Protein AF-A0A1M7BLH8-F1 (afdb_monomer_lite)

Foldseek 3Di:
DDWDKDWDFACPPPVVDTDTDIDTAKDWDDDPPDTWIWGQQDDVVPNDTDTDTPDPPDFCLFDQDDLPCCCVVCPPHPCNQLCVSLLNVVDPRGGHSVVLSVVLCVQQVCNSVCSVLLLNQQNSQSSDPPHDQPQFDRPAPHPCNRNVHDPVLSVVCSVVSDHPLLSVLSVLQVVQPQRDQDPPSVVVCVVCVPPSVLLSLLSSLHNSVVLVVLLVLPDDPVQHSNNSSVLLSQLVVLCVVVVHDSNPCCSVRPPNSVVSSVVSVVVVVVVVVVVVVVVQVLLFVLLQVVLVVCQVQQWDDDDFKIKDFANTVVSQCVLCVVLVHDPPVCSNCSSVVQKGKIFMDGNVCRPDGAKIWIDGLLHTPDIAGRPRDDDDPVVVVVVVCSSVPRSVVVNVVVVVVD

pLDDT: mean 90.25, std 7.07, range [52.41, 98.19]

Radius of gyration: 33.71 Å; chains: 1; bounding box: 88×61×74 Å

Secondary structure (DSSP, 8-state):
-EEEEEEEEE-SS-TTSPEEEEEEEEEEEEETTEEEEEEEEEGGGSS-EEEEES------SS-B---TTHHHHHTTSTTTTS-HHHHHTSSTT-B--HHHHHHHHHH-THHHHHHHTT-HHHHHHHTSTT---TTS-TT-SSHHHHHT--HHHHHHHHHTT--HHHHHHHHHHHTSTTPPPPSSHHHHHHHTTTTHHHHHHHTTTS-HHHHHHHHHHH-BTTB-HHHHHHHHHHHHHHHHHTT--TTSHHHHS-SSHHHHHHHHHHHHHHHHHHHHHHHHHHHHHHHHHHHHHHHHHH-EEETTEEEE--SSHHHHHHHHHHTTS--TTSHHHHHTTS-EEEEEEETTBTTS--EEEEEETTEEEEEEEGGGPPPPHHHHHHHHHHIIIIIHHHHHHHHHH-

Sequence (402 aa):
MVRFFSIYKYYGKHYKTPEIRTLELKRIFYEDTKCLKYEWRNFKQTGEIRWCDGWDGYTFYDAACYTANLEKALTGTPYQYCAIKQFADRYEGASVNVPYYLKRYSSKPFIEYMVKAGLYHMVEELTQPWYFFGEYNQDGKNLLEVLGVTREQFRFIQQNDMYSFEFRTYKKMLSQKKCKIPEDFRSFCQQYERDISLILELMQYTTLHKVERYCSQQTTEKQPYFAVMRLWRDYLRFAVRLGYNTKNSFVLFPKRLIQAHDHVADVVQKIEEKELREKMKLENERAKSLLEKYRKIYSWTDGGLSVVVPEDLFSIREEGHTLHHCVANYTQDVADGKTIILFIRRNSELTKPFYTMEVTDESIRQCQGFGYCGSTEEVKNFVDAYEQKVLKPLKLLAQAVS

Structure (mmCIF, N/CA/C/O backbone):
data_AF-A0A1M7BLH8-F1
#
_entry.id   AF-A0A1M7BLH8-F1
#
loop_
_atom_site.group_PDB
_atom_site.id
_atom_site.type_symbol
_atom_site.label_atom_id
_atom_site.label_alt_id
_atom_site.label_comp_id
_atom_site.label_asym_id
_atom_site.label_entity_id
_atom_site.label_seq_id
_atom_site.pdbx_PDB_ins_code
_atom_site.Cartn_x
_atom_site.Cartn_y
_atom_site.Cartn_z
_atom_site.occupancy
_atom_site.B_iso_or_equiv
_atom_site.auth_seq_id
_atom_site.auth_comp_id
_atom_site.auth_asym_id
_atom_site.auth_atom_id
_atom_site.pdbx_PDB_model_num
ATOM 1 N N . MET A 1 1 ? -3.678 -12.049 34.738 1.00 89.94 1 MET A N 1
ATOM 2 C CA . MET A 1 1 ? -4.585 -13.049 34.122 1.00 89.94 1 MET A CA 1
ATOM 3 C C . MET A 1 1 ? -5.763 -12.322 33.489 1.00 89.94 1 MET A C 1
ATOM 5 O O . MET A 1 1 ? -6.350 -11.476 34.149 1.00 89.94 1 MET A O 1
ATOM 9 N N . VAL A 1 2 ? -6.116 -12.664 32.251 1.00 92.12 2 VAL A N 1
ATOM 10 C CA . VAL A 1 2 ? -7.316 -12.193 31.537 1.00 92.12 2 VAL A CA 1
ATOM 11 C C . VAL A 1 2 ? -8.278 -13.372 31.375 1.00 92.12 2 VAL A C 1
ATOM 13 O O . VAL A 1 2 ? -7.841 -14.479 31.062 1.00 92.12 2 VAL A O 1
ATOM 16 N N . ARG A 1 3 ? -9.574 -13.152 31.615 1.00 94.00 3 ARG A N 1
ATOM 17 C CA . ARG A 1 3 ? -10.626 -14.182 31.581 1.00 94.00 3 ARG A CA 1
ATOM 18 C C . ARG A 1 3 ? -11.712 -13.761 30.595 1.00 94.00 3 ARG A C 1
ATOM 20 O O . ARG A 1 3 ? -12.112 -12.601 30.603 1.00 94.00 3 ARG A O 1
ATOM 27 N N . PHE A 1 4 ? -12.183 -14.695 29.777 1.00 94.62 4 PHE A N 1
ATOM 28 C CA . PHE A 1 4 ? -13.233 -14.470 28.784 1.00 94.62 4 PHE A CA 1
ATOM 29 C C . PHE A 1 4 ? -14.482 -15.235 29.175 1.00 94.62 4 PHE A C 1
ATOM 31 O O . PHE A 1 4 ? -14.421 -16.437 29.447 1.00 94.62 4 PHE A O 1
ATOM 38 N N . PHE A 1 5 ? -15.613 -14.540 29.156 1.00 94.12 5 PHE A N 1
ATOM 39 C CA . PHE A 1 5 ? -16.905 -15.090 29.524 1.00 94.12 5 PHE A CA 1
ATOM 40 C C . PHE A 1 5 ? -17.883 -14.940 28.363 1.00 94.12 5 PHE A C 1
ATOM 42 O O . PHE A 1 5 ? -17.940 -13.892 27.727 1.00 94.12 5 PHE A O 1
ATOM 49 N N . SER A 1 6 ? -18.673 -15.980 28.116 1.00 92.75 6 SER A N 1
ATOM 50 C CA . SER A 1 6 ? -19.897 -15.882 27.331 1.00 92.75 6 SER A CA 1
ATOM 51 C C . SER A 1 6 ? -21.060 -15.673 28.288 1.00 92.75 6 SER A C 1
ATOM 53 O O . SER A 1 6 ? -21.242 -16.452 29.227 1.00 92.75 6 SER A O 1
ATOM 55 N N . ILE A 1 7 ? -21.821 -14.609 28.050 1.00 92.69 7 ILE A N 1
ATOM 56 C CA . ILE A 1 7 ? -23.037 -14.286 28.790 1.00 92.69 7 ILE A CA 1
ATOM 57 C C . ILE A 1 7 ? -24.193 -14.441 27.811 1.00 92.69 7 ILE A C 1
ATOM 59 O O . ILE A 1 7 ? -24.210 -13.798 26.763 1.00 92.69 7 ILE A O 1
ATOM 63 N N . TYR A 1 8 ? -25.144 -15.313 28.124 1.00 91.50 8 TYR A N 1
ATOM 64 C CA . TYR A 1 8 ? -26.263 -15.602 27.233 1.00 91.50 8 TYR A CA 1
ATOM 65 C C . TYR A 1 8 ? -27.544 -15.875 28.014 1.00 91.50 8 TYR A C 1
ATOM 67 O O . TYR A 1 8 ? -27.531 -16.345 29.152 1.00 91.50 8 TYR A O 1
ATOM 75 N N . LYS A 1 9 ? -28.676 -15.579 27.375 1.00 93.19 9 LYS A N 1
ATOM 76 C CA . LYS A 1 9 ? -30.003 -15.926 27.884 1.00 93.19 9 LYS A CA 1
ATOM 77 C C . LYS A 1 9 ? -30.318 -17.370 27.510 1.00 93.19 9 LYS A C 1
ATOM 79 O O . LYS A 1 9 ? -30.340 -17.718 26.331 1.00 93.19 9 LYS A O 1
ATOM 84 N N . TYR A 1 10 ? -30.574 -18.206 28.505 1.00 91.19 10 TYR A N 1
ATOM 85 C CA . TYR A 1 10 ? -31.006 -19.583 28.332 1.00 91.19 10 TYR A CA 1
ATOM 86 C C . TYR A 1 10 ? -32.526 -19.673 28.482 1.00 91.19 10 TYR A C 1
ATOM 88 O O . TYR A 1 10 ? -33.080 -19.424 29.552 1.00 91.19 10 TYR A O 1
ATOM 96 N N . TYR A 1 11 ? -33.201 -20.035 27.392 1.00 90.56 11 TYR A N 1
ATOM 97 C CA . TYR A 1 11 ? -34.664 -20.033 27.324 1.00 90.56 11 TYR A CA 1
ATOM 98 C C . TYR A 1 11 ? -35.315 -21.347 27.788 1.00 90.56 11 TYR A C 1
ATOM 100 O O . TYR A 1 11 ? -36.500 -21.333 28.093 1.00 90.56 11 TYR A O 1
ATOM 108 N N . GLY A 1 12 ? -34.547 -22.438 27.928 1.00 82.69 12 GLY A N 1
ATOM 109 C CA . GLY A 1 12 ? -34.912 -23.690 28.615 1.00 82.69 12 GLY A CA 1
ATOM 110 C C . GLY A 1 12 ? -36.400 -24.082 28.640 1.00 82.69 12 GLY A C 1
ATOM 111 O O . GLY A 1 12 ? -37.101 -24.025 27.635 1.00 82.69 12 GLY A O 1
ATOM 112 N N . LYS A 1 13 ? -36.881 -24.506 29.819 1.00 76.50 13 LYS A N 1
ATOM 113 C CA . LYS A 1 13 ? -38.303 -24.816 30.074 1.00 76.50 13 LYS A CA 1
ATOM 114 C C . LYS A 1 13 ? -39.164 -23.568 30.340 1.00 76.50 13 LYS A C 1
ATOM 116 O O . LYS A 1 13 ? -40.382 -23.638 30.226 1.00 76.50 13 LYS A O 1
ATOM 121 N N . HIS A 1 14 ? -38.551 -22.434 30.685 1.00 80.69 14 HIS A N 1
ATOM 122 C CA . HIS A 1 14 ? -39.232 -21.199 31.094 1.00 80.69 14 HIS A CA 1
ATOM 123 C C . HIS A 1 14 ? -38.962 -20.058 30.102 1.00 80.69 14 HIS A C 1
ATOM 125 O O . HIS A 1 14 ? -38.450 -19.006 30.468 1.00 80.69 14 HIS A O 1
ATOM 131 N N . TYR A 1 15 ? -39.322 -20.255 28.831 1.00 84.38 15 TYR A N 1
ATOM 132 C CA . TYR A 1 15 ? -38.977 -19.338 27.732 1.00 84.38 15 TYR A CA 1
ATOM 133 C C . TYR A 1 15 ? -39.493 -17.894 27.898 1.00 84.38 15 TYR A C 1
ATOM 135 O O . TYR A 1 15 ? -38.966 -16.980 27.269 1.00 84.38 15 TYR A O 1
ATOM 143 N N . LYS A 1 16 ? -40.501 -17.665 28.752 1.00 88.81 16 LYS A N 1
ATOM 144 C CA . LYS A 1 16 ? -41.013 -16.321 29.081 1.00 88.81 16 LYS A CA 1
ATOM 145 C C . LYS A 1 16 ? -40.167 -15.579 30.124 1.00 88.81 16 LYS A C 1
ATOM 147 O O . LYS A 1 16 ? -40.280 -14.365 30.239 1.00 88.81 16 LYS A O 1
ATOM 152 N N . THR A 1 17 ? -39.324 -16.291 30.866 1.00 88.94 17 THR A N 1
ATOM 153 C CA . THR A 1 17 ? -38.438 -15.758 31.911 1.00 88.94 17 THR A CA 1
ATOM 154 C C . THR A 1 17 ? -37.069 -16.434 31.782 1.00 88.94 17 THR A C 1
ATOM 156 O O . THR A 1 17 ? -36.752 -17.336 32.562 1.00 88.94 17 THR A O 1
ATOM 159 N N . PRO A 1 18 ? -36.281 -16.078 30.751 1.00 88.56 18 PRO A N 1
ATOM 160 C CA . PRO A 1 18 ? -35.009 -16.736 30.490 1.00 88.56 18 PRO A CA 1
ATOM 161 C C . PRO A 1 18 ? -34.006 -16.496 31.620 1.00 88.56 18 PRO A C 1
ATOM 163 O O . PRO A 1 18 ? -33.904 -15.395 32.161 1.00 88.56 18 PRO A O 1
ATOM 166 N N . GLU A 1 19 ? -33.218 -17.522 31.921 1.00 91.56 19 GLU A N 1
ATOM 167 C CA . GLU A 1 19 ? -32.109 -17.444 32.869 1.00 91.56 19 GLU A CA 1
ATOM 168 C C . GLU A 1 19 ? -30.902 -16.780 32.190 1.00 91.56 19 GLU A C 1
ATOM 170 O O . GLU A 1 19 ? -30.560 -17.130 31.060 1.00 91.56 19 GLU A O 1
ATOM 175 N N . ILE A 1 20 ? -30.227 -15.843 32.858 1.00 92.75 20 ILE A N 1
ATOM 176 C CA . ILE A 1 20 ? -28.933 -15.336 32.381 1.00 92.75 20 ILE A CA 1
ATOM 177 C C . ILE A 1 20 ? -27.852 -16.291 32.877 1.00 92.75 20 ILE A C 1
ATOM 179 O O . ILE A 1 20 ? -27.652 -16.433 34.081 1.00 92.75 20 ILE A O 1
ATOM 183 N N . ARG A 1 21 ? -27.146 -16.934 31.946 1.00 93.12 21 ARG A N 1
ATOM 184 C CA . ARG A 1 21 ? -26.027 -17.825 32.249 1.00 93.12 21 ARG A CA 1
ATOM 185 C C . ARG A 1 21 ? -24.712 -17.187 31.848 1.00 93.12 21 ARG A C 1
ATOM 187 O O . ARG A 1 21 ? -24.621 -16.516 30.820 1.00 93.12 21 ARG A O 1
ATOM 194 N N . THR A 1 22 ? -23.692 -17.476 32.645 1.00 94.44 22 THR A N 1
ATOM 195 C CA . THR A 1 22 ? -22.319 -17.036 32.416 1.00 94.44 22 THR A CA 1
ATOM 196 C C . THR A 1 22 ? -21.416 -18.256 32.375 1.00 94.44 22 THR A C 1
ATOM 198 O O . THR A 1 22 ? -21.402 -19.055 33.309 1.00 94.44 22 THR A O 1
ATOM 201 N N . LEU A 1 23 ? -20.651 -18.397 31.297 1.00 93.25 23 LEU A N 1
ATOM 202 C CA . LEU A 1 23 ? -19.683 -19.473 31.120 1.00 93.25 23 LEU A CA 1
ATOM 203 C C . LEU A 1 23 ? -18.311 -18.880 30.830 1.00 93.25 23 LEU A C 1
ATOM 205 O O . LEU A 1 23 ? -18.156 -18.099 29.895 1.00 93.25 23 LEU A O 1
ATOM 209 N N . GLU A 1 24 ? -17.307 -19.269 31.606 1.00 94.62 24 GLU A N 1
ATOM 210 C CA . GLU A 1 24 ? -15.925 -18.916 31.299 1.00 94.62 24 GLU A CA 1
ATOM 211 C C . GLU A 1 24 ? -15.395 -19.815 30.177 1.00 94.62 24 GLU A C 1
ATOM 213 O O . GLU A 1 24 ? -15.407 -21.037 30.301 1.00 94.62 24 GLU A O 1
ATOM 218 N N . LEU A 1 25 ? -14.932 -19.213 29.082 1.00 93.81 25 LEU A N 1
ATOM 219 C CA . LEU A 1 25 ? -14.498 -19.935 27.883 1.00 93.81 25 LEU A CA 1
ATOM 220 C C . LEU A 1 25 ? -12.980 -20.011 27.745 1.00 93.81 25 LEU A C 1
ATOM 222 O O . LEU A 1 25 ? -12.458 -20.975 27.186 1.00 93.81 25 LEU A O 1
ATOM 226 N N . LYS A 1 26 ? -12.266 -18.984 28.215 1.00 93.62 26 LYS A N 1
ATOM 227 C CA . LYS A 1 26 ? -10.824 -18.852 27.998 1.00 93.62 26 LYS A CA 1
ATOM 228 C C . LYS A 1 26 ? -10.147 -18.086 29.121 1.00 93.62 26 LYS A C 1
ATOM 230 O O . LYS A 1 26 ? -10.689 -17.109 29.636 1.00 93.62 26 LYS A O 1
ATOM 235 N N . ARG A 1 27 ? -8.925 -18.501 29.441 1.00 93.69 27 ARG A N 1
ATOM 236 C CA . ARG A 1 27 ? -8.000 -17.821 30.348 1.00 93.69 27 ARG A CA 1
ATOM 237 C C . ARG A 1 27 ? -6.686 -17.568 29.638 1.00 93.69 27 ARG A C 1
ATOM 239 O O . ARG A 1 27 ? -6.190 -18.427 28.912 1.00 93.69 27 ARG A O 1
ATOM 246 N N . ILE A 1 28 ? -6.118 -16.396 29.884 1.00 92.12 28 ILE A N 1
ATOM 247 C CA . ILE A 1 28 ? -4.782 -16.036 29.432 1.00 92.12 28 ILE A CA 1
ATOM 248 C C . ILE A 1 28 ? -3.978 -15.562 30.641 1.00 92.12 28 ILE A C 1
ATOM 250 O O . ILE A 1 28 ? -4.320 -14.566 31.287 1.00 92.12 28 ILE A O 1
ATOM 254 N N . PHE A 1 29 ? -2.907 -16.277 30.954 1.00 91.00 29 PHE A N 1
ATOM 255 C CA . PHE A 1 29 ? -1.930 -15.890 31.964 1.00 91.00 29 PHE A CA 1
ATOM 256 C C . PHE A 1 29 ? -0.747 -15.225 31.264 1.00 91.00 29 PHE A C 1
ATOM 258 O O . PHE A 1 29 ? -0.231 -15.741 30.275 1.00 91.00 29 PHE A O 1
ATOM 265 N N . TYR A 1 30 ? -0.369 -14.049 31.756 1.00 86.75 30 TYR A N 1
ATOM 266 C CA . TYR A 1 30 ? 0.782 -13.294 31.277 1.00 86.75 30 TYR A CA 1
ATOM 267 C C . TYR A 1 30 ? 1.858 -13.429 32.351 1.00 86.75 30 TYR A C 1
ATOM 269 O O . TYR A 1 30 ? 1.672 -12.910 33.451 1.00 86.75 30 TYR A O 1
ATOM 277 N N . GLU A 1 31 ? 2.911 -14.178 32.043 1.00 85.00 31 GLU A N 1
ATOM 278 C CA . GLU A 1 31 ? 4.029 -14.503 32.934 1.00 85.00 31 GLU A CA 1
ATOM 279 C C . GLU A 1 31 ? 5.317 -14.060 32.241 1.00 85.00 31 GLU A C 1
ATOM 281 O O . GLU A 1 31 ? 5.808 -14.746 31.346 1.00 85.00 31 GLU A O 1
ATOM 286 N N . ASP A 1 32 ? 5.832 -12.884 32.598 1.00 77.19 32 ASP A N 1
ATOM 287 C CA . ASP A 1 32 ? 6.976 -12.246 31.938 1.00 77.19 32 ASP A CA 1
ATOM 288 C C . ASP A 1 32 ? 6.825 -12.196 30.404 1.00 77.19 32 ASP A C 1
ATOM 290 O O . ASP A 1 32 ? 5.996 -11.457 29.870 1.00 77.19 32 ASP A O 1
ATOM 294 N N . THR A 1 33 ? 7.615 -12.995 29.682 1.00 74.06 33 THR A N 1
ATOM 295 C CA . THR A 1 33 ? 7.603 -13.102 28.215 1.00 74.06 33 THR A CA 1
ATOM 296 C C . THR A 1 33 ? 6.650 -14.179 27.692 1.00 74.06 33 THR A C 1
ATOM 298 O O . THR A 1 33 ? 6.466 -14.307 26.479 1.00 74.06 33 THR A O 1
ATOM 301 N N . LYS A 1 34 ? 6.028 -14.964 28.579 1.00 82.25 34 LYS A N 1
ATOM 302 C CA . LYS A 1 34 ? 5.136 -16.073 28.238 1.00 82.25 34 LYS A CA 1
ATOM 303 C C . LYS A 1 34 ? 3.670 -15.670 28.339 1.00 82.25 34 LYS A C 1
ATOM 305 O O . LYS A 1 34 ? 3.233 -14.933 29.221 1.00 82.25 34 LYS A O 1
ATOM 310 N N . CYS A 1 35 ? 2.892 -16.223 27.417 1.00 85.62 35 CYS A N 1
ATOM 311 C CA . CYS A 1 35 ? 1.446 -16.090 27.368 1.00 85.62 35 CYS A CA 1
ATOM 312 C C . CYS A 1 35 ? 0.842 -17.497 27.390 1.00 85.62 35 CYS A C 1
ATOM 314 O O . CYS A 1 35 ? 0.821 -18.175 26.361 1.00 85.62 35 CYS A O 1
ATOM 316 N N . LEU A 1 36 ? 0.398 -17.957 28.562 1.00 90.25 36 LEU A N 1
ATOM 317 C CA . LEU A 1 36 ? -0.195 -19.285 28.723 1.00 90.25 36 LEU A CA 1
ATOM 318 C C . LEU A 1 36 ? -1.704 -19.197 28.511 1.00 90.25 36 LEU A C 1
ATOM 320 O O . LEU A 1 36 ? -2.401 -18.455 29.209 1.00 90.25 36 LEU A O 1
ATOM 324 N N . LYS A 1 37 ? -2.210 -19.950 27.538 1.00 91.38 37 LYS A N 1
ATOM 325 C CA . LYS A 1 37 ? -3.615 -19.922 27.126 1.00 91.38 37 LYS A CA 1
ATOM 326 C C . LYS A 1 37 ? -4.283 -21.242 27.478 1.00 91.38 37 LYS A C 1
ATOM 328 O O . LYS A 1 37 ? -3.745 -22.304 27.178 1.00 91.38 37 LYS A O 1
ATOM 333 N N . TYR A 1 38 ? -5.460 -21.142 28.084 1.00 93.44 38 TYR A N 1
ATOM 334 C CA . TYR A 1 38 ? -6.291 -22.282 28.445 1.00 93.44 38 TYR A CA 1
ATOM 335 C C . TYR A 1 38 ? -7.717 -22.041 27.972 1.00 93.44 38 TYR A C 1
ATOM 337 O O . TYR A 1 38 ? -8.266 -20.958 28.183 1.00 93.44 38 TYR A O 1
ATOM 345 N N . GLU A 1 39 ? -8.336 -23.052 27.377 1.00 93.88 39 GLU A N 1
ATOM 346 C CA . GLU A 1 39 ? -9.705 -22.976 26.867 1.00 93.88 39 GLU A CA 1
ATOM 347 C C . GLU A 1 39 ? -10.578 -24.040 27.536 1.00 93.88 39 GLU A C 1
ATOM 349 O O . GLU A 1 39 ? -10.148 -25.178 27.732 1.00 93.88 39 GLU A O 1
ATOM 354 N N . TRP A 1 40 ? -11.802 -23.668 27.908 1.00 93.12 40 TRP A N 1
ATOM 355 C CA . TRP A 1 40 ? -12.786 -24.586 28.475 1.00 93.12 40 TRP A CA 1
ATOM 356 C C . TRP A 1 40 ? -13.464 -25.353 27.339 1.00 93.12 40 TRP A C 1
ATOM 358 O O . TRP A 1 40 ? -14.235 -24.778 26.562 1.00 93.12 40 TRP A O 1
ATOM 368 N N . ARG A 1 41 ? -13.119 -26.637 27.177 1.00 90.81 41 ARG A N 1
ATOM 369 C CA . ARG A 1 41 ? -13.591 -27.464 26.054 1.00 90.81 41 ARG A CA 1
ATOM 370 C C . ARG A 1 41 ? -13.466 -28.960 26.310 1.00 90.81 41 ARG A C 1
ATOM 372 O O . ARG A 1 41 ? -12.892 -29.387 27.306 1.00 90.81 41 ARG A O 1
ATOM 379 N N . ASN A 1 42 ? -14.000 -29.738 25.371 1.00 90.69 42 ASN A N 1
ATOM 380 C CA . ASN A 1 42 ? -13.844 -31.186 25.318 1.00 90.69 42 ASN A CA 1
ATOM 381 C C . ASN A 1 42 ? -12.373 -31.548 25.066 1.00 90.69 42 ASN A C 1
ATOM 383 O O . ASN A 1 42 ? -11.813 -31.217 24.016 1.00 90.69 42 ASN A O 1
ATOM 387 N N . PHE A 1 43 ? -11.746 -32.205 26.036 1.00 88.75 43 PHE A N 1
ATOM 388 C CA . PHE A 1 43 ? -10.354 -32.610 25.956 1.00 88.75 43 PHE A CA 1
ATOM 389 C C . PHE A 1 43 ? -10.176 -33.682 24.885 1.00 88.75 43 PHE A C 1
ATOM 391 O O . PHE A 1 43 ? -10.647 -34.797 25.049 1.00 88.75 43 PHE A O 1
ATOM 398 N N . LYS A 1 44 ? -9.480 -33.367 23.785 1.00 84.62 44 LYS A N 1
ATOM 399 C CA . LYS A 1 44 ? -9.137 -34.339 22.724 1.00 84.62 44 LYS A CA 1
ATOM 400 C C . LYS A 1 44 ? -10.327 -35.200 22.253 1.00 84.62 44 LYS A C 1
ATOM 402 O O . LYS A 1 44 ? -10.148 -36.370 21.937 1.00 84.62 44 LYS A O 1
ATOM 407 N N . GLN A 1 45 ? -11.531 -34.621 22.222 1.00 85.12 45 GLN A N 1
ATOM 408 C CA . GLN A 1 45 ? -12.772 -35.301 21.823 1.00 85.12 45 GLN A CA 1
ATOM 409 C C . GLN A 1 45 ? -13.145 -36.526 22.691 1.00 85.12 45 GLN A C 1
ATOM 411 O O . GLN A 1 45 ? -13.898 -37.384 22.241 1.00 85.12 45 GLN A O 1
ATOM 416 N N . THR A 1 46 ? -12.680 -36.608 23.943 1.00 90.06 46 THR A N 1
ATOM 417 C CA . THR A 1 46 ? -12.984 -37.725 24.861 1.00 90.06 46 THR A CA 1
ATOM 418 C C . THR A 1 46 ? -14.376 -37.648 25.496 1.00 90.06 46 THR A C 1
ATOM 420 O O . THR A 1 46 ? -14.843 -38.630 26.063 1.00 90.06 46 THR A O 1
ATOM 423 N N . GLY A 1 47 ? -15.036 -36.487 25.435 1.00 90.69 47 GLY A N 1
ATOM 424 C CA . GLY A 1 47 ? -16.298 -36.209 26.136 1.00 90.69 47 GLY A CA 1
ATOM 425 C C . GLY A 1 47 ? -16.114 -35.507 27.486 1.00 90.69 47 GLY A C 1
ATOM 426 O O . GLY A 1 47 ? -17.076 -34.975 28.034 1.00 90.69 47 GLY A O 1
ATOM 427 N N . GLU A 1 48 ? -14.885 -35.434 28.000 1.00 92.56 48 GLU A N 1
ATOM 428 C CA . GLU A 1 48 ? -14.557 -34.738 29.246 1.00 92.56 48 GLU A CA 1
ATOM 429 C C . GLU A 1 48 ? -14.347 -33.238 28.982 1.00 92.56 48 GLU A C 1
ATOM 431 O O . GLU A 1 48 ? -13.437 -32.849 28.245 1.00 92.56 48 GLU A O 1
ATOM 436 N N . ILE A 1 49 ? -15.172 -32.375 29.585 1.00 93.00 49 ILE A N 1
ATOM 437 C CA . ILE A 1 49 ? -14.988 -30.919 29.503 1.00 93.00 49 ILE A CA 1
ATOM 438 C C . ILE A 1 49 ? -14.039 -30.455 30.609 1.00 93.00 49 ILE A C 1
ATOM 440 O O . ILE A 1 49 ? -14.338 -30.621 31.791 1.00 93.00 49 ILE A O 1
ATOM 444 N N . ARG A 1 50 ? -12.920 -29.829 30.232 1.00 93.56 50 ARG A N 1
ATOM 445 C CA . ARG A 1 50 ? -11.945 -29.266 31.178 1.00 93.56 50 ARG A CA 1
ATOM 446 C C . ARG A 1 50 ? -11.140 -28.116 30.576 1.00 93.56 50 ARG A C 1
ATOM 448 O O . ARG A 1 50 ? -11.241 -27.819 29.384 1.00 93.56 50 ARG A O 1
ATOM 455 N N . TRP A 1 51 ? -10.312 -27.480 31.403 1.00 94.00 51 TRP A N 1
ATOM 456 C CA . TRP A 1 51 ? -9.306 -26.524 30.938 1.00 94.00 51 TRP A CA 1
ATOM 457 C C . TRP A 1 51 ? -8.233 -27.255 30.134 1.00 94.00 51 TRP A C 1
ATOM 459 O O . TRP A 1 51 ? -7.532 -28.110 30.668 1.00 94.00 51 TRP A O 1
ATOM 469 N N . CYS A 1 52 ? -8.122 -26.919 28.854 1.00 91.88 52 CYS A N 1
ATOM 470 C CA . CYS A 1 52 ? -7.147 -27.500 27.939 1.00 91.88 52 CYS A CA 1
ATOM 471 C C . CYS A 1 52 ? -6.093 -26.450 27.576 1.00 91.88 52 CYS A C 1
ATOM 473 O O . CYS A 1 52 ? -6.451 -25.345 27.164 1.00 91.88 52 CYS A O 1
ATOM 475 N N . ASP A 1 53 ? -4.818 -26.799 27.721 1.00 89.12 53 ASP A N 1
ATOM 476 C CA . ASP A 1 53 ? -3.656 -26.005 27.322 1.00 89.12 53 ASP A CA 1
ATOM 477 C C . ASP A 1 53 ? -3.270 -26.257 25.855 1.00 89.12 53 ASP A C 1
ATOM 479 O O . ASP A 1 53 ? -3.680 -27.245 25.248 1.00 89.12 53 ASP A O 1
ATOM 483 N N . GLY A 1 54 ? -2.502 -25.345 25.250 1.00 73.50 54 GLY A N 1
ATOM 484 C CA . GLY A 1 54 ? -1.992 -25.505 23.877 1.00 73.50 54 GLY A CA 1
ATOM 485 C C . GLY A 1 54 ? -3.028 -25.306 22.761 1.00 73.50 54 GLY A C 1
ATOM 486 O O . GLY A 1 54 ? -2.682 -25.385 21.585 1.00 73.50 54 GLY A O 1
ATOM 487 N N . TRP A 1 55 ? -4.279 -24.999 23.112 1.00 64.88 55 TRP A N 1
ATOM 488 C CA . TRP A 1 55 ? -5.338 -24.645 22.171 1.00 64.88 55 TRP A CA 1
ATOM 489 C C . TRP A 1 55 ? -5.598 -23.132 22.198 1.00 64.88 55 TRP A C 1
ATOM 491 O O . TRP A 1 55 ? -5.807 -22.547 23.260 1.00 64.88 55 TRP A O 1
ATOM 501 N N . ASP A 1 56 ? -5.589 -22.504 21.021 1.00 74.50 56 ASP A N 1
ATOM 502 C CA . ASP A 1 56 ? -5.949 -21.092 20.808 1.00 74.50 56 ASP A CA 1
ATOM 503 C C . ASP A 1 56 ? -7.074 -20.993 19.767 1.00 74.50 56 ASP A C 1
ATOM 505 O O . ASP A 1 56 ? -6.980 -20.263 18.785 1.00 74.50 56 ASP A O 1
ATOM 509 N N . GLY A 1 57 ? -8.100 -21.834 19.929 1.00 75.31 57 GLY A N 1
ATOM 510 C CA . GLY A 1 57 ? -9.184 -21.971 18.956 1.00 75.31 57 GLY A CA 1
ATOM 511 C C . GLY A 1 57 ? -10.294 -20.934 19.120 1.00 75.31 57 GLY A C 1
ATOM 512 O O . GLY A 1 57 ? -11.032 -20.685 18.173 1.00 75.31 57 GLY A O 1
ATOM 513 N N . TYR A 1 58 ? -10.436 -20.336 20.306 1.00 80.44 58 TYR A N 1
ATOM 514 C CA . TYR A 1 58 ? -11.367 -19.234 20.515 1.00 80.44 58 TYR A CA 1
ATOM 515 C C . TYR A 1 58 ? -10.662 -17.902 20.316 1.00 80.44 58 TYR A C 1
ATOM 517 O O . TYR A 1 58 ? -9.760 -17.549 21.084 1.00 80.44 58 TYR A O 1
ATOM 525 N N . THR A 1 59 ? -11.146 -17.111 19.363 1.00 79.69 59 THR A N 1
ATOM 526 C CA . THR A 1 59 ? -10.683 -15.737 19.191 1.00 79.69 59 THR A CA 1
ATOM 527 C C . THR A 1 59 ? -11.799 -14.748 19.466 1.00 79.69 59 THR A C 1
ATOM 529 O O . THR A 1 59 ? -12.874 -14.820 18.882 1.00 79.69 59 THR A O 1
ATOM 532 N N . PHE A 1 60 ? -11.528 -13.826 20.386 1.00 84.62 60 PHE A N 1
ATOM 533 C CA . PHE A 1 60 ? -12.467 -12.809 20.844 1.00 84.62 60 PHE A CA 1
ATOM 534 C C . PHE A 1 60 ? -11.962 -11.441 20.388 1.00 84.62 60 PHE A C 1
ATOM 536 O O . PHE A 1 60 ? -11.429 -10.675 21.189 1.00 84.62 60 PHE A O 1
ATOM 543 N N . TYR A 1 61 ? -12.042 -11.192 19.079 1.00 82.12 61 TYR A N 1
ATOM 544 C CA . TYR A 1 61 ? -11.641 -9.907 18.499 1.00 82.12 61 TYR A CA 1
ATOM 545 C C . TYR A 1 61 ? -12.555 -8.780 18.987 1.00 82.12 61 TYR A C 1
ATOM 547 O O . TYR A 1 61 ? -12.066 -7.726 19.379 1.00 82.12 61 TYR A O 1
ATOM 555 N N . ASP A 1 62 ? -13.853 -9.071 19.088 1.00 85.12 62 ASP A N 1
ATOM 556 C CA . ASP A 1 62 ? -14.875 -8.121 19.506 1.00 85.12 62 ASP A CA 1
ATOM 557 C C . ASP A 1 62 ? -15.548 -8.578 20.800 1.00 85.12 62 ASP A C 1
ATOM 559 O O . ASP A 1 62 ? -16.587 -9.237 20.797 1.00 85.12 62 ASP A O 1
ATOM 563 N N . ALA A 1 63 ? -14.923 -8.258 21.933 1.00 90.19 63 ALA A N 1
ATOM 564 C CA . ALA A 1 63 ? -15.480 -8.524 23.255 1.00 90.19 63 ALA A CA 1
ATOM 565 C C . ALA A 1 63 ? -15.602 -7.235 24.067 1.00 90.19 63 ALA A C 1
ATOM 567 O O . ALA A 1 63 ? -14.694 -6.405 24.063 1.00 90.19 63 ALA A O 1
ATOM 568 N N . ALA A 1 64 ? -16.696 -7.095 24.814 1.00 91.75 64 ALA A N 1
ATOM 569 C CA . ALA A 1 64 ? -16.802 -6.054 25.826 1.00 91.75 64 ALA A CA 1
ATOM 570 C C . ALA A 1 64 ? -15.775 -6.312 26.941 1.00 91.75 64 ALA A C 1
ATOM 572 O O . ALA A 1 64 ? -15.646 -7.435 27.443 1.00 91.75 64 ALA A O 1
ATOM 573 N N . CYS A 1 65 ? -15.045 -5.274 27.342 1.00 93.12 65 CYS A N 1
ATOM 574 C CA . CYS A 1 65 ? -14.097 -5.360 28.446 1.00 93.12 65 CYS A CA 1
ATOM 575 C C . CYS A 1 65 ? -14.785 -4.939 29.748 1.00 93.12 65 CYS A C 1
ATOM 577 O O . CYS A 1 65 ? -15.349 -3.854 29.833 1.00 93.12 65 CYS A O 1
ATOM 579 N N . TYR A 1 66 ? -14.737 -5.783 30.780 1.00 93.06 66 TYR A N 1
ATOM 580 C CA . TYR A 1 66 ? -15.261 -5.421 32.096 1.00 93.06 66 TYR A CA 1
ATOM 581 C C . TYR A 1 66 ? -14.315 -4.426 32.779 1.00 93.06 66 TYR A C 1
ATOM 583 O O . TYR A 1 66 ? -13.237 -4.808 33.234 1.00 93.06 66 TYR A O 1
ATOM 591 N N . THR A 1 67 ? -14.705 -3.152 32.844 1.00 94.62 67 THR A N 1
ATOM 592 C CA . THR A 1 67 ? -13.799 -2.064 33.245 1.00 94.62 6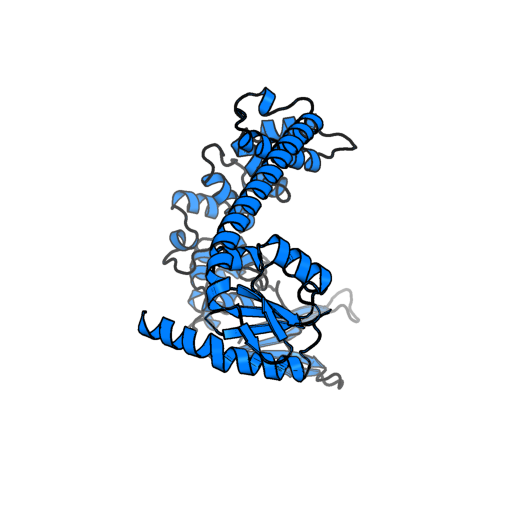7 THR A CA 1
ATOM 593 C C . THR A 1 67 ? -13.713 -1.819 34.750 1.00 94.62 67 THR A C 1
ATOM 595 O O . THR A 1 67 ? -12.709 -1.285 35.229 1.00 94.62 67 THR A O 1
ATOM 598 N N . ALA A 1 68 ? -14.701 -2.276 35.527 1.00 94.38 68 ALA A N 1
ATOM 599 C CA . ALA A 1 68 ? -14.838 -1.931 36.945 1.00 94.38 68 ALA A CA 1
ATOM 600 C C . ALA A 1 68 ? -13.680 -2.410 37.841 1.00 94.38 68 ALA A C 1
ATOM 602 O O . ALA A 1 68 ? -13.444 -1.830 38.898 1.00 94.38 68 ALA A O 1
ATOM 603 N N . ASN A 1 69 ? -12.943 -3.454 37.447 1.00 94.75 69 ASN A N 1
ATOM 604 C CA . ASN A 1 69 ? -11.791 -3.952 38.205 1.00 94.75 69 ASN A CA 1
ATOM 605 C C . ASN A 1 69 ? -10.433 -3.639 37.556 1.00 94.75 69 ASN A C 1
ATOM 607 O O . ASN A 1 69 ? -9.413 -4.001 38.145 1.00 94.75 69 ASN A O 1
ATOM 611 N N . LEU A 1 70 ? -10.397 -3.007 36.374 1.00 94.50 70 LEU A N 1
ATOM 612 C CA . LEU A 1 70 ? -9.159 -2.847 35.601 1.00 94.50 70 LEU A CA 1
ATOM 613 C C . LEU A 1 70 ? -8.099 -2.056 36.360 1.00 94.50 70 LEU A C 1
ATOM 615 O O . LEU A 1 70 ? -6.942 -2.448 36.360 1.00 94.50 70 LEU A O 1
ATOM 619 N N . GLU A 1 71 ? -8.484 -0.990 37.054 1.00 93.06 71 GLU A N 1
ATOM 620 C CA . GLU A 1 71 ? -7.543 -0.168 37.820 1.00 93.06 71 GLU A CA 1
ATOM 621 C C . GLU A 1 71 ? -6.803 -1.001 38.874 1.00 93.06 71 GLU A C 1
ATOM 623 O O . GLU A 1 71 ? -5.579 -1.089 38.859 1.00 93.06 71 GLU A O 1
ATOM 628 N N . LYS A 1 72 ? -7.542 -1.743 39.707 1.00 95.56 72 LYS A N 1
ATOM 629 C CA . LYS A 1 72 ? -6.953 -2.662 40.689 1.00 95.56 72 LYS A CA 1
ATOM 630 C C . LYS A 1 72 ? -6.158 -3.796 40.031 1.00 95.56 72 LYS A C 1
ATOM 632 O O . LYS A 1 72 ? -5.133 -4.199 40.567 1.00 95.56 72 LYS A O 1
ATOM 637 N N . ALA A 1 73 ? -6.644 -4.338 38.915 1.00 93.31 73 ALA A N 1
ATOM 638 C CA . ALA A 1 73 ? -6.025 -5.477 38.240 1.00 93.31 73 ALA A CA 1
ATOM 639 C C . ALA A 1 73 ? -4.718 -5.119 37.512 1.00 93.31 73 ALA A C 1
ATOM 641 O O . ALA A 1 73 ? -3.878 -5.999 37.325 1.00 93.31 73 ALA A O 1
ATOM 642 N N . LEU A 1 74 ? -4.564 -3.865 37.080 1.00 93.69 74 LEU A N 1
ATOM 643 C CA . LEU A 1 74 ? -3.408 -3.401 36.315 1.00 93.69 74 LEU A CA 1
ATOM 644 C C . LEU A 1 74 ? -2.358 -2.696 37.184 1.00 93.69 74 LEU A C 1
ATOM 646 O O . LEU A 1 74 ? -1.197 -2.664 36.776 1.00 93.69 74 LEU A O 1
ATOM 650 N N . THR A 1 75 ? -2.712 -2.168 38.362 1.00 95.56 75 THR A N 1
ATOM 651 C CA . THR A 1 75 ? -1.758 -1.543 39.299 1.00 95.56 75 THR A CA 1
ATOM 652 C C . THR A 1 75 ? -0.581 -2.465 39.617 1.00 95.56 75 THR A C 1
ATOM 654 O O . THR A 1 75 ? -0.764 -3.634 39.950 1.00 95.56 75 THR A O 1
ATOM 657 N N . GLY A 1 76 ? 0.642 -1.932 39.519 1.00 92.94 76 GLY A N 1
ATOM 658 C CA . GLY A 1 76 ? 1.873 -2.691 39.765 1.00 92.94 76 GLY A CA 1
ATOM 659 C C . GLY A 1 76 ? 2.269 -3.649 38.636 1.00 92.94 76 GLY A C 1
ATOM 660 O O . GLY A 1 76 ? 3.270 -4.349 38.755 1.00 92.94 76 GLY A O 1
ATOM 661 N N . THR A 1 77 ? 1.520 -3.676 37.529 1.00 91.38 77 THR A N 1
ATOM 662 C CA . THR A 1 77 ? 1.883 -4.427 36.320 1.00 91.38 77 THR A CA 1
ATOM 663 C C . THR A 1 77 ? 2.507 -3.500 35.268 1.00 91.38 77 THR A C 1
ATOM 665 O O . THR A 1 77 ? 2.247 -2.292 35.286 1.00 91.38 77 THR A O 1
ATOM 668 N N . PRO A 1 78 ? 3.238 -4.037 34.270 1.00 91.44 78 PRO A N 1
ATOM 669 C CA . PRO A 1 78 ? 3.706 -3.253 33.121 1.00 91.44 78 PRO A CA 1
ATOM 670 C C . PRO A 1 78 ? 2.589 -2.555 32.325 1.00 91.44 78 PRO A C 1
ATOM 672 O O . PRO A 1 78 ? 2.865 -1.660 31.537 1.00 91.44 78 PRO A O 1
ATOM 675 N N . TYR A 1 79 ? 1.327 -2.949 32.523 1.00 93.00 79 TYR A N 1
ATOM 676 C CA . TYR A 1 79 ? 0.161 -2.425 31.811 1.00 93.00 79 TYR A CA 1
ATOM 677 C C . TYR A 1 79 ? -0.595 -1.340 32.589 1.00 93.00 79 TYR A C 1
ATOM 679 O O . TYR A 1 79 ? -1.630 -0.874 32.114 1.00 93.00 79 TYR A O 1
ATOM 687 N N . GLN A 1 80 ? -0.117 -0.920 33.766 1.00 95.12 80 GLN A N 1
ATOM 688 C CA . GLN A 1 80 ? -0.823 0.045 34.624 1.00 95.12 80 GLN A CA 1
ATOM 689 C C . GLN A 1 80 ? -1.174 1.368 33.922 1.00 95.12 80 GLN A C 1
ATOM 691 O O . GLN A 1 80 ? -2.191 1.980 34.240 1.00 95.12 80 GLN A O 1
ATOM 696 N N . TYR A 1 81 ? -0.378 1.782 32.929 1.00 95.56 81 TYR A N 1
ATOM 697 C CA . TYR A 1 81 ? -0.589 3.022 32.178 1.00 95.56 81 TYR A CA 1
ATOM 698 C C . TYR A 1 81 ? -1.164 2.812 30.778 1.00 95.56 81 TYR A C 1
ATOM 700 O O . TYR A 1 81 ? -1.432 3.787 30.087 1.00 95.56 81 TYR A O 1
ATOM 708 N N . CYS A 1 82 ? -1.458 1.572 30.374 1.00 95.06 82 CYS A N 1
ATOM 709 C CA . CYS A 1 82 ? -1.798 1.255 28.986 1.00 95.06 82 CYS A CA 1
ATOM 710 C C . CYS A 1 82 ? -3.103 1.879 28.470 1.00 95.06 82 CYS A C 1
ATOM 712 O O . CYS A 1 82 ? -3.425 1.676 27.311 1.00 95.06 82 CYS A O 1
ATOM 714 N N . ALA A 1 83 ? -3.861 2.610 29.292 1.00 97.31 83 ALA A N 1
ATOM 715 C CA . ALA A 1 83 ? -5.100 3.309 28.940 1.00 97.31 83 ALA A CA 1
ATOM 716 C C . ALA A 1 83 ? -6.256 2.416 28.436 1.00 97.31 83 ALA A C 1
ATOM 718 O O . ALA A 1 83 ? -7.277 2.932 27.990 1.00 97.31 83 ALA A O 1
ATOM 719 N N . ILE A 1 84 ? -6.167 1.087 28.582 1.00 96.25 84 ILE A N 1
ATOM 720 C CA . ILE A 1 84 ? -7.209 0.161 28.103 1.00 96.25 84 ILE A CA 1
ATOM 721 C C . ILE A 1 84 ? -8.583 0.408 28.741 1.00 96.25 84 ILE A C 1
ATOM 723 O O . ILE A 1 84 ? -9.592 0.194 28.085 1.00 96.25 84 ILE A O 1
ATOM 727 N N . LYS A 1 85 ? -8.638 0.906 29.988 1.00 96.38 85 LYS A N 1
ATOM 728 C CA . LYS A 1 85 ? -9.897 1.307 30.640 1.00 96.38 85 LYS A CA 1
ATOM 729 C C . LYS A 1 85 ? -10.577 2.439 29.867 1.00 96.38 85 LYS A C 1
ATOM 731 O O . LYS A 1 85 ? -11.724 2.293 29.477 1.00 96.38 85 LYS A O 1
ATOM 736 N N . GLN A 1 86 ? -9.843 3.518 29.576 1.00 97.12 86 GLN A N 1
ATOM 737 C CA . GLN A 1 86 ? -10.354 4.635 28.774 1.00 97.12 86 GLN A CA 1
ATOM 738 C C . GLN A 1 86 ? -10.784 4.163 27.380 1.00 97.12 86 GLN A C 1
ATOM 740 O O . GLN A 1 86 ? -11.833 4.569 26.895 1.00 97.12 86 GLN A O 1
ATOM 745 N N . PHE A 1 87 ? -9.996 3.287 26.750 1.00 96.81 87 PHE A N 1
ATOM 746 C CA . PHE A 1 87 ? -10.351 2.725 25.450 1.00 96.81 87 PHE A CA 1
ATOM 747 C C . PHE A 1 87 ? -11.615 1.858 25.517 1.00 96.81 87 PHE A C 1
ATOM 749 O O . PHE A 1 87 ? -12.444 1.927 24.621 1.00 96.81 87 PHE A O 1
ATOM 756 N N . ALA A 1 88 ? -11.795 1.059 26.566 1.00 95.94 88 ALA A N 1
ATOM 757 C CA . ALA A 1 88 ? -12.977 0.224 26.761 1.00 95.94 88 ALA A CA 1
ATOM 758 C C . ALA A 1 88 ? -14.238 1.029 27.117 1.00 95.94 88 ALA A C 1
ATOM 760 O O . ALA A 1 88 ? -15.321 0.668 26.676 1.00 95.94 88 ALA A O 1
ATOM 761 N N . ASP A 1 89 ? -14.100 2.128 27.860 1.00 95.56 89 ASP A N 1
ATOM 762 C CA . ASP A 1 89 ? -15.211 2.998 28.275 1.00 95.56 89 ASP A CA 1
ATOM 763 C C . ASP A 1 89 ? -15.540 4.091 27.229 1.00 95.56 89 ASP A C 1
ATOM 765 O O . ASP A 1 89 ? -16.346 4.982 27.495 1.00 95.56 89 ASP A O 1
ATOM 769 N N . ARG A 1 90 ? -14.919 4.057 26.037 1.00 95.06 90 ARG A N 1
ATOM 770 C CA . ARG A 1 90 ? -15.020 5.122 25.016 1.00 95.06 90 ARG A CA 1
ATOM 771 C C . ARG A 1 90 ? -16.452 5.401 24.540 1.00 95.06 90 ARG A C 1
ATOM 773 O O . ARG A 1 90 ? -16.766 6.537 24.199 1.00 95.06 90 ARG A O 1
ATOM 780 N N . TYR A 1 91 ? -17.302 4.378 24.523 1.00 92.94 91 TYR A N 1
ATOM 781 C CA . TYR A 1 91 ? -18.749 4.472 24.336 1.00 92.94 91 TYR A CA 1
ATOM 782 C C . TYR A 1 91 ? -19.420 3.194 24.864 1.00 92.94 91 TYR A C 1
ATOM 784 O O . TYR A 1 91 ? -18.761 2.177 25.096 1.00 92.94 91 TYR A O 1
ATOM 792 N N . GLU A 1 92 ? -20.737 3.228 25.063 1.00 90.50 92 GLU A N 1
ATOM 793 C CA . GLU A 1 92 ? -21.488 2.069 25.554 1.00 90.50 92 GLU A CA 1
ATOM 794 C C . GLU A 1 92 ? -21.405 0.889 24.572 1.00 90.50 92 GLU A C 1
ATOM 796 O O . GLU A 1 92 ? -21.748 1.011 23.399 1.00 90.50 92 GLU A O 1
ATOM 801 N N . GLY A 1 93 ? -20.948 -0.268 25.059 1.00 87.00 93 GLY A N 1
ATOM 802 C CA . GLY A 1 93 ? -20.815 -1.478 24.244 1.00 87.00 93 GLY A CA 1
ATOM 803 C C . GLY A 1 93 ? -19.546 -1.547 23.390 1.00 87.00 93 GLY A C 1
ATOM 804 O O . GLY A 1 93 ? -19.443 -2.437 22.547 1.00 87.00 93 GLY A O 1
ATOM 805 N N . ALA A 1 94 ? -18.577 -0.655 23.606 1.00 92.44 94 ALA A N 1
ATOM 806 C CA . ALA A 1 94 ? -17.326 -0.660 22.862 1.00 92.44 94 ALA A CA 1
ATOM 807 C C . ALA A 1 94 ? -16.577 -1.999 22.980 1.00 92.44 94 ALA A C 1
ATOM 809 O O . ALA A 1 94 ? -16.328 -2.515 24.076 1.00 92.44 94 ALA A O 1
ATOM 810 N N . SER A 1 95 ? -16.201 -2.567 21.833 1.00 92.44 95 SER A N 1
ATOM 811 C CA . SER A 1 95 ? -15.437 -3.809 21.790 1.00 92.44 95 SER A CA 1
ATOM 812 C C . SER A 1 95 ? -13.946 -3.535 21.995 1.00 92.44 95 SER A C 1
ATOM 814 O O . SER A 1 95 ? -13.424 -2.466 21.666 1.00 92.44 95 SER A O 1
ATOM 816 N N . VAL A 1 96 ? -13.237 -4.488 22.596 1.00 92.62 96 VAL A N 1
ATOM 817 C CA . VAL A 1 96 ? -11.786 -4.429 22.771 1.00 92.62 96 VAL A CA 1
ATOM 818 C C . VAL A 1 96 ? -11.198 -5.813 22.556 1.00 92.62 96 VAL A C 1
ATOM 820 O O . VAL A 1 96 ? -11.481 -6.757 23.297 1.00 92.62 96 VAL A O 1
ATOM 823 N N . ASN A 1 97 ? -10.267 -5.911 21.613 1.00 93.06 97 ASN A N 1
ATOM 824 C CA . ASN A 1 97 ? -9.408 -7.076 21.471 1.00 93.06 97 ASN A CA 1
ATOM 825 C C . ASN A 1 97 ? -8.315 -7.056 22.555 1.00 93.06 97 ASN A C 1
ATOM 827 O O . ASN A 1 97 ? -7.149 -6.771 22.280 1.00 93.06 97 ASN A O 1
ATOM 831 N N . VAL A 1 98 ? -8.690 -7.319 23.813 1.00 92.62 98 VAL A N 1
ATOM 832 C CA . VAL A 1 98 ? -7.795 -7.197 24.982 1.00 92.62 98 VAL A CA 1
ATOM 833 C C . VAL A 1 98 ? -6.453 -7.922 24.781 1.00 92.62 98 VAL A C 1
ATOM 835 O O . VAL A 1 98 ? -5.417 -7.315 25.060 1.00 92.62 98 VAL A O 1
ATOM 838 N N . PRO A 1 99 ? -6.398 -9.172 24.266 1.00 90.25 99 PRO A N 1
ATOM 839 C CA . PRO A 1 99 ? -5.126 -9.865 24.094 1.00 90.25 99 PRO A CA 1
ATOM 840 C C . PRO A 1 99 ? -4.174 -9.151 23.143 1.00 90.25 99 PRO A C 1
ATOM 842 O O . PRO A 1 99 ? -2.980 -9.052 23.437 1.00 90.25 99 PRO A O 1
ATOM 845 N N . TYR A 1 100 ? -4.690 -8.652 22.018 1.00 90.69 100 TYR A N 1
ATOM 846 C CA . TYR A 1 100 ? -3.873 -7.903 21.077 1.00 90.69 100 TYR A CA 1
ATOM 847 C C . TYR A 1 100 ? -3.572 -6.504 21.584 1.00 90.69 100 TYR A C 1
ATOM 849 O O . TYR A 1 100 ? -2.442 -6.071 21.414 1.00 90.69 100 TYR A O 1
ATOM 857 N N . TYR A 1 101 ? -4.497 -5.830 22.263 1.00 93.81 101 TYR A N 1
ATOM 858 C CA . TYR A 1 101 ? -4.226 -4.541 22.894 1.00 93.81 101 TYR A CA 1
ATOM 859 C C . TYR A 1 101 ? -2.995 -4.619 23.801 1.00 93.81 101 TYR A C 1
ATOM 861 O O . TYR A 1 101 ? -2.025 -3.889 23.602 1.00 93.81 101 TYR A O 1
ATOM 869 N N . LEU A 1 102 ? -2.992 -5.568 24.744 1.00 91.81 102 LEU A N 1
ATOM 870 C CA . LEU A 1 102 ? -1.881 -5.755 25.677 1.00 91.81 102 LEU A CA 1
ATOM 871 C C . LEU A 1 102 ? -0.594 -6.152 24.943 1.00 91.81 102 LEU A C 1
ATOM 873 O O . LEU A 1 102 ? 0.446 -5.535 25.157 1.00 91.81 102 LEU A O 1
ATOM 877 N N . LYS A 1 103 ? -0.671 -7.115 24.011 1.00 89.62 103 LYS A N 1
ATOM 878 C CA . LYS A 1 103 ? 0.478 -7.533 23.189 1.00 89.62 103 LYS A CA 1
ATOM 879 C C . LYS A 1 103 ? 1.090 -6.359 22.420 1.00 89.62 103 LYS A C 1
ATOM 881 O O . LYS A 1 103 ? 2.310 -6.225 22.361 1.00 89.62 103 LYS A O 1
ATOM 886 N N . ARG A 1 104 ? 0.251 -5.533 21.789 1.00 89.56 104 ARG A N 1
ATOM 887 C CA . ARG A 1 104 ? 0.690 -4.393 20.983 1.00 89.56 104 ARG A CA 1
ATOM 888 C C . ARG A 1 104 ? 1.300 -3.326 21.880 1.00 89.56 104 ARG A C 1
ATOM 890 O O . ARG A 1 104 ? 2.411 -2.906 21.573 1.00 89.56 104 ARG A O 1
ATOM 897 N N . TYR A 1 105 ? 0.661 -2.981 22.999 1.00 92.31 105 TYR A N 1
ATOM 898 C CA . TYR A 1 105 ? 1.179 -2.006 23.963 1.00 92.31 105 TYR A CA 1
ATOM 899 C C . TYR A 1 105 ? 2.595 -2.349 24.440 1.00 92.31 105 TYR A C 1
ATOM 901 O O . TYR A 1 105 ? 3.460 -1.478 24.412 1.00 92.31 105 TYR A O 1
ATOM 909 N N . SER A 1 106 ? 2.875 -3.621 24.763 1.00 89.19 106 SER A N 1
ATOM 910 C CA . SER A 1 106 ? 4.220 -4.058 25.177 1.00 89.19 106 SER A CA 1
ATOM 911 C C . SER A 1 106 ? 5.307 -3.730 24.151 1.00 89.19 106 SER A C 1
ATOM 913 O O . SER A 1 106 ? 6.431 -3.412 24.521 1.00 89.19 106 SER A O 1
ATOM 915 N N . SER A 1 107 ? 4.983 -3.808 22.859 1.00 87.69 107 SER A N 1
ATOM 916 C CA . SER A 1 107 ? 5.918 -3.481 21.775 1.00 87.69 107 SER A CA 1
ATOM 917 C C . SER A 1 107 ? 5.840 -2.027 21.304 1.00 87.69 107 SER A C 1
ATOM 919 O O . SER A 1 107 ? 6.768 -1.552 20.652 1.00 87.69 107 SER A O 1
ATOM 921 N N . LYS A 1 108 ? 4.719 -1.346 21.576 1.00 88.94 108 LYS A N 1
ATOM 922 C CA . LYS A 1 108 ? 4.332 -0.038 21.031 1.00 88.94 108 LYS A CA 1
ATOM 923 C C . LYS A 1 108 ? 3.613 0.797 22.098 1.00 88.94 108 LYS A C 1
ATOM 925 O O . LYS A 1 108 ? 2.393 0.969 22.029 1.00 88.94 108 LYS A O 1
ATOM 930 N N . PRO A 1 109 ? 4.354 1.361 23.069 1.00 90.81 109 PRO A N 1
ATOM 931 C CA . PRO A 1 109 ? 3.755 2.121 24.165 1.00 90.81 109 PRO A CA 1
ATOM 932 C C . PRO A 1 109 ? 2.991 3.371 23.712 1.00 90.81 109 PRO A C 1
ATOM 934 O O . PRO A 1 109 ? 2.102 3.828 24.422 1.00 90.81 109 PRO A O 1
ATOM 937 N N . PHE A 1 110 ? 3.260 3.898 22.507 1.00 91.69 110 PHE A N 1
ATOM 938 C CA . PHE A 1 110 ? 2.555 5.071 21.977 1.00 91.69 110 PHE A CA 1
ATOM 939 C C . PHE A 1 110 ? 1.036 4.883 21.835 1.00 91.69 110 PHE A C 1
ATOM 941 O O . PHE A 1 110 ? 0.321 5.879 21.742 1.00 91.69 110 PHE A O 1
ATOM 948 N N . ILE A 1 111 ? 0.534 3.640 21.856 1.00 93.62 111 ILE A N 1
ATOM 949 C CA . ILE A 1 111 ? -0.906 3.342 21.913 1.00 93.62 111 ILE A CA 1
ATOM 950 C C . ILE A 1 111 ? -1.561 4.043 23.110 1.00 93.62 111 ILE A C 1
ATOM 952 O O . ILE A 1 111 ? -2.649 4.593 22.970 1.00 93.62 111 ILE A O 1
ATOM 956 N N . GLU A 1 112 ? -0.883 4.106 24.260 1.00 95.31 112 GLU A N 1
ATOM 957 C CA . GLU A 1 112 ? -1.381 4.841 25.428 1.00 95.31 112 GLU A CA 1
ATOM 958 C C . GLU A 1 112 ? -1.623 6.315 25.097 1.00 95.31 112 GLU A C 1
ATOM 960 O O . GLU A 1 112 ? -2.671 6.865 25.435 1.00 95.31 112 GLU A O 1
ATOM 965 N N . TYR A 1 113 ? -0.675 6.958 24.413 1.00 94.94 113 TYR A N 1
ATOM 966 C CA . TYR A 1 113 ? -0.829 8.353 24.020 1.00 94.94 113 TYR A CA 1
ATOM 967 C C . TYR A 1 113 ? -1.952 8.521 22.992 1.00 94.94 113 TYR A C 1
ATOM 969 O O . TYR A 1 113 ? -2.711 9.480 23.098 1.00 94.94 113 TYR A O 1
ATOM 977 N N . MET A 1 114 ? -2.101 7.594 22.038 1.00 95.44 114 MET A N 1
ATOM 978 C CA . MET A 1 114 ? -3.186 7.631 21.047 1.00 95.44 114 MET A CA 1
ATOM 979 C C . MET A 1 114 ? -4.563 7.557 21.713 1.00 95.44 114 MET A C 1
ATOM 981 O O . MET A 1 114 ? -5.425 8.380 21.414 1.00 95.44 114 MET A O 1
ATOM 985 N N . VAL A 1 115 ? -4.746 6.646 22.676 1.00 97.19 115 VAL A N 1
ATOM 986 C CA . VAL A 1 115 ? -5.988 6.549 23.460 1.00 97.19 115 VAL A CA 1
ATOM 987 C C . VAL A 1 115 ? -6.223 7.821 24.266 1.00 97.19 115 VAL A C 1
ATOM 989 O O . VAL A 1 115 ? -7.309 8.388 24.204 1.00 97.19 115 VAL A O 1
ATOM 992 N N . LYS A 1 116 ? -5.205 8.326 24.972 1.00 96.50 116 LYS A N 1
ATOM 993 C CA . LYS A 1 116 ? -5.315 9.579 25.739 1.00 96.50 116 LYS A CA 1
ATOM 994 C C . LYS A 1 116 ? -5.640 10.785 24.856 1.00 96.50 116 LYS A C 1
ATOM 996 O O . LYS A 1 116 ? -6.286 11.719 25.320 1.00 96.50 116 LYS A O 1
ATOM 1001 N N . ALA A 1 117 ? -5.218 10.758 23.595 1.00 96.12 117 ALA A N 1
ATOM 1002 C CA . ALA A 1 117 ? -5.551 11.765 22.600 1.00 96.12 117 ALA A CA 1
ATOM 1003 C C . ALA A 1 117 ? -6.920 11.550 21.931 1.00 96.12 117 ALA A C 1
ATOM 1005 O O . ALA A 1 117 ? -7.337 12.416 21.170 1.00 96.12 117 ALA A O 1
ATOM 1006 N N . GLY A 1 118 ? -7.628 10.451 22.195 1.00 96.19 118 GLY A N 1
ATOM 1007 C CA . GLY A 1 118 ? -8.925 10.162 21.578 1.00 96.19 118 GLY A CA 1
ATOM 1008 C C . GLY A 1 118 ? -8.846 9.662 20.133 1.00 96.19 118 GLY A C 1
ATOM 1009 O O . GLY A 1 118 ? -9.820 9.798 19.409 1.00 96.19 118 GLY A O 1
ATOM 1010 N N . LEU A 1 119 ? -7.703 9.109 19.708 1.00 96.31 119 LEU A N 1
ATOM 1011 C CA . LEU A 1 119 ? -7.531 8.466 18.396 1.00 96.31 119 LEU A CA 1
ATOM 1012 C C . LEU A 1 119 ? -7.962 6.993 18.466 1.00 96.31 119 LEU A C 1
ATOM 1014 O O . LEU A 1 119 ? -7.144 6.080 18.326 1.00 96.31 119 LEU A O 1
ATOM 1018 N N . TYR A 1 120 ? -9.227 6.753 18.791 1.00 96.25 120 TYR A N 1
ATOM 1019 C CA . TYR A 1 120 ? -9.734 5.424 19.102 1.00 96.25 120 TYR A CA 1
ATOM 1020 C C . TYR A 1 120 ? -9.833 4.519 17.874 1.00 96.25 120 TYR A C 1
ATOM 1022 O O . TYR A 1 120 ? -9.482 3.345 17.993 1.00 96.25 120 TYR A O 1
ATOM 1030 N N . HIS A 1 121 ? -10.227 5.032 16.704 1.00 94.81 121 HIS A N 1
ATOM 1031 C CA . HIS A 1 121 ? -10.347 4.199 15.497 1.00 94.81 121 HIS A CA 1
ATOM 1032 C C . HIS A 1 121 ? -8.991 3.652 15.034 1.00 94.81 121 HIS A C 1
ATOM 1034 O O . HIS A 1 121 ? -8.857 2.453 14.788 1.00 94.81 121 HIS A O 1
ATOM 1040 N N . MET A 1 122 ? -7.938 4.479 15.043 1.00 94.06 122 MET A N 1
ATOM 1041 C CA . MET A 1 122 ? -6.582 3.983 14.768 1.00 94.06 122 MET A CA 1
ATOM 1042 C C . MET A 1 122 ? -6.147 2.922 15.780 1.00 94.06 122 MET A C 1
ATOM 1044 O O . MET A 1 122 ? -5.518 1.936 15.410 1.00 94.06 122 MET A O 1
ATOM 1048 N N . VAL A 1 123 ? -6.458 3.099 17.068 1.00 94.38 123 VAL A N 1
ATOM 1049 C CA . VAL A 1 123 ? -6.103 2.108 18.098 1.00 94.38 123 VAL A CA 1
ATOM 1050 C C . VAL A 1 123 ? -6.862 0.797 17.884 1.00 94.38 123 VAL A C 1
ATOM 1052 O O . VAL A 1 123 ? -6.281 -0.281 18.030 1.00 94.38 123 VAL A O 1
ATOM 1055 N N . GLU A 1 124 ? -8.132 0.860 17.496 1.00 93.44 124 GLU A N 1
ATOM 1056 C CA . GLU A 1 124 ? -8.932 -0.312 17.140 1.00 93.44 124 GLU A CA 1
ATOM 1057 C C . GLU A 1 124 ? -8.298 -1.093 15.984 1.00 93.44 124 GLU A C 1
ATOM 1059 O O . GLU A 1 124 ? -8.101 -2.303 16.107 1.00 93.44 124 GLU A O 1
ATOM 1064 N N . GLU A 1 125 ? -7.870 -0.407 14.923 1.00 92.19 125 GLU A N 1
ATOM 1065 C CA . GLU A 1 125 ? -7.162 -1.011 13.792 1.00 92.19 125 GLU A CA 1
ATOM 1066 C C . GLU A 1 125 ? -5.797 -1.590 14.200 1.00 92.19 125 GLU A C 1
ATOM 1068 O O . GLU A 1 125 ? -5.495 -2.752 13.915 1.00 92.19 125 GLU A O 1
ATOM 1073 N N . LEU A 1 126 ? -4.987 -0.829 14.944 1.00 90.44 126 LEU A N 1
ATOM 1074 C CA . LEU A 1 126 ? -3.662 -1.243 15.428 1.00 90.44 126 LEU A CA 1
ATOM 1075 C C . LEU A 1 126 ? -3.705 -2.507 16.294 1.00 90.44 126 LEU A C 1
ATOM 1077 O O . LEU A 1 126 ? -2.741 -3.285 16.349 1.00 90.44 126 LEU A O 1
ATOM 1081 N N . THR A 1 127 ? -4.820 -2.711 16.989 1.00 90.75 127 THR A N 1
ATOM 1082 C CA . THR A 1 127 ? -5.037 -3.852 17.876 1.00 90.75 127 THR A CA 1
ATOM 1083 C C . THR A 1 127 ? -5.671 -5.048 17.173 1.00 90.75 127 THR A C 1
ATOM 1085 O O . THR A 1 127 ? -5.961 -6.051 17.821 1.00 90.75 127 THR A O 1
ATOM 1088 N N . GLN A 1 128 ? -5.758 -5.029 15.839 1.00 88.12 128 GLN A N 1
ATOM 1089 C CA . GLN A 1 128 ? -6.119 -6.204 15.051 1.00 88.12 128 GLN A CA 1
ATOM 1090 C C . GLN A 1 128 ? -4.910 -7.085 14.677 1.00 88.12 128 GLN A C 1
ATOM 1092 O O . GLN A 1 128 ? -3.778 -6.596 14.548 1.00 88.12 128 GLN A O 1
ATOM 1097 N N . PRO A 1 129 ? -5.115 -8.403 14.467 1.00 82.44 129 PRO A N 1
ATOM 1098 C CA . PRO A 1 129 ? -4.064 -9.338 14.054 1.00 82.44 129 PRO A CA 1
ATOM 1099 C C . PRO A 1 129 ? -3.396 -9.001 12.729 1.00 82.44 129 PRO A C 1
ATOM 1101 O O . PRO A 1 129 ? -2.184 -9.153 12.595 1.00 82.44 129 PRO A O 1
ATOM 1104 N N . TRP A 1 130 ? -4.201 -8.577 11.760 1.00 79.50 130 TRP A N 1
ATOM 1105 C CA . TRP A 1 130 ? -3.813 -8.374 10.365 1.00 79.50 130 TRP A CA 1
ATOM 1106 C C . TRP A 1 130 ? -3.221 -6.987 10.099 1.00 79.50 130 TRP A C 1
ATOM 1108 O O . TRP A 1 130 ? -2.815 -6.699 8.976 1.00 79.50 130 TRP A O 1
ATOM 1118 N N . TYR A 1 131 ? -3.163 -6.120 11.111 1.00 77.12 131 TYR A N 1
ATOM 1119 C CA . TYR A 1 131 ? -2.729 -4.745 10.915 1.00 77.12 131 TYR A CA 1
ATOM 1120 C C . TYR A 1 131 ? -1.206 -4.615 10.774 1.00 77.12 131 TYR A C 1
ATOM 1122 O O . TYR A 1 131 ? -0.442 -5.154 11.590 1.00 77.12 131 TYR A O 1
ATOM 1130 N N . PHE A 1 132 ? -0.780 -3.852 9.759 1.00 67.50 132 PHE A N 1
ATOM 1131 C CA . PHE A 1 132 ? 0.617 -3.558 9.438 1.00 67.50 132 PHE A CA 1
ATOM 1132 C C . PHE A 1 132 ? 0.992 -2.111 9.786 1.00 67.50 132 PHE A C 1
ATOM 1134 O O . PHE A 1 132 ? 0.306 -1.164 9.427 1.00 67.50 132 PHE A O 1
ATOM 1141 N N . PHE A 1 133 ? 2.139 -1.932 10.438 1.00 67.50 133 PHE A N 1
ATOM 1142 C CA . PHE A 1 133 ? 2.576 -0.661 11.025 1.00 67.50 133 PHE A CA 1
ATOM 1143 C C . PHE A 1 133 ? 3.300 0.308 10.075 1.00 67.50 133 PHE A C 1
ATOM 1145 O O . PHE A 1 133 ? 3.841 1.310 10.539 1.00 67.50 133 PHE A O 1
ATOM 1152 N N . GLY A 1 134 ? 3.337 0.033 8.770 1.00 74.44 134 GLY A N 1
ATOM 1153 C CA . GLY A 1 134 ? 4.139 0.799 7.803 1.00 74.44 134 GLY A CA 1
ATOM 1154 C C . GLY A 1 134 ? 3.815 2.293 7.701 1.00 74.44 134 GLY A C 1
ATOM 1155 O O . GLY A 1 134 ? 4.558 3.036 7.072 1.00 74.44 134 GLY A O 1
ATOM 1156 N N . GLU A 1 135 ? 2.718 2.741 8.304 1.00 75.19 135 GLU A N 1
ATOM 1157 C CA . GLU A 1 135 ? 2.262 4.130 8.259 1.00 75.19 135 GLU A CA 1
ATOM 1158 C C . GLU A 1 135 ? 2.811 5.009 9.387 1.00 75.19 135 GLU A C 1
ATOM 1160 O O . GLU A 1 135 ? 2.743 6.237 9.274 1.00 75.19 135 GLU A O 1
ATOM 1165 N N . TYR A 1 136 ? 3.360 4.402 10.444 1.00 85.12 136 TYR A N 1
ATOM 1166 C CA . TYR A 1 136 ? 3.817 5.101 11.644 1.00 85.12 136 TYR A CA 1
ATOM 1167 C C . TYR A 1 136 ? 5.334 5.010 11.794 1.00 85.12 136 TYR A C 1
ATOM 1169 O O . TYR A 1 136 ? 5.923 3.937 11.637 1.00 85.12 136 TYR A O 1
ATOM 1177 N N . ASN A 1 137 ? 5.954 6.123 12.182 1.00 88.75 137 ASN A N 1
ATOM 1178 C CA . ASN A 1 137 ? 7.346 6.150 12.601 1.00 88.75 137 ASN A CA 1
ATOM 1179 C C . ASN A 1 137 ? 7.483 5.461 13.965 1.00 88.75 137 ASN A C 1
ATOM 1181 O O . ASN A 1 137 ? 7.045 5.978 14.993 1.00 88.75 137 ASN A O 1
ATOM 1185 N N . GLN A 1 138 ? 8.098 4.283 13.960 1.00 83.06 138 GLN A N 1
ATOM 1186 C CA . GLN A 1 138 ? 8.216 3.430 15.140 1.00 83.06 138 GLN A CA 1
ATOM 1187 C C . GLN A 1 138 ? 9.196 3.963 16.186 1.00 83.06 138 GLN A C 1
ATOM 1189 O O . GLN A 1 138 ? 9.090 3.571 17.346 1.00 83.06 138 GLN A O 1
ATOM 1194 N N . ASP A 1 139 ? 10.088 4.866 15.780 1.00 85.44 139 ASP A N 1
ATOM 1195 C CA . ASP A 1 139 ? 11.130 5.454 16.623 1.00 85.44 139 ASP A CA 1
ATOM 1196 C C . ASP A 1 139 ? 10.754 6.865 17.112 1.00 85.44 139 ASP A C 1
ATOM 1198 O O . ASP A 1 139 ? 11.564 7.564 17.725 1.00 85.44 139 ASP A O 1
ATOM 1202 N N . GLY A 1 140 ? 9.521 7.310 16.833 1.00 88.38 140 GLY A N 1
ATOM 1203 C CA . GLY A 1 140 ? 9.023 8.617 17.251 1.00 88.38 140 GLY A CA 1
ATOM 1204 C C . GLY A 1 140 ? 8.917 8.739 18.773 1.00 88.38 140 GLY A C 1
ATOM 1205 O O . GLY A 1 140 ? 8.349 7.878 19.444 1.00 88.38 140 GLY A O 1
ATOM 1206 N N . LYS A 1 141 ? 9.418 9.846 19.328 1.00 89.19 141 LYS A N 1
ATOM 1207 C CA . LYS A 1 141 ? 9.458 10.098 20.782 1.00 89.19 141 LYS A CA 1
ATOM 1208 C C . LYS A 1 141 ? 8.150 10.655 21.342 1.00 89.19 141 LYS A C 1
ATOM 1210 O O . LYS A 1 141 ? 7.957 10.703 22.553 1.00 89.19 141 LYS A O 1
ATOM 1215 N N . ASN A 1 142 ? 7.263 11.122 20.470 1.00 91.88 142 ASN A N 1
ATOM 1216 C CA . ASN A 1 142 ? 5.949 11.667 20.803 1.00 91.88 142 ASN A CA 1
ATOM 1217 C C . ASN A 1 142 ? 4.964 11.399 19.652 1.00 91.88 142 ASN A C 1
ATOM 1219 O O . ASN A 1 142 ? 5.370 11.014 18.558 1.00 91.88 142 ASN A O 1
ATOM 1223 N N . LEU A 1 143 ? 3.666 11.630 19.876 1.00 93.38 143 LEU A N 1
ATOM 1224 C CA . LEU A 1 143 ? 2.631 11.350 18.871 1.00 93.38 143 LEU A CA 1
ATOM 1225 C C . LEU A 1 143 ? 2.822 12.091 17.545 1.00 93.38 143 LEU A C 1
ATOM 1227 O O . LEU A 1 143 ? 2.508 11.532 16.497 1.00 93.38 143 LEU A O 1
ATOM 1231 N N . LEU A 1 144 ? 3.329 13.327 17.575 1.00 95.75 144 LEU A N 1
ATOM 1232 C CA . LEU A 1 144 ? 3.554 14.101 16.355 1.00 95.75 144 LEU A CA 1
ATOM 1233 C C . LEU A 1 144 ? 4.646 13.452 15.501 1.00 95.75 144 LEU A C 1
ATOM 1235 O O . LEU A 1 144 ? 4.478 13.330 14.293 1.00 95.75 144 LEU A O 1
ATOM 1239 N N . GLU A 1 145 ? 5.724 12.978 16.130 1.00 95.12 145 GLU A N 1
ATOM 1240 C CA . GLU A 1 145 ? 6.792 12.233 15.458 1.00 95.12 145 GLU A CA 1
ATOM 1241 C C . GLU A 1 145 ? 6.333 10.854 14.980 1.00 95.12 145 GLU A C 1
ATOM 1243 O O . GLU A 1 145 ? 6.666 10.477 13.859 1.00 95.12 145 GLU A O 1
ATOM 1248 N N . VAL A 1 146 ? 5.547 10.128 15.788 1.00 93.38 146 VAL A N 1
ATOM 1249 C CA . VAL A 1 146 ? 4.993 8.806 15.431 1.00 93.38 146 VAL A CA 1
ATOM 1250 C C . VAL A 1 146 ? 4.101 8.903 14.192 1.00 93.38 146 VAL A C 1
ATOM 1252 O O . VAL A 1 146 ? 4.197 8.075 13.288 1.00 93.38 146 VAL A O 1
ATOM 1255 N N . LEU A 1 147 ? 3.253 9.929 14.121 1.00 93.38 147 LEU A N 1
ATOM 1256 C CA . LEU A 1 147 ? 2.380 10.180 12.971 1.00 93.38 147 LEU A CA 1
ATOM 1257 C C . LEU A 1 147 ? 3.111 10.918 11.829 1.00 93.38 147 LEU A C 1
ATOM 1259 O O . LEU A 1 147 ? 2.678 10.878 10.676 1.00 93.38 147 LEU A O 1
ATOM 1263 N N . GLY A 1 148 ? 4.232 11.579 12.118 1.00 94.12 148 GLY A N 1
ATOM 1264 C CA . GLY A 1 148 ? 4.967 12.407 11.162 1.00 94.12 148 GLY A CA 1
ATOM 1265 C C . GLY A 1 148 ? 4.168 13.633 10.711 1.00 94.12 148 GLY A C 1
ATOM 1266 O O . GLY A 1 148 ? 4.085 13.899 9.512 1.00 94.12 148 GLY A O 1
ATOM 1267 N N . VAL A 1 149 ? 3.538 14.342 11.653 1.00 95.38 149 VAL A N 1
ATOM 1268 C CA . VAL A 1 149 ? 2.628 15.469 11.379 1.00 95.38 149 VAL A CA 1
ATOM 1269 C C . VAL A 1 149 ? 2.938 16.696 12.232 1.00 95.38 149 VAL A C 1
ATOM 1271 O O . VAL A 1 149 ? 3.507 16.604 13.318 1.00 95.38 149 VAL A O 1
ATOM 1274 N N . THR A 1 150 ? 2.521 17.871 11.760 1.00 96.31 150 THR A N 1
ATOM 1275 C CA . THR A 1 150 ? 2.563 19.104 12.559 1.00 96.31 150 THR A CA 1
ATOM 1276 C C . THR A 1 150 ? 1.453 19.120 13.613 1.00 96.31 150 THR A C 1
ATOM 1278 O O . THR A 1 150 ? 0.477 18.372 13.543 1.00 96.31 150 THR A O 1
ATOM 1281 N N . ARG A 1 151 ? 1.545 20.033 14.586 1.00 96.38 151 ARG A N 1
ATOM 1282 C CA . ARG A 1 151 ? 0.503 20.208 15.613 1.00 96.38 151 ARG A CA 1
ATOM 1283 C C . ARG A 1 151 ? -0.858 20.606 15.031 1.00 96.38 151 ARG A C 1
ATOM 1285 O O . ARG A 1 151 ? -1.893 20.238 15.575 1.00 96.38 151 ARG A O 1
ATOM 1292 N N . GLU A 1 152 ? -0.874 21.382 13.952 1.00 94.81 152 GLU A N 1
ATOM 1293 C CA . GLU A 1 152 ? -2.112 21.762 13.267 1.00 94.81 152 GLU A CA 1
ATOM 1294 C C . GLU A 1 152 ? -2.765 20.558 12.590 1.00 94.81 152 GLU A C 1
ATOM 1296 O O . GLU A 1 152 ? -3.943 20.294 12.817 1.00 94.81 152 GLU A O 1
ATOM 1301 N N . GLN A 1 153 ? -1.971 19.780 11.856 1.00 95.44 153 GLN A N 1
ATOM 1302 C CA . GLN A 1 153 ? -2.419 18.550 11.207 1.00 95.44 153 GLN A CA 1
ATOM 1303 C C . GLN A 1 153 ? -2.937 17.533 12.228 1.00 95.44 153 GLN A C 1
ATOM 1305 O O . GLN A 1 153 ? -3.992 16.938 12.036 1.00 95.44 153 GLN A O 1
ATOM 1310 N N . PHE A 1 154 ? -2.238 17.389 13.356 1.00 96.38 154 PHE A N 1
ATOM 1311 C CA . PHE A 1 154 ? -2.671 16.528 14.450 1.00 96.38 154 PHE A CA 1
ATOM 1312 C C . PHE A 1 154 ? -4.037 16.925 15.013 1.00 96.38 154 PHE A C 1
ATOM 1314 O O . PHE A 1 154 ? -4.870 16.053 15.233 1.00 96.38 154 PHE A O 1
ATOM 1321 N N . ARG A 1 155 ? -4.301 18.225 15.211 1.00 95.75 155 ARG A N 1
ATOM 1322 C CA . ARG A 1 155 ? -5.617 18.691 15.684 1.00 95.75 155 ARG A CA 1
ATOM 1323 C C . ARG A 1 155 ? -6.732 18.285 14.727 1.00 95.75 155 ARG A C 1
ATOM 1325 O O . ARG A 1 155 ? -7.779 17.851 15.189 1.00 95.75 155 ARG A O 1
ATOM 1332 N N . PHE A 1 156 ? -6.495 18.375 13.420 1.00 95.31 156 PHE A N 1
ATOM 1333 C CA . PHE A 1 156 ? -7.469 17.939 12.422 1.00 95.31 156 PHE A CA 1
ATOM 1334 C C . PHE A 1 156 ? -7.706 16.422 12.469 1.00 95.31 156 PHE A C 1
ATOM 1336 O O . PHE A 1 156 ? -8.851 15.979 12.451 1.00 95.31 156 PHE A O 1
ATOM 1343 N N . ILE A 1 157 ? -6.639 15.624 12.594 1.00 95.44 157 ILE A N 1
ATOM 1344 C CA . ILE A 1 157 ? -6.726 14.161 12.748 1.00 95.44 157 ILE A CA 1
ATOM 1345 C C . ILE A 1 157 ? -7.525 13.794 14.003 1.00 95.44 157 ILE A C 1
ATOM 1347 O O . ILE A 1 157 ? -8.413 12.950 13.947 1.00 95.44 157 ILE A O 1
ATOM 1351 N N . GLN A 1 158 ? -7.235 14.466 15.117 1.00 95.38 158 GLN A N 1
ATOM 1352 C CA . GLN A 1 158 ? -7.887 14.255 16.405 1.00 95.38 158 GLN A CA 1
ATOM 1353 C C . GLN A 1 158 ? -9.374 14.621 16.375 1.00 95.38 158 GLN A C 1
ATOM 1355 O O . GLN A 1 158 ? -10.199 13.847 16.841 1.00 95.38 158 GLN A O 1
ATOM 1360 N N . GLN A 1 159 ? -9.726 15.778 15.806 1.00 94.06 159 GLN A N 1
ATOM 1361 C CA . GLN A 1 159 ? -11.120 16.222 15.677 1.00 94.06 159 GLN A CA 1
ATOM 1362 C C . GLN A 1 159 ? -11.979 15.244 14.874 1.00 94.06 159 GLN A C 1
ATOM 1364 O O . GLN A 1 159 ? -13.176 15.137 15.122 1.00 94.06 159 GLN A O 1
ATOM 1369 N N . ASN A 1 160 ? -11.365 14.543 13.921 1.00 92.50 160 ASN A N 1
ATOM 1370 C CA . ASN A 1 160 ? -12.040 13.576 13.073 1.00 92.50 160 ASN A CA 1
ATOM 1371 C C . ASN A 1 160 ? -11.919 12.136 13.581 1.00 92.50 160 ASN A C 1
ATOM 1373 O O . ASN A 1 160 ? -12.434 11.277 12.879 1.00 92.50 160 ASN A O 1
ATOM 1377 N N . ASP A 1 161 ? -11.237 11.859 14.708 1.00 94.38 161 ASP A N 1
ATOM 1378 C CA . ASP A 1 161 ? -10.909 10.505 15.212 1.00 94.38 161 ASP A CA 1
ATOM 1379 C C . ASP A 1 161 ? -10.705 9.501 14.064 1.00 94.38 161 ASP A C 1
ATOM 1381 O O . ASP A 1 161 ? -11.509 8.589 13.854 1.00 94.38 161 ASP A O 1
ATOM 1385 N N . MET A 1 162 ? -9.717 9.805 13.217 1.00 94.56 162 MET A N 1
ATOM 1386 C CA . MET A 1 162 ? -9.587 9.187 11.898 1.00 94.56 162 MET A CA 1
ATOM 1387 C C . MET A 1 162 ? -9.258 7.696 11.971 1.00 94.56 162 MET A C 1
ATOM 1389 O O . MET A 1 162 ? -8.461 7.271 12.805 1.00 94.56 162 MET A O 1
ATOM 1393 N N . TYR A 1 163 ? -9.749 6.939 10.996 1.00 92.94 163 TYR A N 1
ATOM 1394 C CA . TYR A 1 163 ? -9.173 5.647 10.628 1.00 92.94 163 TYR A CA 1
ATOM 1395 C C . TYR A 1 163 ? -7.850 5.835 9.874 1.00 92.94 163 TYR A C 1
ATOM 1397 O O . TYR A 1 163 ? -7.561 6.881 9.283 1.00 92.94 163 TYR A O 1
ATOM 1405 N N . SER A 1 164 ? -7.042 4.789 9.813 1.00 91.25 164 SER A N 1
ATOM 1406 C CA . SER A 1 164 ? -5.765 4.774 9.107 1.00 91.25 164 SER A CA 1
ATOM 1407 C C . SER A 1 164 ? -5.895 5.037 7.608 1.00 91.25 164 SER A C 1
ATOM 1409 O O . SER A 1 164 ? -5.075 5.750 7.023 1.00 91.25 164 SER A O 1
ATOM 1411 N N . PHE A 1 165 ? -6.969 4.548 6.978 1.00 91.88 165 PHE A N 1
ATOM 1412 C CA . PHE A 1 165 ? -7.305 4.887 5.591 1.00 91.88 165 PHE A CA 1
ATOM 1413 C C . PHE A 1 165 ? -7.501 6.400 5.390 1.00 91.88 165 PHE A C 1
ATOM 1415 O O . PHE A 1 165 ? -6.942 6.992 4.458 1.00 91.88 165 PHE A O 1
ATOM 1422 N N . GLU A 1 166 ? -8.262 7.037 6.279 1.00 94.88 166 GLU A N 1
ATOM 1423 C CA . GLU A 1 166 ? -8.531 8.475 6.252 1.00 94.88 166 GLU A CA 1
ATOM 1424 C C . GLU A 1 166 ? -7.239 9.262 6.501 1.00 94.88 166 GLU A C 1
ATOM 1426 O O . GLU A 1 166 ? -6.927 10.201 5.774 1.00 94.88 166 GLU A O 1
ATOM 1431 N N . PHE A 1 167 ? -6.408 8.819 7.443 1.00 94.12 167 PHE A N 1
ATOM 1432 C CA . PHE A 1 167 ? -5.099 9.413 7.706 1.00 94.12 167 PHE A CA 1
ATOM 1433 C C . PHE A 1 167 ? -4.143 9.335 6.507 1.00 94.12 167 PHE A C 1
ATOM 1435 O O . PHE A 1 167 ? -3.496 10.329 6.155 1.00 94.12 167 PHE A O 1
ATOM 1442 N N . ARG A 1 168 ? -4.074 8.186 5.823 1.00 92.12 168 ARG A N 1
ATOM 1443 C CA . ARG A 1 168 ? -3.279 8.027 4.594 1.00 92.12 168 ARG A CA 1
ATOM 1444 C C . ARG A 1 168 ? -3.776 8.959 3.492 1.00 92.12 168 ARG A C 1
ATOM 1446 O O . ARG A 1 168 ? -2.970 9.594 2.806 1.00 92.12 168 ARG A O 1
ATOM 1453 N N . THR A 1 169 ? -5.093 9.060 3.344 1.00 93.94 169 THR A N 1
ATOM 1454 C CA . THR A 1 169 ? -5.751 9.973 2.404 1.00 93.94 169 THR A CA 1
ATOM 1455 C C . THR A 1 169 ? -5.398 11.422 2.725 1.00 93.94 169 THR A C 1
ATOM 1457 O O . THR A 1 169 ? -4.906 12.139 1.854 1.00 93.94 169 THR A O 1
ATOM 1460 N N . TYR A 1 170 ? -5.542 11.827 3.985 1.00 94.25 170 TYR A N 1
ATOM 1461 C CA . TYR A 1 170 ? -5.215 13.160 4.481 1.00 94.25 170 TYR A CA 1
ATOM 1462 C C . TYR A 1 170 ? -3.757 13.534 4.184 1.00 94.25 170 TYR A C 1
ATOM 1464 O O . TYR A 1 170 ? -3.487 14.569 3.571 1.00 94.25 170 TYR A O 1
ATOM 1472 N N . LYS A 1 171 ? -2.801 12.651 4.505 1.00 92.25 171 LYS A N 1
ATOM 1473 C CA . LYS A 1 171 ? -1.378 12.849 4.180 1.00 92.25 171 LYS A CA 1
ATOM 1474 C C . LYS A 1 171 ? -1.125 12.979 2.678 1.00 92.25 171 LYS A C 1
ATOM 1476 O O . LYS A 1 171 ? -0.335 13.828 2.265 1.00 92.25 171 LYS A O 1
ATOM 1481 N N . LYS A 1 172 ? -1.786 12.159 1.853 1.00 91.62 172 LYS A N 1
ATOM 1482 C CA . LYS A 1 172 ? -1.672 12.237 0.388 1.00 91.62 172 LYS A CA 1
ATOM 1483 C C . LYS A 1 172 ? -2.236 13.552 -0.155 1.00 91.62 172 LYS A C 1
ATOM 1485 O O . LYS A 1 172 ? -1.686 14.087 -1.108 1.00 91.62 172 LYS A O 1
ATOM 1490 N N . MET A 1 173 ? -3.292 14.096 0.443 1.00 92.81 173 MET A N 1
ATOM 1491 C CA . MET A 1 173 ? -3.835 15.401 0.057 1.00 92.81 173 MET A CA 1
ATOM 1492 C C . MET A 1 173 ? -2.898 16.542 0.450 1.00 92.81 173 MET A C 1
ATOM 1494 O O . MET A 1 173 ? -2.637 17.418 -0.368 1.00 92.81 173 MET A O 1
ATOM 1498 N N . LEU A 1 174 ? -2.321 16.497 1.655 1.00 91.12 174 LEU A N 1
ATOM 1499 C CA . LEU A 1 174 ? -1.358 17.498 2.124 1.00 91.12 174 LEU A CA 1
ATOM 1500 C C . LEU A 1 174 ? -0.091 17.575 1.263 1.00 91.12 174 LEU A C 1
ATOM 1502 O O . LEU A 1 174 ? 0.471 18.656 1.094 1.00 91.12 174 LEU A O 1
ATOM 1506 N N . SER A 1 175 ? 0.368 16.452 0.703 1.00 89.44 175 SER A N 1
ATOM 1507 C CA . SER A 1 175 ? 1.537 16.447 -0.187 1.00 89.44 175 SER A CA 1
ATOM 1508 C C . SER A 1 175 ? 1.247 17.045 -1.571 1.00 89.44 175 SER A C 1
ATOM 1510 O O . SER A 1 175 ? 2.173 17.372 -2.318 1.00 89.44 175 SER A O 1
ATOM 1512 N N . GLN A 1 176 ? -0.026 17.241 -1.923 1.00 87.94 176 GLN A N 1
ATOM 1513 C CA . GLN A 1 176 ? -0.446 17.789 -3.206 1.00 87.94 176 GLN A CA 1
ATOM 1514 C C . GLN A 1 176 ? -0.694 19.299 -3.119 1.00 87.94 176 GLN A C 1
ATOM 1516 O O . GLN A 1 176 ? -1.675 19.760 -2.546 1.00 87.94 176 GLN A O 1
ATOM 1521 N N . LYS A 1 177 ? 0.128 20.091 -3.820 1.00 76.88 177 LYS A N 1
ATOM 1522 C CA . LYS A 1 177 ? 0.077 21.571 -3.798 1.00 76.88 177 LYS A CA 1
ATOM 1523 C C . LYS A 1 177 ? -1.284 22.206 -4.132 1.00 76.88 177 LYS A C 1
ATOM 1525 O O . LYS A 1 177 ? -1.505 23.363 -3.793 1.00 76.88 177 LYS A O 1
ATOM 1530 N N . LYS A 1 178 ? -2.155 21.511 -4.868 1.00 74.25 178 LYS A N 1
ATOM 1531 C CA . LYS A 1 178 ? -3.440 22.043 -5.367 1.00 74.25 178 LYS A CA 1
ATOM 1532 C C . LYS A 1 178 ? -4.665 21.404 -4.716 1.00 74.25 178 LYS A C 1
ATOM 1534 O O . LYS A 1 178 ? -5.787 21.785 -5.047 1.00 74.25 178 LYS A O 1
ATOM 1539 N N . CYS A 1 179 ? -4.463 20.430 -3.835 1.00 81.62 179 CYS A N 1
ATOM 1540 C CA . CYS A 1 179 ? -5.552 19.686 -3.235 1.00 81.62 179 CYS A CA 1
ATOM 1541 C C . CYS A 1 179 ? -6.025 20.414 -1.975 1.00 81.62 179 CYS A C 1
ATOM 1543 O O . CYS A 1 179 ? -5.259 20.599 -1.033 1.00 81.62 179 CYS A O 1
ATOM 1545 N N . LYS A 1 180 ? -7.281 20.868 -1.975 1.00 86.00 180 LYS A N 1
ATOM 1546 C CA . LYS A 1 180 ? -7.923 21.392 -0.766 1.00 86.00 180 LYS A CA 1
ATOM 1547 C C . LYS A 1 180 ? -8.595 20.245 -0.032 1.00 86.00 180 LYS A C 1
ATOM 1549 O O . LYS A 1 180 ? -9.204 19.388 -0.667 1.00 86.00 180 LYS A O 1
ATOM 1554 N N . ILE A 1 181 ? -8.499 20.271 1.288 1.00 90.00 181 ILE A N 1
ATOM 1555 C CA . ILE A 1 181 ? -9.151 19.302 2.163 1.00 90.00 181 ILE A CA 1
ATOM 1556 C C . ILE A 1 181 ? -10.630 19.696 2.263 1.00 90.00 181 ILE A C 1
ATOM 1558 O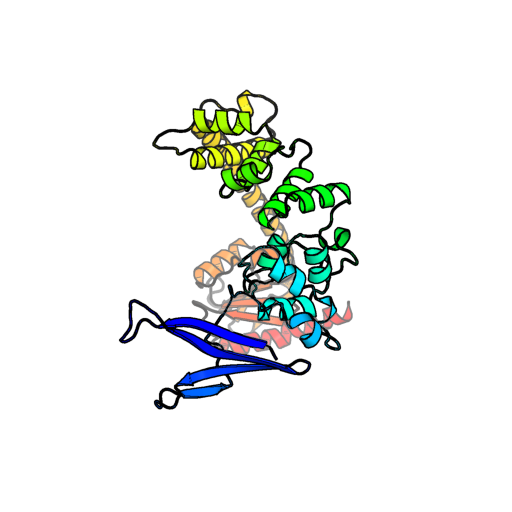 O . ILE A 1 181 ? -10.903 20.853 2.592 1.00 90.00 181 ILE A O 1
ATOM 1562 N N . PRO A 1 182 ? -11.572 18.802 1.912 1.00 88.12 182 PRO A N 1
ATOM 1563 C CA . PRO A 1 182 ? -12.996 19.030 2.096 1.00 88.12 182 PRO A CA 1
ATOM 1564 C C . PRO A 1 182 ? -13.323 19.350 3.550 1.00 88.12 182 PRO A C 1
ATOM 1566 O O . PRO A 1 182 ? -12.701 18.801 4.457 1.00 88.12 182 PRO A O 1
ATOM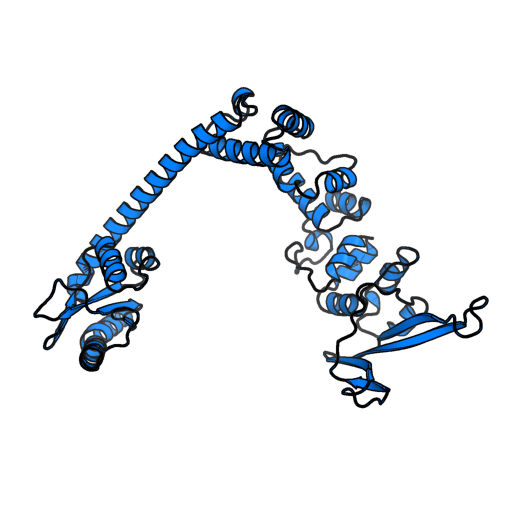 1569 N N . GLU A 1 183 ? -14.313 20.218 3.752 1.00 87.62 183 GLU A N 1
ATOM 1570 C CA . GLU A 1 183 ? -14.829 20.541 5.084 1.00 87.62 183 GLU A CA 1
ATOM 1571 C C . GLU A 1 183 ? -15.390 19.286 5.762 1.00 87.62 183 GLU A C 1
ATOM 1573 O O . GLU A 1 183 ? -14.974 18.945 6.866 1.00 87.62 183 GLU A O 1
ATOM 1578 N N . ASP A 1 184 ? -16.230 18.530 5.047 1.00 90.69 184 ASP A N 1
ATOM 1579 C CA . ASP A 1 184 ? -16.664 17.195 5.459 1.00 90.69 184 ASP A CA 1
ATOM 1580 C C . ASP A 1 184 ? -15.728 16.113 4.892 1.00 90.69 184 ASP A C 1
ATOM 1582 O O . ASP A 1 184 ? -16.005 15.430 3.900 1.00 90.69 184 ASP A O 1
ATOM 1586 N N . PHE A 1 185 ? -14.551 16.008 5.508 1.00 92.62 185 PHE A N 1
ATOM 1587 C CA . PHE A 1 185 ? -13.511 15.069 5.094 1.00 92.62 185 PHE A CA 1
ATOM 1588 C C . PHE A 1 185 ? -13.924 13.600 5.256 1.00 92.62 185 PHE A C 1
ATOM 1590 O O . PHE A 1 185 ? -13.552 12.765 4.427 1.00 92.62 185 PHE A O 1
ATOM 1597 N N . ARG A 1 186 ? -14.708 13.283 6.291 1.00 90.88 186 ARG A N 1
ATOM 1598 C CA . ARG A 1 186 ? -15.164 11.916 6.561 1.00 90.88 186 ARG A CA 1
ATOM 1599 C C . ARG A 1 186 ? -16.156 11.454 5.498 1.00 90.88 186 ARG A C 1
ATOM 1601 O O . ARG A 1 186 ? -15.943 10.396 4.907 1.00 90.88 186 ARG A O 1
ATOM 1608 N N . SER A 1 187 ? -17.169 12.261 5.173 1.00 92.00 187 SER A N 1
ATOM 1609 C CA . SER A 1 187 ? -18.100 11.928 4.086 1.00 92.00 187 SER A CA 1
ATOM 1610 C C . SER A 1 187 ? -17.383 11.820 2.743 1.00 92.00 187 SER A C 1
ATOM 1612 O O . SER A 1 187 ? -17.670 10.908 1.970 1.00 92.00 187 SER A O 1
ATOM 1614 N N . PHE A 1 188 ? -16.390 12.679 2.483 1.00 92.62 188 PHE A N 1
ATOM 1615 C CA . PHE A 1 188 ? -15.536 12.548 1.301 1.00 92.62 188 PHE A CA 1
ATOM 1616 C C . PHE A 1 188 ? -14.809 11.194 1.261 1.00 92.62 188 PHE A C 1
ATOM 1618 O O . PHE A 1 188 ? -14.822 10.522 0.230 1.00 92.62 188 PHE A O 1
ATOM 1625 N N . CYS A 1 189 ? -14.202 10.766 2.373 1.00 93.94 189 CYS A N 1
ATOM 1626 C CA . CYS A 1 189 ? -13.513 9.478 2.445 1.00 93.94 189 CYS A CA 1
ATOM 1627 C C . CYS A 1 189 ? -14.468 8.297 2.237 1.00 93.94 189 CYS A C 1
ATOM 1629 O O . CYS A 1 189 ? -14.128 7.377 1.500 1.00 93.94 189 CYS A O 1
ATOM 1631 N N . GLN A 1 190 ? -15.662 8.341 2.830 1.00 92.06 190 GLN A N 1
ATOM 1632 C CA . GLN A 1 190 ? -16.676 7.290 2.703 1.00 92.06 190 GLN A CA 1
ATOM 1633 C C . GLN A 1 190 ? -17.253 7.206 1.288 1.00 92.06 190 GLN A C 1
ATOM 1635 O O . GLN A 1 190 ? -17.321 6.126 0.705 1.00 92.06 190 GLN A O 1
ATOM 1640 N N . GLN A 1 191 ? -17.623 8.347 0.700 1.00 91.38 191 GLN A N 1
ATOM 1641 C CA . GLN A 1 191 ? -18.168 8.414 -0.657 1.00 91.38 191 GLN A CA 1
ATOM 1642 C C . GLN A 1 191 ? -17.196 7.827 -1.686 1.00 91.38 191 GLN A C 1
ATOM 1644 O O . GLN A 1 191 ? -17.614 7.204 -2.662 1.00 91.38 191 GLN A O 1
ATOM 1649 N N . TYR A 1 192 ? -15.898 8.026 -1.460 1.00 91.31 192 TYR A N 1
ATOM 1650 C CA . TYR A 1 192 ? -14.851 7.677 -2.407 1.00 91.31 192 TYR A CA 1
ATOM 1651 C C . TYR A 1 192 ? -13.955 6.534 -1.965 1.00 91.31 192 TYR A C 1
ATOM 1653 O O . TYR A 1 192 ? -12.934 6.312 -2.604 1.00 91.31 192 TYR A O 1
ATOM 1661 N N . GLU A 1 193 ? -14.332 5.774 -0.939 1.00 89.88 193 GLU A N 1
ATOM 1662 C CA . GLU A 1 193 ? -13.484 4.764 -0.295 1.00 89.88 193 GLU A CA 1
ATOM 1663 C C . GLU A 1 193 ? -12.763 3.851 -1.305 1.00 89.88 193 GLU A C 1
ATOM 1665 O O . GLU A 1 193 ? -11.551 3.639 -1.233 1.00 89.88 193 GLU A O 1
ATOM 1670 N N . ARG A 1 194 ? -13.497 3.382 -2.322 1.00 88.44 194 ARG A N 1
ATOM 1671 C CA . ARG A 1 194 ? -12.992 2.467 -3.359 1.00 88.44 194 ARG A CA 1
ATOM 1672 C C . ARG A 1 194 ? -12.085 3.133 -4.399 1.00 88.44 194 ARG A C 1
ATOM 1674 O O . ARG A 1 194 ? -11.190 2.483 -4.941 1.00 88.44 194 ARG A O 1
ATOM 1681 N N . ASP A 1 195 ? -12.286 4.425 -4.648 1.00 88.88 195 ASP A N 1
ATOM 1682 C CA . ASP A 1 195 ? -11.743 5.134 -5.814 1.00 88.88 195 ASP A CA 1
ATOM 1683 C C . ASP A 1 195 ? -10.847 6.321 -5.427 1.00 88.88 195 ASP A C 1
ATOM 1685 O O . ASP A 1 195 ? -10.294 7.004 -6.295 1.00 88.88 195 ASP A O 1
ATOM 1689 N N . ILE A 1 196 ? -10.649 6.559 -4.127 1.00 91.62 196 ILE A N 1
ATOM 1690 C CA . ILE A 1 196 ? -10.007 7.765 -3.598 1.00 91.62 196 ILE A CA 1
ATOM 1691 C C . ILE A 1 196 ? -8.615 7.969 -4.181 1.00 91.62 196 ILE A C 1
ATOM 1693 O O . ILE A 1 196 ? -8.206 9.089 -4.472 1.00 91.62 196 ILE A O 1
ATOM 1697 N N . SER A 1 197 ? -7.876 6.879 -4.417 1.00 90.81 197 SER A N 1
ATOM 1698 C CA . SER A 1 197 ? -6.532 6.978 -4.974 1.00 90.81 197 SER A CA 1
ATOM 1699 C C . SER A 1 197 ? -6.550 7.573 -6.382 1.00 90.81 197 SER A C 1
ATOM 1701 O O . SER A 1 197 ? -5.731 8.450 -6.659 1.00 90.81 197 SER A O 1
ATOM 1703 N N . LEU A 1 198 ? -7.495 7.143 -7.227 1.00 92.44 198 LEU A N 1
ATOM 1704 C CA . LEU A 1 198 ? -7.675 7.649 -8.590 1.00 92.44 198 LEU A CA 1
ATOM 1705 C C . LEU A 1 198 ? -8.160 9.097 -8.574 1.00 92.44 198 LEU A C 1
ATOM 1707 O O . LEU A 1 198 ? -7.619 9.932 -9.295 1.00 92.44 198 LEU A O 1
ATOM 1711 N N . ILE A 1 199 ? -9.120 9.413 -7.706 1.00 92.81 199 ILE A N 1
ATOM 1712 C CA . ILE A 1 199 ? -9.645 10.773 -7.552 1.00 92.81 199 ILE A CA 1
ATOM 1713 C C . ILE A 1 199 ? -8.536 11.733 -7.138 1.00 92.81 199 ILE A C 1
ATOM 1715 O O . ILE A 1 199 ? -8.353 12.765 -7.778 1.00 92.81 199 ILE A O 1
ATOM 1719 N N . LEU A 1 200 ? -7.729 11.367 -6.142 1.00 92.81 200 LEU A N 1
ATOM 1720 C CA . LEU A 1 200 ? -6.593 12.176 -5.710 1.00 92.81 200 LEU A CA 1
ATOM 1721 C C . LEU A 1 200 ? -5.520 12.320 -6.795 1.00 92.81 200 LEU A C 1
ATOM 1723 O O . LEU A 1 200 ? -4.825 13.331 -6.829 1.00 92.81 200 LEU A O 1
ATOM 1727 N N . GLU A 1 201 ? -5.343 11.340 -7.683 1.00 92.69 201 GLU A N 1
ATOM 1728 C CA . GLU A 1 201 ? -4.463 11.497 -8.847 1.00 92.69 201 GLU A CA 1
ATOM 1729 C C . GLU A 1 201 ? -5.031 12.509 -9.851 1.00 92.69 201 GLU A C 1
ATOM 1731 O O . GLU A 1 201 ? -4.317 13.413 -10.283 1.00 92.69 201 GLU A O 1
ATOM 1736 N N . LEU A 1 202 ? -6.324 12.422 -10.168 1.00 93.56 202 LEU A N 1
ATOM 1737 C CA . LEU A 1 202 ? -6.999 13.338 -11.092 1.00 93.56 202 LEU A CA 1
ATOM 1738 C C . LEU A 1 202 ? -7.096 14.771 -10.542 1.00 93.56 202 LEU A C 1
ATOM 1740 O O . LEU A 1 202 ? -6.958 15.744 -11.289 1.00 93.56 202 LEU A O 1
ATOM 1744 N N . MET A 1 203 ? -7.251 14.918 -9.226 1.00 91.88 203 MET A N 1
ATOM 1745 C CA . MET A 1 203 ? -7.278 16.211 -8.536 1.00 91.88 203 MET A CA 1
ATOM 1746 C C . MET A 1 203 ? -5.939 16.969 -8.590 1.00 91.88 203 MET A C 1
ATOM 1748 O O . MET A 1 203 ? -5.895 18.167 -8.316 1.00 91.88 203 MET A O 1
ATOM 1752 N N . GLN A 1 204 ? -4.840 16.331 -9.011 1.00 90.56 204 GLN A N 1
ATOM 1753 C CA . GLN A 1 204 ? -3.595 17.054 -9.310 1.00 90.56 204 GLN A CA 1
ATOM 1754 C C . GLN A 1 204 ? -3.736 17.964 -10.540 1.00 90.56 204 GLN A C 1
ATOM 1756 O O . GLN A 1 204 ? -3.054 18.992 -10.653 1.00 90.56 204 GLN A O 1
ATOM 1761 N N . TYR A 1 205 ? -4.637 17.599 -11.454 1.00 91.75 205 TYR A N 1
ATOM 1762 C CA . TYR A 1 205 ? -4.874 18.311 -12.703 1.00 91.75 205 TYR A CA 1
ATOM 1763 C C . TYR A 1 205 ? -6.077 19.258 -12.620 1.00 91.75 205 TYR A C 1
ATOM 1765 O O . TYR A 1 205 ? -6.093 20.281 -13.307 1.00 91.75 205 TYR A O 1
ATOM 1773 N N . THR A 1 206 ? -7.080 18.955 -11.786 1.00 92.06 206 THR A N 1
ATOM 1774 C CA . THR A 1 206 ? -8.342 19.713 -11.734 1.00 92.06 206 THR A CA 1
ATOM 1775 C C . THR A 1 206 ? -9.060 19.631 -10.378 1.00 92.06 206 THR A C 1
ATOM 1777 O O . THR A 1 206 ? -8.511 19.126 -9.411 1.00 92.06 206 THR A O 1
ATOM 1780 N N . THR A 1 207 ? -10.277 20.173 -10.268 1.00 91.38 207 THR A N 1
ATOM 1781 C CA . THR A 1 207 ? -11.085 20.130 -9.032 1.00 91.38 207 THR A CA 1
ATOM 1782 C C . THR A 1 207 ? -11.964 18.880 -8.964 1.00 91.38 207 THR A C 1
ATOM 1784 O O . THR A 1 207 ? -12.360 18.365 -10.007 1.00 91.38 207 THR A O 1
ATOM 1787 N N . LEU A 1 208 ? -12.350 18.444 -7.755 1.00 91.25 208 LEU A N 1
ATOM 1788 C CA . LEU A 1 208 ? -13.257 17.301 -7.547 1.00 91.25 208 LEU A CA 1
ATOM 1789 C C . LEU A 1 208 ? -14.539 17.413 -8.391 1.00 91.25 208 LEU A C 1
ATOM 1791 O O . LEU A 1 208 ? -14.823 16.527 -9.186 1.00 91.25 208 LEU A O 1
ATOM 1795 N N . HIS A 1 209 ? -15.211 18.566 -8.344 1.00 91.69 209 HIS A N 1
ATOM 1796 C CA . HIS A 1 209 ? -16.399 18.837 -9.163 1.00 91.69 209 HIS A CA 1
ATOM 1797 C C . HIS A 1 209 ? -16.165 18.633 -10.671 1.00 91.69 209 HIS A C 1
ATOM 1799 O O . HIS A 1 209 ? -17.027 18.140 -11.395 1.00 91.69 209 HIS A O 1
ATOM 1805 N N . LYS A 1 210 ? -14.992 19.024 -11.189 1.00 94.81 210 LYS A N 1
ATOM 1806 C CA . LYS A 1 210 ? -14.662 18.809 -12.605 1.00 94.81 210 LYS A CA 1
ATOM 1807 C C . LYS A 1 210 ? -14.354 17.342 -12.900 1.00 94.81 210 LYS A C 1
ATOM 1809 O O . LYS A 1 210 ? -14.666 16.904 -14.003 1.00 94.81 210 LYS A O 1
ATOM 1814 N N . VAL A 1 211 ? -13.778 16.609 -11.944 1.00 94.44 211 VAL A N 1
ATOM 1815 C CA . VAL A 1 211 ? -13.598 15.155 -12.046 1.00 94.44 211 VAL A CA 1
ATOM 1816 C C . VAL A 1 211 ? -14.957 14.468 -12.143 1.00 94.44 211 VAL A C 1
ATOM 1818 O O . VAL A 1 211 ? -15.216 13.796 -13.138 1.00 94.44 211 VAL A O 1
ATOM 1821 N N . GLU A 1 212 ? -15.848 14.711 -11.180 1.00 93.88 212 GLU A N 1
ATOM 1822 C CA . GLU A 1 212 ? -17.200 14.138 -11.144 1.00 93.88 212 GLU A CA 1
ATOM 1823 C C . GLU A 1 212 ? -17.972 14.449 -12.428 1.00 93.88 212 GLU A C 1
ATOM 1825 O O . GLU A 1 212 ? -18.504 13.548 -13.085 1.00 93.88 212 GLU A O 1
ATOM 1830 N N . ARG A 1 213 ? -17.984 15.727 -12.832 1.00 97.19 213 ARG A N 1
ATOM 1831 C CA . ARG A 1 213 ? -18.687 16.182 -14.033 1.00 97.19 213 ARG A CA 1
ATOM 1832 C C . ARG A 1 213 ? -18.159 15.503 -15.291 1.00 97.19 213 ARG A C 1
ATOM 1834 O O . ARG A 1 213 ? -18.957 15.031 -16.096 1.00 97.19 213 ARG A O 1
ATOM 1841 N N . TYR A 1 214 ? -16.843 15.475 -15.488 1.00 97.56 214 TYR A N 1
ATOM 1842 C CA . TYR A 1 214 ? -16.259 14.915 -16.703 1.00 97.56 214 TYR A CA 1
ATOM 1843 C C . TYR A 1 214 ? -16.445 13.396 -16.781 1.00 97.56 214 TYR A C 1
ATOM 1845 O O . TYR A 1 214 ? -16.871 12.893 -17.820 1.00 97.56 214 TYR A O 1
ATOM 1853 N N . CYS A 1 215 ? -16.215 12.674 -15.680 1.00 96.19 215 CYS A N 1
ATOM 1854 C CA . CYS A 1 215 ? -16.445 11.232 -15.633 1.00 96.19 215 CYS A CA 1
ATOM 1855 C C . CYS A 1 215 ? -17.918 10.897 -15.908 1.00 96.19 215 CYS A C 1
ATOM 1857 O O . CYS A 1 215 ? -18.205 10.020 -16.721 1.00 96.19 215 CYS A O 1
ATOM 1859 N N . SER A 1 216 ? -18.854 11.651 -15.325 1.00 96.25 216 SER A N 1
ATOM 1860 C CA . SER A 1 216 ? -20.292 11.473 -15.574 1.00 96.25 216 SER A CA 1
ATOM 1861 C C . SER A 1 216 ? -20.658 11.713 -17.042 1.00 96.25 216 SER A C 1
ATOM 1863 O O . SER A 1 216 ? -21.396 10.930 -17.627 1.00 96.25 216 SER A O 1
ATOM 1865 N N . GLN A 1 217 ? -20.099 12.752 -17.673 1.00 96.94 217 GLN A N 1
ATOM 1866 C CA . GLN A 1 217 ? -20.343 13.069 -19.088 1.00 96.94 217 GLN A CA 1
ATOM 1867 C C . GLN A 1 217 ? -19.818 12.009 -20.065 1.00 96.94 217 GLN A C 1
ATOM 1869 O O . GLN A 1 217 ? -20.354 11.879 -21.161 1.00 96.94 217 GLN A O 1
ATOM 1874 N N . GLN A 1 218 ? -18.753 11.295 -19.704 1.00 96.12 218 GLN A N 1
ATOM 1875 C CA . GLN A 1 218 ? -18.149 10.248 -20.536 1.00 96.12 218 GLN A CA 1
ATOM 1876 C C . GLN A 1 218 ? -18.697 8.844 -20.213 1.00 96.12 218 GLN A C 1
ATOM 1878 O O . GLN A 1 218 ? -18.377 7.885 -20.915 1.00 96.12 218 GLN A O 1
ATOM 1883 N N . THR A 1 219 ? -19.511 8.711 -19.160 1.00 96.25 219 THR A N 1
ATOM 1884 C CA . THR A 1 219 ? -20.099 7.433 -18.743 1.00 96.25 219 THR A CA 1
ATOM 1885 C C . THR A 1 219 ? -21.155 6.979 -19.745 1.00 96.25 219 THR A C 1
ATOM 1887 O O . THR A 1 219 ? -22.021 7.745 -20.158 1.00 96.25 219 THR A O 1
ATOM 1890 N N . THR A 1 220 ? -21.095 5.705 -20.120 1.00 94.00 220 THR A N 1
ATOM 1891 C CA . THR A 1 220 ? -22.088 5.038 -20.972 1.00 94.00 220 THR A CA 1
ATOM 1892 C C . THR A 1 220 ? -22.357 3.637 -20.429 1.00 94.00 220 THR A C 1
ATOM 1894 O O . THR A 1 220 ? -21.612 3.152 -19.582 1.00 94.00 220 THR A O 1
ATOM 1897 N N . GLU A 1 221 ? -23.366 2.932 -20.943 1.00 91.75 221 GLU A N 1
ATOM 1898 C CA . GLU A 1 221 ? -23.625 1.534 -20.551 1.00 91.75 221 GLU A CA 1
ATOM 1899 C C . GLU A 1 221 ? -22.405 0.621 -20.763 1.00 91.75 221 GLU A C 1
ATOM 1901 O O . GLU A 1 221 ? -22.129 -0.258 -19.953 1.00 91.75 221 GLU A O 1
ATOM 1906 N N . LYS A 1 222 ? -21.632 0.865 -21.831 1.00 91.50 222 LYS A N 1
ATOM 1907 C CA . LYS A 1 222 ? -20.408 0.110 -22.147 1.00 91.50 222 LYS A CA 1
ATOM 1908 C C . LYS A 1 222 ? -19.183 0.590 -21.369 1.00 91.50 222 LYS A C 1
ATOM 1910 O O . LYS A 1 222 ? -18.172 -0.103 -21.351 1.00 91.50 222 LYS A O 1
ATOM 1915 N N . GLN A 1 223 ? -19.245 1.785 -20.786 1.00 91.88 223 GLN A N 1
ATOM 1916 C CA . GLN A 1 223 ? -18.142 2.423 -20.072 1.00 91.88 223 GLN A CA 1
ATOM 1917 C C . GLN A 1 223 ? -18.667 3.001 -18.758 1.00 91.88 223 GLN A C 1
ATOM 1919 O O . GLN A 1 223 ? -19.012 4.186 -18.708 1.00 91.88 223 GLN A O 1
ATOM 1924 N N . PRO A 1 224 ? -18.765 2.178 -17.698 1.00 93.94 224 PRO A N 1
ATOM 1925 C CA . PRO A 1 224 ? -19.231 2.648 -16.405 1.00 93.94 224 PRO A CA 1
ATOM 1926 C C . PRO A 1 224 ? -18.277 3.705 -15.838 1.00 93.94 224 PRO A C 1
ATOM 1928 O O . PRO A 1 224 ? -17.091 3.743 -16.172 1.00 93.94 224 PRO A O 1
ATOM 1931 N N . TYR A 1 225 ? -18.790 4.528 -14.925 1.00 92.44 225 TYR A N 1
ATOM 1932 C CA . TYR A 1 225 ? -18.089 5.669 -14.325 1.00 92.44 225 TYR A CA 1
ATOM 1933 C C . TYR A 1 225 ? -16.647 5.362 -13.888 1.00 92.44 225 TYR A C 1
ATOM 1935 O O . TYR A 1 225 ? -15.716 6.118 -14.166 1.00 92.44 225 TYR A O 1
ATOM 1943 N N . PHE A 1 226 ? -16.437 4.205 -13.263 1.00 91.25 226 PHE A N 1
ATOM 1944 C CA . PHE A 1 226 ? -15.118 3.779 -12.808 1.00 91.25 226 PHE A CA 1
ATOM 1945 C C . PHE A 1 226 ? -14.146 3.438 -13.952 1.00 91.25 226 PHE A C 1
ATOM 1947 O O . PHE A 1 226 ? -12.959 3.764 -13.878 1.00 91.25 226 PHE A O 1
ATOM 1954 N N . ALA A 1 227 ? -14.635 2.820 -15.032 1.00 94.06 227 ALA A N 1
ATOM 1955 C CA . ALA A 1 227 ? -13.825 2.525 -16.214 1.00 94.06 227 ALA A CA 1
ATOM 1956 C C . ALA A 1 227 ? -13.383 3.822 -16.904 1.00 94.06 227 ALA A C 1
ATOM 1958 O O . ALA A 1 227 ? -12.210 3.976 -17.239 1.00 94.06 227 ALA A O 1
ATOM 1959 N N . VAL A 1 228 ? -14.296 4.792 -17.011 1.00 96.44 228 VAL A N 1
ATOM 1960 C CA . VAL A 1 228 ? -14.003 6.140 -17.514 1.00 96.44 228 VAL A CA 1
ATOM 1961 C C . VAL A 1 228 ? -12.929 6.828 -16.676 1.00 96.44 228 VAL A C 1
ATOM 1963 O O . VAL A 1 228 ? -11.984 7.388 -17.229 1.00 96.44 228 VAL A O 1
ATOM 1966 N N . MET A 1 229 ? -13.043 6.775 -15.347 1.00 95.62 229 MET A N 1
ATOM 1967 C CA . MET A 1 229 ? -12.079 7.408 -14.447 1.00 95.62 229 MET A CA 1
ATOM 1968 C C . MET A 1 229 ? -10.668 6.830 -14.620 1.00 95.62 229 MET A C 1
ATOM 1970 O O . MET A 1 229 ? -9.702 7.589 -14.719 1.00 95.62 229 MET A O 1
ATOM 1974 N N . ARG A 1 230 ? -10.547 5.497 -14.698 1.00 95.75 230 ARG A N 1
ATOM 1975 C CA . ARG A 1 230 ? -9.268 4.814 -14.957 1.00 95.75 230 ARG A CA 1
ATOM 1976 C C . ARG A 1 230 ? -8.692 5.196 -16.317 1.00 95.75 230 ARG A C 1
ATOM 1978 O O . ARG A 1 230 ? -7.552 5.646 -16.380 1.00 95.75 230 ARG A O 1
ATOM 1985 N N . LEU A 1 231 ? -9.508 5.108 -17.367 1.00 96.94 231 LEU A N 1
ATOM 1986 C CA . LEU A 1 231 ? -9.121 5.446 -18.736 1.00 96.94 231 LEU A CA 1
ATOM 1987 C C . LEU A 1 231 ? -8.611 6.888 -18.846 1.00 96.94 231 LEU A C 1
ATOM 1989 O O . LEU A 1 231 ? -7.590 7.155 -19.477 1.00 96.94 231 LEU A O 1
ATOM 1993 N N . TRP A 1 232 ? -9.300 7.827 -18.196 1.00 98.00 232 TRP A N 1
ATOM 1994 C CA . TRP A 1 232 ? -8.896 9.228 -18.182 1.00 98.00 232 TRP A CA 1
ATOM 1995 C C . TRP A 1 232 ? -7.577 9.451 -17.453 1.00 98.00 232 TRP A C 1
ATOM 1997 O O . TRP A 1 232 ? -6.707 10.169 -17.949 1.00 98.00 232 TRP A O 1
ATOM 2007 N N . ARG A 1 233 ? -7.404 8.806 -16.300 1.00 97.06 233 ARG A N 1
ATOM 2008 C CA . ARG A 1 233 ? -6.168 8.870 -15.525 1.00 97.06 233 ARG A CA 1
ATOM 2009 C C . ARG A 1 233 ? -4.980 8.296 -16.301 1.00 97.06 233 ARG A C 1
ATOM 2011 O O . ARG A 1 233 ? -3.914 8.909 -16.287 1.00 97.06 233 ARG A O 1
ATOM 2018 N N . ASP A 1 234 ? -5.157 7.180 -17.001 1.00 97.19 234 ASP A N 1
ATOM 2019 C CA . ASP A 1 234 ? -4.094 6.568 -17.806 1.00 97.19 234 ASP A CA 1
ATOM 2020 C C . ASP A 1 234 ? -3.757 7.428 -19.035 1.00 97.19 234 ASP A C 1
ATOM 2022 O O . ASP A 1 234 ? -2.585 7.724 -19.276 1.00 97.19 234 ASP A O 1
ATOM 2026 N N . TYR A 1 235 ? -4.768 7.978 -19.717 1.00 98.19 235 TYR A N 1
ATOM 2027 C CA . TYR A 1 235 ? -4.562 8.974 -20.773 1.00 98.19 235 TYR A CA 1
ATOM 2028 C C . TYR A 1 235 ? -3.749 10.182 -20.279 1.00 98.19 235 TYR A C 1
ATOM 2030 O O . TYR A 1 235 ? -2.806 10.597 -20.949 1.00 98.19 235 TYR A O 1
ATOM 2038 N N . LEU A 1 236 ? -4.065 10.744 -19.105 1.00 97.69 236 LEU A N 1
ATOM 2039 C CA . LEU A 1 236 ? -3.327 11.895 -18.572 1.00 97.69 236 LEU A CA 1
ATOM 2040 C C . LEU A 1 236 ? -1.873 11.548 -18.234 1.00 97.69 236 LEU A C 1
ATOM 2042 O O . LEU A 1 236 ? -0.993 12.381 -18.448 1.00 97.69 236 LEU A O 1
ATOM 2046 N N . ARG A 1 237 ? -1.596 10.328 -17.756 1.00 96.56 237 ARG A N 1
ATOM 2047 C CA . ARG A 1 237 ? -0.219 9.852 -17.543 1.00 96.56 237 ARG A CA 1
ATOM 2048 C C . ARG A 1 237 ? 0.557 9.791 -18.858 1.00 96.56 237 ARG A C 1
ATOM 2050 O O . ARG A 1 237 ? 1.675 10.302 -18.916 1.00 96.56 237 ARG A O 1
ATOM 2057 N N . PHE A 1 238 ? -0.044 9.247 -19.917 1.00 97.56 238 PHE A N 1
ATOM 2058 C CA . PHE A 1 238 ? 0.563 9.239 -21.249 1.00 97.56 238 PHE A CA 1
ATOM 2059 C C . PHE A 1 238 ? 0.752 10.653 -21.800 1.00 97.56 238 PHE A C 1
ATOM 2061 O O . PHE A 1 238 ? 1.838 10.988 -22.263 1.00 97.56 238 PHE A O 1
ATOM 2068 N N . ALA A 1 239 ? -0.249 11.523 -21.670 1.00 97.50 239 ALA A N 1
ATOM 2069 C CA . ALA A 1 239 ? -0.165 12.912 -22.105 1.00 97.50 239 ALA A CA 1
ATOM 2070 C C . ALA A 1 239 ? 0.985 13.660 -21.406 1.00 97.50 239 ALA A C 1
ATOM 2072 O O . ALA A 1 239 ? 1.747 14.364 -22.065 1.00 97.50 239 ALA A O 1
ATOM 2073 N N . VAL A 1 240 ? 1.163 13.473 -20.090 1.00 96.31 240 VAL A N 1
ATOM 2074 C CA . VAL A 1 240 ? 2.305 14.039 -19.350 1.00 96.31 240 VAL A CA 1
ATOM 2075 C C . VAL A 1 240 ? 3.631 13.484 -19.866 1.00 96.31 240 VAL A C 1
ATOM 2077 O O . VAL A 1 240 ? 4.552 14.266 -20.091 1.00 96.31 240 VAL A O 1
ATOM 2080 N N . ARG A 1 241 ? 3.733 12.167 -20.095 1.00 95.50 241 ARG A N 1
ATOM 2081 C CA . ARG A 1 241 ? 4.948 11.547 -20.647 1.00 95.50 241 ARG A CA 1
ATOM 2082 C C . ARG A 1 241 ? 5.306 12.104 -22.025 1.00 95.50 241 ARG A C 1
ATOM 2084 O O . ARG A 1 241 ? 6.476 12.341 -22.295 1.00 95.50 241 ARG A O 1
ATOM 2091 N N . LEU A 1 242 ? 4.307 12.354 -22.868 1.00 96.62 242 LEU A N 1
ATOM 2092 C CA . LEU A 1 242 ? 4.476 12.955 -24.194 1.00 96.62 242 LEU A CA 1
ATOM 2093 C C . LEU A 1 242 ? 4.680 14.483 -24.153 1.00 96.62 242 LEU A C 1
ATOM 2095 O O . LEU A 1 242 ? 4.742 15.122 -25.201 1.00 96.62 242 LEU A O 1
ATOM 2099 N N . GLY A 1 243 ? 4.766 15.091 -22.965 1.00 96.56 243 GLY A N 1
ATOM 2100 C CA . GLY A 1 243 ? 5.007 16.526 -22.798 1.00 96.56 243 GLY A CA 1
ATOM 2101 C C . GLY A 1 243 ? 3.802 17.415 -23.119 1.00 96.56 243 GLY A C 1
ATOM 2102 O O . GLY A 1 243 ? 3.960 18.620 -23.324 1.00 96.56 243 GLY A O 1
ATOM 2103 N N . TYR A 1 244 ? 2.587 16.862 -23.173 1.00 96.75 244 TYR A N 1
ATOM 2104 C CA . TYR A 1 244 ? 1.391 17.644 -23.471 1.00 96.75 244 TYR A CA 1
ATOM 2105 C C . TYR A 1 244 ? 1.080 18.617 -22.330 1.00 96.75 244 TYR A C 1
ATOM 2107 O O . TYR A 1 244 ? 1.186 18.299 -21.142 1.00 96.75 244 TYR A O 1
ATOM 2115 N N . ASN A 1 245 ? 0.617 19.818 -22.685 1.00 95.31 245 ASN A N 1
ATOM 2116 C CA . ASN A 1 245 ? 0.223 20.816 -21.698 1.00 95.31 245 ASN A CA 1
ATOM 2117 C C . ASN A 1 245 ? -1.127 20.451 -21.055 1.00 95.31 245 ASN A C 1
ATOM 2119 O O . ASN A 1 245 ? -2.185 20.847 -21.541 1.00 95.31 245 ASN A O 1
ATOM 2123 N N . THR A 1 246 ? -1.093 19.766 -19.914 1.00 92.00 246 THR A N 1
ATOM 2124 C CA . THR A 1 246 ? -2.287 19.360 -19.148 1.00 92.00 246 THR A CA 1
ATOM 2125 C C . THR A 1 246 ? -3.061 20.518 -18.503 1.00 92.00 246 THR A C 1
ATOM 2127 O O . THR A 1 246 ? -4.113 20.291 -17.913 1.00 92.00 246 THR A O 1
ATOM 2130 N N . LYS A 1 247 ? -2.601 21.774 -18.631 1.00 92.19 247 LYS A N 1
ATOM 2131 C CA . LYS A 1 247 ? -3.413 22.961 -18.301 1.00 92.19 247 LYS A CA 1
ATOM 2132 C C . LYS A 1 247 ? -4.358 23.361 -19.436 1.00 92.19 247 LYS A C 1
ATOM 2134 O O . LYS A 1 247 ? -5.312 24.097 -19.192 1.00 92.19 247 LYS A O 1
ATOM 2139 N N . ASN A 1 248 ? -4.100 22.912 -20.666 1.00 95.81 248 ASN A N 1
ATOM 2140 C CA . ASN A 1 248 ? -4.997 23.133 -21.793 1.00 95.81 248 ASN A CA 1
ATOM 2141 C C . ASN A 1 248 ? -6.260 22.281 -21.603 1.00 95.81 248 ASN A C 1
ATOM 2143 O O . ASN A 1 248 ? -6.172 21.063 -21.464 1.00 95.81 248 ASN A O 1
ATOM 2147 N N . SER A 1 249 ? -7.436 22.910 -21.624 1.00 94.56 249 SER A N 1
ATOM 2148 C CA . SER A 1 249 ? -8.718 22.229 -21.422 1.00 94.56 249 SER A CA 1
ATOM 2149 C C . SER A 1 249 ? -8.991 21.138 -22.456 1.00 94.56 249 SER A C 1
ATOM 2151 O O . SER A 1 249 ? -9.586 20.129 -22.097 1.00 94.56 249 SER A O 1
ATOM 2153 N N . PHE A 1 250 ? -8.530 21.289 -23.700 1.00 95.44 250 PHE A N 1
ATOM 2154 C CA . PHE A 1 250 ? -8.697 20.272 -24.744 1.00 95.44 250 PHE A CA 1
ATOM 2155 C C . PHE A 1 250 ? -7.850 19.024 -24.487 1.00 95.44 250 PHE A C 1
ATOM 2157 O O . PHE A 1 250 ? -8.279 17.920 -24.810 1.00 95.44 250 PHE A O 1
ATOM 2164 N N . VAL A 1 251 ? -6.669 19.201 -23.885 1.00 96.81 251 VAL A N 1
ATOM 2165 C CA . VAL A 1 251 ? -5.813 18.090 -23.453 1.00 96.81 251 VAL A CA 1
ATOM 2166 C C . VAL A 1 251 ? -6.381 17.471 -22.188 1.00 96.81 251 VAL A C 1
ATOM 2168 O O . VAL A 1 251 ? -6.457 16.256 -22.098 1.00 96.81 251 VAL A O 1
ATOM 2171 N N . LEU A 1 252 ? -6.784 18.288 -21.215 1.00 97.44 252 LEU A N 1
ATOM 2172 C CA . LEU A 1 252 ? -7.261 17.816 -19.920 1.00 97.44 252 LEU A CA 1
ATOM 2173 C C . LEU A 1 252 ? -8.618 17.105 -20.012 1.00 97.44 252 LEU A C 1
ATOM 2175 O O . LEU A 1 252 ? -8.827 16.124 -19.309 1.00 97.44 252 LEU A O 1
ATOM 2179 N N . PHE A 1 253 ? -9.517 17.569 -20.881 1.00 97.81 253 PHE A N 1
ATOM 2180 C CA . PHE A 1 253 ? -10.880 17.057 -21.043 1.00 97.81 253 PHE A CA 1
ATOM 2181 C C . PHE A 1 253 ? -11.153 16.675 -22.508 1.00 97.81 253 PHE A C 1
ATOM 2183 O O . PHE A 1 253 ? -11.917 17.364 -23.198 1.00 97.81 253 PHE A O 1
ATOM 2190 N N . PRO A 1 254 ? -10.520 15.609 -23.028 1.00 97.56 254 PRO A N 1
ATOM 2191 C CA . PRO A 1 254 ? -10.724 15.203 -24.411 1.00 97.56 254 PRO A CA 1
ATOM 2192 C C . PRO A 1 254 ? -12.189 14.816 -24.655 1.00 97.56 254 PRO A C 1
ATOM 2194 O O . PRO A 1 254 ? -12.761 13.994 -23.952 1.00 97.56 254 PRO A O 1
ATOM 2197 N N . LYS A 1 255 ? -12.814 15.365 -25.704 1.00 95.88 255 LYS A N 1
ATOM 2198 C CA . LYS A 1 255 ? -14.226 15.058 -26.017 1.00 95.88 255 LYS A CA 1
ATOM 2199 C C . LYS A 1 255 ? -14.469 13.574 -26.320 1.00 95.88 255 LYS A C 1
ATOM 2201 O O . LYS A 1 255 ? -15.558 13.075 -26.058 1.00 95.88 255 LYS A O 1
ATOM 2206 N N . ARG A 1 256 ? -13.477 12.903 -26.917 1.00 95.88 256 ARG A N 1
ATOM 2207 C CA . ARG A 1 256 ? -13.501 11.480 -27.280 1.00 95.88 256 ARG A CA 1
ATOM 2208 C C . ARG A 1 256 ? -12.400 10.757 -26.513 1.00 95.88 256 ARG A C 1
ATOM 2210 O O . ARG A 1 256 ? -11.330 10.507 -27.062 1.00 95.88 256 ARG A O 1
ATOM 2217 N N . LEU A 1 257 ? -12.654 10.475 -25.236 1.00 97.38 257 LEU A N 1
ATOM 2218 C CA . LEU A 1 257 ? -11.629 9.992 -24.312 1.00 97.38 257 LEU A CA 1
ATOM 2219 C C . LEU A 1 257 ? -10.938 8.702 -24.782 1.00 97.38 257 LEU A C 1
ATOM 2221 O O . LEU A 1 257 ? -9.717 8.646 -24.759 1.00 97.38 257 LEU A O 1
ATOM 2225 N N . ILE A 1 258 ? -11.699 7.708 -25.252 1.00 96.69 258 ILE A N 1
ATOM 2226 C CA . ILE A 1 258 ? -11.150 6.424 -25.732 1.00 96.69 258 ILE A CA 1
ATOM 2227 C C . ILE A 1 258 ? -10.195 6.644 -26.909 1.00 96.69 258 ILE A C 1
ATOM 2229 O O . ILE A 1 258 ? -9.055 6.210 -26.868 1.00 96.69 258 ILE A O 1
ATOM 2233 N N . GLN A 1 259 ? -10.618 7.407 -27.922 1.00 97.31 259 GLN A N 1
ATOM 2234 C CA . GLN A 1 259 ? -9.777 7.683 -29.093 1.00 97.31 259 GLN A CA 1
ATOM 2235 C C . GLN A 1 259 ? -8.506 8.450 -28.710 1.00 97.31 259 GLN A C 1
ATOM 2237 O O . GLN A 1 259 ? -7.432 8.170 -29.235 1.00 97.31 259 GLN A O 1
ATOM 2242 N N . ALA A 1 260 ? -8.625 9.414 -27.791 1.00 97.38 260 ALA A N 1
ATOM 2243 C CA . ALA A 1 260 ? -7.479 10.166 -27.297 1.00 97.38 260 ALA A CA 1
ATOM 2244 C C . ALA A 1 260 ? -6.508 9.268 -26.519 1.00 97.38 260 ALA A C 1
ATOM 2246 O O . ALA A 1 260 ? -5.304 9.373 -26.733 1.00 97.38 260 ALA A O 1
ATOM 2247 N N . HIS A 1 261 ? -7.031 8.385 -25.661 1.00 97.94 261 HIS A N 1
ATOM 2248 C CA . HIS A 1 261 ? -6.268 7.375 -24.933 1.00 97.94 261 HIS A CA 1
ATOM 2249 C C . HIS A 1 261 ? -5.519 6.442 -25.885 1.00 97.94 261 HIS A C 1
ATOM 2251 O O . HIS A 1 261 ? -4.300 6.359 -25.799 1.00 97.94 261 HIS A O 1
ATOM 2257 N N . ASP A 1 262 ? -6.222 5.794 -26.812 1.00 97.81 262 ASP A N 1
ATOM 2258 C CA . ASP A 1 262 ? -5.638 4.774 -27.687 1.00 97.81 262 ASP A CA 1
ATOM 2259 C C . ASP A 1 262 ? -4.537 5.366 -28.572 1.00 97.81 262 ASP A C 1
ATOM 2261 O O . ASP A 1 262 ? -3.481 4.762 -28.745 1.00 97.81 262 ASP A O 1
ATOM 2265 N N . HIS A 1 263 ? -4.739 6.595 -29.056 1.00 97.06 263 HIS A N 1
ATOM 2266 C CA . HIS A 1 263 ? -3.722 7.319 -29.811 1.00 97.06 263 HIS A CA 1
ATOM 2267 C C . HIS A 1 263 ? -2.453 7.576 -28.986 1.00 97.06 263 HIS A C 1
ATOM 2269 O O . HIS A 1 263 ? -1.354 7.269 -29.441 1.00 97.06 263 HIS A O 1
ATOM 2275 N N . VAL A 1 264 ? -2.567 8.142 -27.777 1.00 97.06 264 VAL A N 1
ATOM 2276 C CA . VAL A 1 264 ? -1.367 8.425 -26.966 1.00 97.06 264 VAL A CA 1
ATOM 2277 C C . VAL A 1 264 ? -0.724 7.150 -26.421 1.00 97.06 264 VAL A C 1
ATOM 2279 O O . VAL A 1 264 ? 0.494 7.120 -26.269 1.00 97.06 264 VAL A O 1
ATOM 2282 N N . ALA A 1 265 ? -1.512 6.103 -26.161 1.00 97.12 265 ALA A N 1
ATOM 2283 C CA . ALA A 1 265 ? -1.023 4.805 -25.716 1.00 97.12 265 ALA A CA 1
ATOM 2284 C C . ALA A 1 265 ? -0.165 4.134 -26.798 1.00 97.12 265 ALA A C 1
ATOM 2286 O O . ALA A 1 265 ? 0.949 3.716 -26.497 1.00 97.12 265 ALA A O 1
ATOM 2287 N N . ASP A 1 266 ? -0.616 4.120 -28.059 1.00 97.56 266 ASP A N 1
ATOM 2288 C CA . ASP A 1 266 ? 0.165 3.610 -29.200 1.00 97.56 266 ASP A CA 1
ATOM 2289 C C . ASP A 1 266 ? 1.496 4.365 -29.366 1.00 97.56 266 ASP A C 1
ATOM 2291 O O . ASP A 1 266 ? 2.554 3.759 -29.549 1.00 97.56 266 ASP A O 1
ATOM 2295 N N . VAL A 1 267 ? 1.474 5.696 -29.238 1.00 97.06 267 VAL A N 1
ATOM 2296 C CA . VAL A 1 267 ? 2.695 6.510 -29.324 1.00 97.06 267 VAL A CA 1
ATOM 2297 C C . VAL A 1 267 ? 3.658 6.189 -28.176 1.00 97.06 267 VAL A C 1
ATOM 2299 O O . VAL A 1 267 ? 4.854 6.020 -28.416 1.00 97.06 267 VAL A O 1
ATOM 2302 N N . VAL A 1 268 ? 3.162 6.083 -26.938 1.00 96.31 268 VAL A N 1
ATOM 2303 C CA . VAL A 1 268 ? 3.992 5.728 -25.775 1.00 96.31 268 VAL A CA 1
ATOM 2304 C C . VAL A 1 268 ? 4.567 4.322 -25.918 1.00 96.31 268 VAL A C 1
ATOM 2306 O O . VAL A 1 268 ? 5.761 4.151 -25.684 1.00 96.31 268 VAL A O 1
ATOM 2309 N N . GLN A 1 269 ? 3.773 3.350 -26.365 1.00 95.25 269 GLN A N 1
ATOM 2310 C CA . GLN A 1 269 ? 4.234 1.983 -26.599 1.00 95.25 269 GLN A CA 1
ATOM 2311 C C . GLN A 1 269 ? 5.379 1.950 -27.621 1.00 95.25 269 GLN A C 1
ATOM 2313 O O . GLN A 1 269 ? 6.409 1.330 -27.376 1.00 95.25 269 GLN A O 1
ATOM 2318 N N . LYS A 1 270 ? 5.257 2.675 -28.739 1.00 95.75 270 LYS A N 1
ATOM 2319 C CA . LYS A 1 270 ? 6.330 2.766 -29.747 1.00 95.75 270 LYS A CA 1
ATOM 2320 C C . LYS A 1 270 ? 7.613 3.384 -29.190 1.00 95.75 270 LYS A C 1
ATOM 2322 O O . LYS A 1 270 ? 8.707 2.966 -29.572 1.00 95.75 270 LYS A O 1
ATOM 2327 N N . ILE A 1 271 ? 7.494 4.374 -28.303 1.00 94.75 271 ILE A N 1
ATOM 2328 C CA . ILE A 1 271 ? 8.644 4.965 -27.606 1.00 94.75 271 ILE A CA 1
ATOM 2329 C C . ILE A 1 271 ? 9.279 3.930 -26.671 1.00 94.75 271 ILE A C 1
ATOM 2331 O O . ILE A 1 271 ? 10.484 3.725 -26.756 1.00 94.75 271 ILE A O 1
ATOM 2335 N N . GLU A 1 272 ? 8.490 3.238 -25.846 1.00 92.06 272 GLU A N 1
ATOM 2336 C CA . GLU A 1 272 ? 8.980 2.198 -24.929 1.00 92.06 272 GLU A CA 1
ATOM 2337 C C . GLU A 1 272 ? 9.671 1.050 -25.664 1.00 92.06 272 GLU A C 1
ATOM 2339 O O . GLU A 1 272 ? 10.744 0.608 -25.262 1.00 92.06 272 GLU A O 1
ATOM 2344 N N . GLU A 1 273 ? 9.094 0.583 -26.771 1.00 93.31 273 GLU A N 1
ATOM 2345 C CA . GLU A 1 273 ? 9.697 -0.451 -27.608 1.00 93.31 273 GLU A CA 1
ATOM 2346 C C . GLU A 1 273 ? 11.030 0.013 -28.201 1.00 93.31 273 GLU A C 1
ATOM 2348 O O . GLU A 1 273 ? 11.989 -0.762 -28.254 1.00 93.31 273 GLU A O 1
ATOM 2353 N N . LYS A 1 274 ? 11.122 1.277 -28.631 1.00 94.38 274 LYS A N 1
ATOM 2354 C CA . LYS A 1 274 ? 12.370 1.857 -29.135 1.00 94.38 274 LYS A CA 1
ATOM 2355 C C . LYS A 1 274 ? 13.415 1.989 -28.024 1.00 94.38 274 LYS A C 1
ATOM 2357 O O . LYS A 1 274 ? 14.544 1.551 -28.228 1.00 94.38 274 LYS A O 1
ATOM 2362 N N . GLU A 1 275 ? 13.041 2.521 -26.862 1.00 93.00 275 GLU A N 1
ATOM 2363 C CA . GLU A 1 275 ? 13.906 2.641 -25.678 1.00 93.00 275 GLU A CA 1
ATOM 2364 C C . GLU A 1 275 ? 14.423 1.266 -25.231 1.00 93.00 275 GLU A C 1
ATOM 2366 O O . GLU A 1 275 ? 15.612 1.103 -24.961 1.00 93.00 275 GLU A O 1
ATOM 2371 N N . LEU A 1 276 ? 13.557 0.248 -25.217 1.00 89.06 276 LEU A N 1
ATOM 2372 C CA . LEU A 1 276 ? 13.930 -1.126 -24.889 1.00 89.06 276 LEU A CA 1
ATOM 2373 C C . LEU A 1 276 ? 14.909 -1.708 -25.915 1.00 89.06 276 LEU A C 1
ATOM 2375 O O . LEU A 1 276 ? 15.900 -2.326 -25.528 1.00 89.06 276 LEU A O 1
ATOM 2379 N N . ARG A 1 277 ? 14.673 -1.494 -27.217 1.00 89.44 277 ARG A N 1
ATOM 2380 C CA . ARG A 1 277 ? 15.593 -1.933 -28.282 1.00 89.44 277 ARG A CA 1
ATOM 2381 C C . ARG A 1 277 ? 16.951 -1.245 -28.178 1.00 89.44 277 ARG A C 1
ATOM 2383 O O . ARG A 1 277 ? 17.972 -1.911 -28.320 1.00 89.44 277 ARG A O 1
ATOM 2390 N N . GLU A 1 278 ? 16.977 0.061 -27.924 1.00 91.75 278 GLU A N 1
ATOM 2391 C CA . GLU A 1 278 ? 18.214 0.826 -27.733 1.00 91.75 278 GLU A CA 1
ATOM 2392 C C . GLU A 1 278 ? 18.971 0.362 -26.487 1.00 91.75 278 GLU A C 1
ATOM 2394 O O . GLU A 1 278 ? 20.178 0.128 -26.558 1.00 91.75 278 GLU A O 1
ATOM 2399 N N . LYS A 1 279 ? 18.263 0.134 -25.374 1.00 88.75 279 LYS A N 1
ATOM 2400 C CA . LYS A 1 279 ? 18.832 -0.435 -24.149 1.00 88.75 279 LYS A CA 1
ATOM 2401 C C . LYS A 1 279 ? 19.440 -1.815 -24.401 1.00 88.75 279 LYS A C 1
ATOM 2403 O O . LYS A 1 279 ? 20.605 -2.029 -24.078 1.00 88.75 279 LYS A O 1
ATOM 2408 N N . MET A 1 280 ? 18.697 -2.717 -25.043 1.00 86.69 280 MET A N 1
ATOM 2409 C CA . MET A 1 280 ? 19.190 -4.051 -25.401 1.00 86.69 280 MET A CA 1
ATOM 2410 C C . MET A 1 280 ? 20.407 -3.990 -26.329 1.00 86.69 280 MET A C 1
ATOM 2412 O O . MET A 1 280 ? 21.342 -4.770 -26.170 1.00 86.69 280 MET A O 1
ATOM 2416 N N . LYS A 1 281 ? 20.420 -3.060 -27.291 1.00 89.88 281 LYS A N 1
ATOM 2417 C CA . LYS A 1 281 ? 21.563 -2.857 -28.185 1.00 89.88 281 LYS A CA 1
ATOM 2418 C C . LYS A 1 281 ? 22.800 -2.408 -27.405 1.00 89.88 281 LYS A C 1
ATOM 2420 O O . LYS A 1 281 ? 23.865 -2.988 -27.590 1.00 89.88 281 LYS A O 1
ATOM 2425 N N . LEU A 1 282 ? 22.651 -1.429 -26.513 1.00 89.44 282 LEU A N 1
ATOM 2426 C CA . LEU A 1 282 ? 23.745 -0.922 -25.684 1.00 89.44 282 LEU A CA 1
ATOM 2427 C C . LEU A 1 282 ? 24.288 -1.995 -24.728 1.00 89.44 282 LEU A C 1
ATOM 2429 O O . LEU A 1 282 ? 25.501 -2.135 -24.584 1.00 89.44 282 LEU A O 1
ATOM 2433 N N . GLU A 1 283 ? 23.406 -2.770 -24.092 1.00 89.44 283 GLU A N 1
ATOM 2434 C CA . GLU A 1 283 ? 23.789 -3.927 -23.273 1.00 89.44 283 GLU A CA 1
ATOM 2435 C C . GLU A 1 283 ? 24.576 -4.951 -24.094 1.00 89.44 283 GLU A C 1
ATOM 2437 O O . GLU A 1 283 ? 25.634 -5.406 -23.661 1.00 89.44 283 GLU A O 1
ATOM 2442 N N . ASN A 1 284 ? 24.111 -5.263 -25.307 1.00 90.44 284 ASN A N 1
ATOM 2443 C CA . ASN A 1 284 ? 24.789 -6.200 -26.194 1.00 90.44 284 ASN A CA 1
ATOM 2444 C C . ASN A 1 284 ? 26.170 -5.697 -26.637 1.00 90.44 284 ASN A C 1
ATOM 2446 O O . ASN A 1 284 ? 27.116 -6.475 -26.676 1.00 90.44 284 ASN A O 1
ATOM 2450 N N . GLU A 1 285 ? 26.319 -4.406 -26.939 1.00 90.50 285 GLU A N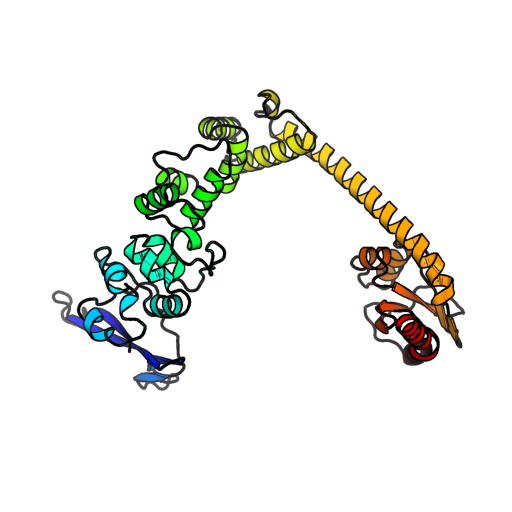 1
ATOM 2451 C CA . GLU A 1 285 ? 27.608 -3.800 -27.306 1.00 90.50 285 GLU A CA 1
ATOM 2452 C C . GLU A 1 285 ? 28.623 -3.845 -26.151 1.00 90.50 285 GLU A C 1
ATOM 2454 O O . GLU A 1 285 ? 29.798 -4.180 -26.359 1.00 90.50 285 GLU A O 1
ATOM 2459 N N . ARG A 1 286 ? 28.169 -3.562 -24.921 1.00 89.06 286 ARG A N 1
ATOM 2460 C CA . ARG A 1 286 ? 28.988 -3.684 -23.703 1.00 89.06 286 ARG A CA 1
ATOM 2461 C C . ARG A 1 286 ? 29.422 -5.126 -23.470 1.00 89.06 286 ARG A C 1
ATOM 2463 O O . ARG A 1 286 ? 30.618 -5.385 -23.333 1.00 89.06 286 ARG A O 1
ATOM 2470 N N . ALA A 1 287 ? 28.466 -6.053 -23.495 1.00 90.56 287 ALA A N 1
ATOM 2471 C CA . ALA A 1 287 ? 28.729 -7.473 -23.328 1.00 90.56 287 ALA A CA 1
ATOM 2472 C C . ALA A 1 287 ? 29.682 -7.996 -24.405 1.00 90.56 287 ALA A C 1
ATOM 2474 O O . ALA A 1 287 ? 30.663 -8.644 -24.070 1.00 90.56 287 ALA A O 1
ATOM 2475 N N . LYS A 1 288 ? 29.478 -7.655 -25.682 1.00 92.12 288 LYS A N 1
ATOM 2476 C CA . LYS A 1 288 ? 30.346 -8.086 -26.789 1.00 92.12 288 LYS A CA 1
ATOM 2477 C C . LYS A 1 288 ? 31.799 -7.655 -26.581 1.00 92.12 288 LYS A C 1
ATOM 2479 O O . LYS A 1 288 ? 32.717 -8.451 -26.761 1.00 92.12 288 LYS A O 1
ATOM 2484 N N . SER A 1 289 ? 32.010 -6.414 -26.145 1.00 89.19 289 SER A N 1
ATOM 2485 C CA . SER A 1 289 ? 33.350 -5.889 -25.848 1.00 89.19 289 SER A CA 1
ATOM 2486 C C . SER A 1 289 ? 34.016 -6.607 -24.668 1.00 89.19 289 SER A C 1
ATOM 2488 O O . SER A 1 289 ? 35.234 -6.790 -24.657 1.00 89.19 289 SER A O 1
ATOM 2490 N N . LEU A 1 290 ? 33.230 -7.002 -23.665 1.00 90.94 290 LEU A N 1
ATOM 2491 C CA . LEU A 1 290 ? 33.704 -7.746 -22.503 1.00 90.94 290 LEU A CA 1
ATOM 2492 C C . LEU A 1 290 ? 34.000 -9.215 -22.846 1.00 90.94 290 LEU A C 1
ATOM 2494 O O . LEU A 1 290 ? 35.084 -9.710 -22.543 1.00 90.94 290 LEU A O 1
ATOM 2498 N N . LEU A 1 291 ? 33.079 -9.879 -23.545 1.00 91.81 291 LEU A N 1
ATOM 2499 C CA . LEU A 1 291 ? 33.197 -11.262 -24.006 1.00 91.81 291 LEU A CA 1
ATOM 2500 C C . LEU A 1 291 ? 34.401 -11.442 -24.940 1.00 91.81 291 LEU A C 1
ATOM 2502 O O . LEU A 1 291 ? 35.111 -12.436 -24.829 1.00 91.81 291 LEU A O 1
ATOM 2506 N N . GLU A 1 292 ? 34.720 -10.447 -25.775 1.00 92.50 292 GLU A N 1
ATOM 2507 C CA . GLU A 1 292 ? 35.949 -10.436 -26.580 1.00 92.50 292 GLU A CA 1
ATOM 2508 C C . GLU A 1 292 ? 37.220 -10.513 -25.723 1.00 92.50 292 GLU A C 1
ATOM 2510 O O . GLU A 1 292 ? 38.146 -11.266 -26.028 1.00 92.50 292 GLU A O 1
ATOM 2515 N N . LYS A 1 293 ? 37.273 -9.772 -24.610 1.00 90.12 293 LYS A N 1
ATOM 2516 C CA . LYS A 1 293 ? 38.400 -9.862 -23.668 1.00 90.12 293 LYS A CA 1
ATOM 2517 C C . LYS A 1 293 ? 38.419 -11.226 -22.986 1.00 90.12 293 LYS A C 1
ATOM 2519 O O . LYS A 1 293 ? 39.477 -11.845 -22.878 1.00 90.12 293 LYS A O 1
ATOM 2524 N N . TYR A 1 294 ? 37.251 -11.711 -22.573 1.00 91.75 294 TYR A N 1
ATOM 2525 C CA . TYR A 1 294 ? 37.098 -12.996 -21.903 1.00 91.75 294 TYR A CA 1
ATOM 2526 C C . TYR A 1 294 ? 37.431 -14.192 -22.791 1.00 91.75 294 TYR A C 1
ATOM 2528 O O . TYR A 1 294 ? 37.944 -15.175 -22.265 1.00 91.75 294 TYR A O 1
ATOM 2536 N N . ARG A 1 295 ? 37.282 -14.109 -24.120 1.00 93.19 295 ARG A N 1
ATOM 2537 C CA . ARG A 1 295 ? 37.750 -15.161 -25.042 1.00 93.19 295 ARG A CA 1
ATOM 2538 C C . ARG A 1 295 ? 39.216 -15.515 -24.834 1.00 93.19 295 ARG A C 1
ATOM 2540 O O . ARG A 1 295 ? 39.559 -16.688 -24.920 1.00 93.19 295 ARG A O 1
ATOM 2547 N N . LYS A 1 296 ? 40.070 -14.540 -24.520 1.00 90.06 296 LYS A N 1
ATOM 2548 C CA . LYS A 1 296 ? 41.505 -14.779 -24.290 1.00 90.06 296 LYS A CA 1
ATOM 2549 C C . LYS A 1 296 ? 41.811 -15.415 -22.934 1.00 90.06 296 LYS A C 1
ATOM 2551 O O . LYS A 1 296 ? 42.908 -15.923 -22.750 1.00 90.06 296 LYS A O 1
ATOM 2556 N N . ILE A 1 297 ? 40.872 -15.340 -21.995 1.00 90.31 297 ILE A N 1
ATOM 2557 C CA . ILE A 1 297 ? 41.062 -15.723 -20.592 1.00 90.31 297 ILE A CA 1
ATOM 2558 C C . ILE A 1 297 ? 40.390 -17.069 -20.306 1.00 90.31 297 ILE A C 1
ATOM 2560 O O . ILE A 1 297 ? 40.987 -17.942 -19.689 1.00 90.31 297 ILE A O 1
ATOM 2564 N N . TYR A 1 298 ? 39.150 -17.229 -20.767 1.00 92.62 298 TYR A N 1
ATOM 2565 C CA . TYR A 1 298 ? 38.275 -18.337 -20.399 1.00 92.62 298 TYR A CA 1
ATOM 2566 C C . TYR A 1 298 ? 38.191 -19.439 -21.461 1.00 92.62 298 TYR A C 1
ATOM 2568 O O . TYR A 1 298 ? 37.741 -20.538 -21.136 1.00 92.62 298 TYR A O 1
ATOM 2576 N N . SER A 1 299 ? 38.609 -19.192 -22.710 1.00 93.75 299 SER A N 1
ATOM 2577 C CA . SER A 1 299 ? 38.619 -20.254 -23.726 1.00 93.75 299 SER A CA 1
ATOM 2578 C C . SER A 1 299 ? 39.676 -21.295 -23.381 1.00 93.75 299 SER A C 1
ATOM 2580 O O . SER A 1 299 ? 40.834 -20.962 -23.133 1.00 93.75 299 SER A O 1
ATOM 2582 N N . TRP A 1 300 ? 39.288 -22.564 -23.390 1.00 96.00 300 TRP A N 1
ATOM 2583 C CA . TRP A 1 300 ? 40.169 -23.661 -23.008 1.00 96.00 300 TRP A CA 1
ATOM 2584 C C . TRP A 1 300 ? 39.744 -24.952 -23.694 1.00 96.00 300 TRP A C 1
ATOM 2586 O O . TRP A 1 300 ? 38.579 -25.121 -24.037 1.00 96.00 300 TRP A O 1
ATOM 2596 N N . THR A 1 301 ? 40.680 -25.862 -23.935 1.00 94.19 301 THR A N 1
ATOM 2597 C CA . THR A 1 301 ? 40.405 -27.162 -24.557 1.00 94.19 301 THR A CA 1
ATOM 2598 C C . THR A 1 301 ? 41.196 -28.233 -23.834 1.00 94.19 301 THR A C 1
ATOM 2600 O O . THR A 1 301 ? 42.387 -28.051 -23.587 1.00 94.19 301 THR A O 1
ATOM 2603 N N . ASP A 1 302 ? 40.532 -29.340 -23.516 1.00 93.19 302 ASP A N 1
ATOM 2604 C CA . ASP A 1 302 ? 41.150 -30.507 -22.888 1.00 93.19 302 ASP A CA 1
ATOM 2605 C C . ASP A 1 302 ? 40.422 -31.769 -23.342 1.00 93.19 302 ASP A C 1
ATOM 2607 O O . ASP A 1 302 ? 39.192 -31.860 -23.299 1.00 93.19 302 ASP A O 1
ATOM 2611 N N . GLY A 1 303 ? 41.190 -32.733 -23.843 1.00 90.69 303 GLY A N 1
ATOM 2612 C CA . GLY A 1 303 ? 40.642 -33.927 -24.481 1.00 90.69 303 GLY A CA 1
ATOM 2613 C C . GLY A 1 303 ? 39.687 -33.599 -25.637 1.00 90.69 303 GLY A C 1
ATOM 2614 O O . GLY A 1 303 ? 40.057 -32.919 -26.595 1.00 90.69 303 GLY A O 1
ATOM 2615 N N . GLY A 1 304 ? 38.463 -34.130 -25.565 1.00 92.69 304 GLY A N 1
ATOM 2616 C CA . GLY A 1 304 ? 37.431 -33.993 -26.600 1.00 92.69 304 GLY A CA 1
ATOM 2617 C C . GLY A 1 304 ? 36.482 -32.803 -26.431 1.00 92.69 304 GLY A C 1
ATOM 2618 O O . GLY A 1 304 ? 35.554 -32.676 -27.235 1.00 92.69 304 GLY A O 1
ATOM 2619 N N . LEU A 1 305 ? 36.680 -31.965 -25.407 1.00 95.75 305 LEU A N 1
ATOM 2620 C CA . LEU A 1 305 ? 35.788 -30.858 -25.068 1.00 95.75 305 LEU A CA 1
ATOM 2621 C C . LEU A 1 305 ? 36.517 -29.505 -25.073 1.00 95.75 305 LEU A C 1
ATOM 2623 O O . LEU A 1 305 ? 37.699 -29.402 -24.730 1.00 95.75 305 LEU A O 1
ATOM 2627 N N . SER A 1 306 ? 35.769 -28.452 -25.401 1.00 95.50 306 SER A N 1
ATOM 2628 C CA . SER A 1 306 ? 36.227 -27.062 -25.379 1.00 95.50 306 SER A CA 1
ATOM 2629 C C . SER A 1 306 ? 35.253 -26.166 -24.626 1.00 95.50 306 SER A C 1
ATOM 2631 O O . SER A 1 306 ? 34.037 -26.304 -24.755 1.00 95.50 306 SER A O 1
ATOM 2633 N N . VAL A 1 307 ? 35.799 -25.190 -23.903 1.00 95.81 307 VAL A N 1
ATOM 2634 C CA . VAL A 1 307 ? 35.076 -24.010 -23.431 1.00 95.81 307 VAL A CA 1
ATOM 2635 C C . VAL A 1 307 ? 35.157 -22.921 -24.495 1.00 95.81 307 VAL A C 1
ATOM 2637 O O . VAL A 1 307 ? 36.245 -22.483 -24.871 1.00 95.81 307 VAL A O 1
ATOM 2640 N N . VAL A 1 308 ? 33.992 -22.472 -24.948 1.00 94.56 308 VAL A N 1
ATOM 2641 C CA . VAL A 1 308 ? 33.799 -21.401 -25.923 1.00 94.56 308 VAL A CA 1
ATOM 2642 C C . VAL A 1 308 ? 33.076 -20.250 -25.235 1.00 94.56 308 VAL A C 1
ATOM 2644 O O . VAL A 1 308 ? 32.005 -20.423 -24.653 1.00 94.56 308 VAL A O 1
ATOM 2647 N N . VAL A 1 309 ? 33.658 -19.056 -25.299 1.00 93.50 309 VAL A N 1
ATOM 2648 C CA . VAL A 1 309 ? 32.997 -17.841 -24.809 1.00 93.50 309 VAL A CA 1
ATOM 2649 C C . VAL A 1 309 ? 32.004 -17.357 -25.877 1.00 93.50 309 VAL A C 1
ATOM 2651 O O . VAL A 1 309 ? 32.399 -17.250 -27.044 1.00 93.50 309 VAL A O 1
ATOM 2654 N N . PRO A 1 310 ? 30.739 -17.062 -25.518 1.00 92.38 310 PRO A N 1
ATOM 2655 C CA . PRO A 1 310 ? 29.731 -16.587 -26.462 1.00 92.38 310 PRO A CA 1
ATOM 2656 C C . PRO A 1 310 ? 30.152 -15.293 -27.151 1.00 92.38 310 PRO A C 1
ATOM 2658 O O . PRO A 1 310 ? 30.944 -14.515 -26.618 1.00 92.38 310 PRO A O 1
ATOM 2661 N N . GLU A 1 311 ? 29.592 -15.040 -28.335 1.00 91.56 311 GLU A N 1
ATOM 2662 C CA . GLU A 1 311 ? 29.929 -13.823 -29.067 1.00 91.56 311 GLU A CA 1
ATOM 2663 C C . GLU A 1 311 ? 29.257 -12.576 -28.518 1.00 91.56 311 GLU A C 1
ATOM 2665 O O . GLU A 1 311 ? 29.852 -11.496 -28.513 1.00 91.56 311 GLU A O 1
ATOM 2670 N N . ASP A 1 312 ? 28.021 -12.738 -28.068 1.00 91.75 312 ASP A N 1
ATOM 2671 C CA . ASP A 1 312 ? 27.173 -11.667 -27.590 1.00 91.75 312 ASP A CA 1
ATOM 2672 C C . ASP A 1 312 ? 25.997 -12.215 -26.758 1.00 91.75 312 ASP A C 1
ATOM 2674 O O . ASP A 1 312 ? 25.872 -13.421 -26.518 1.00 91.75 312 ASP A O 1
ATOM 2678 N N . LEU A 1 313 ? 25.124 -11.321 -26.287 1.00 89.44 313 LEU A N 1
ATOM 2679 C CA . LEU A 1 313 ? 23.969 -11.704 -25.471 1.00 89.44 313 LEU A CA 1
ATOM 2680 C C . LEU A 1 313 ? 22.910 -12.458 -26.283 1.00 89.44 313 LEU A C 1
ATOM 2682 O O . LEU A 1 313 ? 22.160 -13.245 -25.706 1.00 89.44 313 LEU A O 1
ATOM 2686 N N . PHE A 1 314 ? 22.836 -12.239 -27.600 1.00 88.81 314 PHE A N 1
ATOM 2687 C CA . PHE A 1 314 ? 21.927 -12.983 -28.474 1.00 88.81 314 PHE A CA 1
ATOM 2688 C C . PHE A 1 314 ? 22.331 -14.453 -28.548 1.00 88.81 314 PHE A C 1
ATOM 2690 O O . PHE A 1 314 ? 21.486 -15.320 -28.362 1.00 88.81 314 PHE A O 1
ATOM 2697 N N . SER A 1 315 ? 23.626 -14.728 -28.685 1.00 89.88 315 SER A N 1
ATOM 2698 C CA . SER A 1 315 ? 24.180 -16.083 -28.664 1.00 89.88 315 SER A CA 1
ATOM 2699 C C . SER A 1 315 ? 23.826 -16.815 -27.366 1.00 89.88 315 SER A C 1
ATOM 2701 O O . SER A 1 315 ? 23.415 -17.971 -27.395 1.00 89.88 315 SER A O 1
ATOM 2703 N N . ILE A 1 316 ? 23.921 -16.129 -26.218 1.00 89.00 316 ILE A N 1
ATOM 2704 C CA . ILE A 1 316 ? 23.520 -16.684 -24.913 1.00 89.00 316 ILE A CA 1
ATOM 2705 C C . ILE A 1 316 ? 22.023 -17.018 -24.890 1.00 89.00 316 ILE A C 1
ATOM 2707 O O . ILE A 1 316 ? 21.642 -18.073 -24.384 1.00 89.00 316 ILE A O 1
ATOM 2711 N N . ARG A 1 317 ? 21.173 -16.141 -25.441 1.00 86.69 317 ARG A N 1
ATOM 2712 C CA . ARG A 1 317 ? 19.717 -16.349 -25.506 1.00 86.69 317 ARG A CA 1
ATOM 2713 C C . ARG A 1 317 ? 19.336 -17.540 -26.383 1.00 86.69 317 ARG A C 1
ATOM 2715 O O . ARG A 1 317 ? 18.545 -18.367 -25.936 1.00 86.69 317 ARG A O 1
ATOM 2722 N N . GLU A 1 318 ? 19.913 -17.638 -27.576 1.00 88.56 318 GLU A N 1
ATOM 2723 C CA . GLU A 1 318 ? 19.672 -18.746 -28.510 1.00 88.56 318 GLU A CA 1
ATOM 2724 C C . GLU A 1 318 ? 20.138 -20.087 -27.931 1.00 88.56 318 GLU A C 1
ATOM 2726 O O . GLU A 1 318 ? 19.435 -21.096 -28.037 1.00 88.56 318 GLU A O 1
ATOM 2731 N N . GLU A 1 319 ? 21.286 -20.092 -27.246 1.00 89.88 319 GLU A N 1
ATOM 2732 C CA . GLU A 1 319 ? 21.812 -21.281 -26.576 1.00 89.88 319 GLU A CA 1
ATOM 2733 C C . GLU A 1 319 ? 20.832 -21.808 -25.525 1.00 89.88 319 GLU A C 1
ATOM 2735 O O . GLU A 1 319 ? 20.433 -22.973 -25.566 1.00 89.88 319 GLU A O 1
ATOM 2740 N N . GLY A 1 320 ? 20.400 -20.952 -24.593 1.00 85.75 320 GLY A N 1
ATOM 2741 C CA . GLY A 1 320 ? 19.481 -21.390 -23.544 1.00 85.75 320 GLY A CA 1
ATOM 2742 C C . GLY A 1 320 ? 18.078 -21.705 -24.066 1.00 85.75 320 GLY A C 1
ATOM 2743 O O . GLY A 1 320 ? 17.428 -22.605 -23.535 1.00 85.75 320 GLY A O 1
ATOM 2744 N N . HIS A 1 321 ? 17.628 -21.049 -25.144 1.00 85.75 321 HIS A N 1
ATOM 2745 C CA . HIS A 1 321 ? 16.405 -21.454 -25.841 1.00 85.75 321 HIS A CA 1
ATOM 2746 C C . HIS A 1 321 ? 16.522 -22.886 -26.378 1.00 85.75 321 HIS A C 1
ATOM 2748 O O . HIS A 1 321 ? 15.647 -23.710 -26.117 1.00 85.75 321 HIS A O 1
ATOM 2754 N N . THR A 1 322 ? 17.634 -23.207 -27.045 1.00 87.62 322 THR A N 1
ATOM 2755 C CA . THR A 1 322 ? 17.879 -24.537 -27.624 1.00 87.62 322 THR A CA 1
ATOM 2756 C C . THR A 1 322 ? 18.017 -25.624 -26.556 1.00 87.62 322 THR A C 1
ATOM 2758 O O . THR A 1 322 ? 17.551 -26.748 -26.737 1.00 87.62 322 THR A O 1
ATOM 2761 N N . LEU A 1 323 ? 18.628 -25.295 -25.418 1.00 86.25 323 LEU A N 1
ATOM 2762 C CA . LEU A 1 323 ? 18.797 -26.214 -24.291 1.00 86.25 323 LEU A CA 1
ATOM 2763 C C . LEU A 1 323 ? 17.579 -26.253 -23.345 1.00 86.25 323 LEU A C 1
ATOM 2765 O O . LEU A 1 323 ? 17.610 -26.965 -22.341 1.00 86.25 323 LEU A O 1
ATOM 2769 N N . HIS A 1 324 ? 16.497 -25.530 -23.664 1.00 83.81 324 HIS A N 1
ATOM 2770 C CA . HIS A 1 324 ? 15.272 -25.423 -22.861 1.00 83.81 324 HIS A CA 1
ATOM 2771 C C . HIS A 1 324 ? 15.499 -24.994 -21.401 1.00 83.81 324 HIS A C 1
ATOM 2773 O O . HIS A 1 324 ? 14.769 -25.419 -20.502 1.00 83.81 324 HIS A O 1
ATOM 2779 N N . HIS A 1 325 ? 16.479 -24.125 -21.151 1.00 76.69 325 HIS A N 1
ATOM 2780 C CA . HIS A 1 325 ? 16.692 -23.531 -19.833 1.00 76.69 325 HIS A CA 1
ATOM 2781 C C . HIS A 1 325 ? 16.752 -21.999 -19.920 1.00 76.69 325 HIS A C 1
ATOM 2783 O O . HIS A 1 325 ? 17.405 -21.406 -20.781 1.00 76.69 325 HIS A O 1
ATOM 2789 N N . CYS A 1 326 ? 16.028 -21.324 -19.025 1.00 65.56 326 CYS A N 1
ATOM 2790 C CA . CYS A 1 326 ? 15.843 -19.875 -19.094 1.00 65.56 326 CYS A CA 1
ATOM 2791 C C . CYS A 1 326 ? 17.150 -19.104 -18.853 1.00 65.56 326 CYS A C 1
ATOM 2793 O O . CYS A 1 326 ? 17.683 -19.097 -17.749 1.00 65.56 326 CYS A O 1
ATOM 2795 N N . VAL A 1 327 ? 17.601 -18.370 -19.871 1.00 57.81 327 VAL A N 1
ATOM 2796 C CA . VAL A 1 327 ? 18.800 -17.505 -19.853 1.00 57.81 327 VAL A CA 1
ATOM 2797 C C . VAL A 1 327 ? 18.476 -16.004 -19.781 1.00 57.81 327 VAL A C 1
ATOM 2799 O O . VAL A 1 327 ? 19.372 -15.171 -19.665 1.00 57.81 327 VAL A O 1
ATOM 2802 N N . ALA A 1 328 ? 17.190 -15.634 -19.816 1.00 52.41 328 ALA A N 1
ATOM 2803 C CA . ALA A 1 328 ? 16.744 -14.239 -19.910 1.00 52.41 328 ALA A CA 1
ATOM 2804 C C . ALA A 1 328 ? 17.166 -13.354 -18.717 1.00 52.41 328 ALA A C 1
ATOM 2806 O O . ALA A 1 328 ? 17.327 -12.150 -18.892 1.00 52.41 328 ALA A O 1
ATOM 2807 N N . ASN A 1 329 ? 17.392 -13.936 -17.534 1.00 60.53 329 ASN A N 1
ATOM 2808 C CA . ASN A 1 329 ? 17.750 -13.181 -16.328 1.00 60.53 329 ASN A CA 1
ATOM 2809 C C . ASN A 1 329 ? 19.248 -12.845 -16.220 1.00 60.53 329 ASN A C 1
ATOM 2811 O O . ASN A 1 329 ? 19.608 -12.013 -15.396 1.00 60.53 329 ASN A O 1
ATOM 2815 N N . TYR A 1 330 ? 20.115 -13.439 -17.046 1.00 67.44 330 TYR A N 1
ATOM 2816 C CA . TYR A 1 330 ? 21.572 -13.270 -16.925 1.00 67.44 330 TYR A CA 1
ATOM 2817 C C . TYR A 1 330 ? 22.130 -12.135 -17.784 1.00 67.44 330 TYR A C 1
ATOM 2819 O O . TYR A 1 330 ? 23.273 -11.731 -17.601 1.00 67.44 330 TYR A O 1
ATOM 2827 N N . THR A 1 331 ? 21.359 -11.597 -18.736 1.00 72.62 331 THR A N 1
ATOM 2828 C CA . THR A 1 331 ? 21.930 -10.703 -19.756 1.00 72.62 331 THR A CA 1
ATOM 2829 C C . THR A 1 331 ? 22.439 -9.379 -19.195 1.00 72.62 331 THR A C 1
ATOM 2831 O O . THR A 1 331 ? 23.442 -8.870 -19.686 1.00 72.62 331 THR A O 1
ATOM 2834 N N . GLN A 1 332 ? 21.798 -8.855 -18.146 1.00 81.69 332 GLN A N 1
ATOM 2835 C CA . GLN A 1 332 ? 22.282 -7.662 -17.449 1.00 81.69 332 GLN A CA 1
ATOM 2836 C C . GLN A 1 332 ? 23.568 -7.956 -16.669 1.00 81.69 332 GLN A C 1
ATOM 2838 O O . GLN A 1 332 ? 24.537 -7.216 -16.796 1.00 81.69 332 GLN A O 1
ATOM 2843 N N . ASP A 1 333 ? 23.602 -9.045 -15.898 1.00 86.69 333 ASP A N 1
ATOM 2844 C CA . ASP A 1 333 ? 24.766 -9.392 -15.076 1.00 86.69 333 ASP A CA 1
ATOM 2845 C C . ASP A 1 333 ? 25.991 -9.742 -15.933 1.00 86.69 333 ASP A C 1
ATOM 2847 O O . ASP A 1 333 ? 27.111 -9.395 -15.562 1.00 86.69 333 ASP A O 1
ATOM 2851 N N . VAL A 1 334 ? 25.782 -10.351 -17.108 1.00 85.94 334 VAL A N 1
ATOM 2852 C CA . VAL A 1 334 ? 26.839 -10.563 -18.109 1.00 85.94 334 VAL A CA 1
ATOM 2853 C C . VAL A 1 334 ? 27.314 -9.238 -18.703 1.00 85.94 334 VAL A C 1
ATOM 2855 O O . VAL A 1 334 ? 28.518 -9.022 -18.817 1.00 85.94 334 VAL A O 1
ATOM 2858 N N . ALA A 1 335 ? 26.403 -8.324 -19.056 1.00 85.81 335 ALA A N 1
ATOM 2859 C CA . ALA A 1 335 ? 26.779 -7.009 -19.583 1.00 85.81 335 ALA A CA 1
ATOM 2860 C C . ALA A 1 335 ? 27.527 -6.145 -18.549 1.00 85.81 335 ALA A C 1
ATOM 2862 O O . ALA A 1 335 ? 28.391 -5.352 -18.928 1.00 85.81 335 ALA A O 1
ATOM 2863 N N . ASP A 1 336 ? 27.219 -6.320 -17.262 1.00 86.69 336 ASP A N 1
ATOM 2864 C CA . ASP A 1 336 ? 27.875 -5.652 -16.134 1.00 86.69 336 ASP A CA 1
ATOM 2865 C C . ASP A 1 336 ? 29.163 -6.367 -15.674 1.00 86.69 336 ASP A C 1
ATOM 2867 O O . ASP A 1 336 ? 29.874 -5.845 -14.817 1.00 86.69 336 ASP A O 1
ATOM 2871 N N . GLY A 1 337 ? 29.466 -7.556 -16.209 1.00 85.62 337 GLY A N 1
ATOM 2872 C CA . GLY A 1 337 ? 30.636 -8.360 -15.838 1.00 85.62 337 GLY A CA 1
ATOM 2873 C C . GLY A 1 337 ? 30.572 -9.018 -14.456 1.00 85.62 337 GLY A C 1
ATOM 2874 O O . GLY A 1 337 ? 31.601 -9.432 -13.935 1.00 85.62 337 GLY A O 1
ATOM 2875 N N . LYS A 1 338 ? 29.383 -9.128 -13.854 1.00 88.69 338 LYS A N 1
ATOM 2876 C CA . LYS A 1 338 ? 29.166 -9.817 -12.565 1.00 88.69 338 LYS A CA 1
ATOM 2877 C C . LYS A 1 338 ? 29.146 -11.338 -12.706 1.00 88.69 338 LYS A C 1
ATOM 2879 O O . LYS A 1 338 ? 29.353 -12.067 -11.741 1.00 88.69 338 LYS A O 1
ATOM 2884 N N . THR A 1 339 ? 28.828 -11.826 -13.897 1.00 90.06 339 THR A N 1
ATOM 2885 C CA . THR A 1 339 ? 28.825 -13.251 -14.224 1.00 90.06 339 THR A CA 1
ATOM 2886 C C . THR A 1 339 ? 29.221 -13.444 -15.679 1.00 90.06 339 THR A C 1
ATOM 2888 O O . THR A 1 339 ? 29.075 -12.537 -16.500 1.00 90.06 339 THR A O 1
ATOM 2891 N N . ILE A 1 340 ? 29.712 -14.629 -16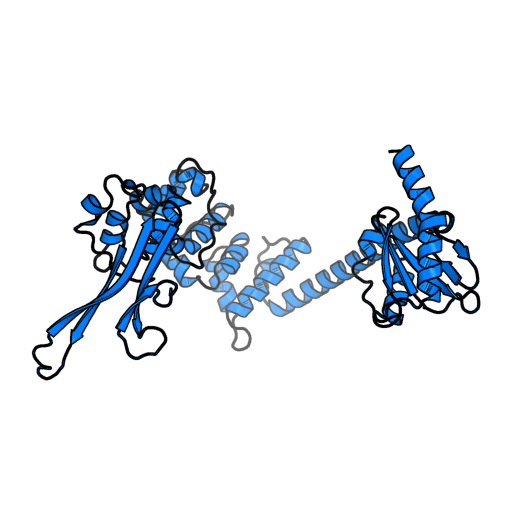.016 1.00 90.88 340 ILE A N 1
ATOM 2892 C CA . ILE A 1 340 ? 29.980 -15.037 -17.390 1.00 90.88 340 ILE A CA 1
ATOM 2893 C C . ILE A 1 340 ? 29.307 -16.380 -17.653 1.00 90.88 340 ILE A C 1
ATOM 2895 O O . ILE A 1 340 ? 29.445 -17.328 -16.882 1.00 90.88 340 ILE A O 1
ATOM 2899 N N . ILE A 1 341 ? 28.579 -16.455 -18.767 1.00 91.56 341 ILE A N 1
ATOM 2900 C CA . ILE A 1 341 ? 28.043 -17.710 -19.291 1.00 91.56 341 ILE A CA 1
ATOM 2901 C C . ILE A 1 341 ? 29.005 -18.215 -20.355 1.00 91.56 341 ILE A C 1
ATOM 2903 O O . ILE A 1 341 ? 29.317 -17.508 -21.311 1.00 91.56 341 ILE A O 1
ATOM 2907 N N . LEU A 1 342 ? 29.473 -19.440 -20.176 1.00 93.75 342 LEU A N 1
ATOM 2908 C CA . LEU A 1 342 ? 30.407 -20.132 -21.046 1.00 93.75 342 LEU A CA 1
ATOM 2909 C C . LEU A 1 342 ? 29.714 -21.326 -21.692 1.00 93.75 342 LEU A C 1
ATOM 2911 O O . LEU A 1 342 ? 28.873 -21.976 -21.072 1.00 93.75 342 LEU A O 1
ATOM 2915 N N . PHE A 1 343 ? 30.069 -21.633 -22.933 1.00 94.56 343 PHE A N 1
ATOM 2916 C CA . PHE A 1 343 ? 29.548 -22.793 -23.644 1.00 94.56 343 PHE A CA 1
ATOM 2917 C C . PHE A 1 343 ? 30.569 -23.916 -23.599 1.00 94.56 343 PHE A C 1
ATOM 2919 O O . PHE A 1 343 ? 31.727 -23.719 -23.955 1.00 94.56 343 PHE A O 1
ATOM 2926 N N . ILE A 1 344 ? 30.143 -25.108 -23.207 1.00 94.50 3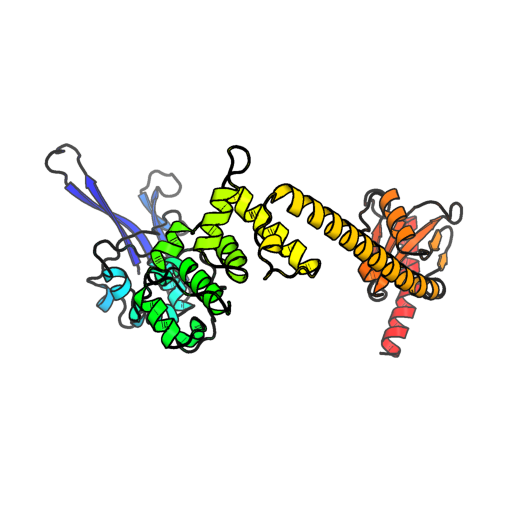44 ILE A N 1
ATOM 2927 C CA . ILE A 1 344 ? 30.947 -26.315 -23.376 1.00 94.50 344 ILE A CA 1
ATOM 2928 C C . ILE A 1 344 ? 30.526 -26.952 -24.695 1.00 94.50 344 ILE A C 1
ATOM 2930 O O . ILE A 1 344 ? 29.335 -27.060 -25.003 1.00 94.50 344 ILE A O 1
ATOM 2934 N N . ARG A 1 345 ? 31.510 -27.355 -25.492 1.00 94.88 345 ARG A N 1
ATOM 2935 C CA . ARG A 1 345 ? 31.336 -27.947 -26.817 1.00 94.88 345 ARG A CA 1
ATOM 2936 C C . ARG A 1 345 ? 32.136 -29.225 -26.944 1.00 94.88 345 ARG A C 1
ATOM 2938 O O . ARG A 1 345 ? 33.177 -29.369 -26.315 1.00 94.88 345 ARG A O 1
ATOM 2945 N N . ARG A 1 346 ? 31.666 -30.124 -27.807 1.00 93.81 346 ARG A N 1
ATOM 2946 C CA . ARG A 1 346 ? 32.474 -31.238 -28.310 1.00 93.81 346 ARG A CA 1
ATOM 2947 C C . ARG A 1 346 ? 33.344 -30.737 -29.450 1.00 93.81 346 ARG A C 1
ATOM 2949 O O . ARG A 1 346 ? 32.838 -30.062 -30.342 1.00 93.81 346 ARG A O 1
ATOM 2956 N N . ASN A 1 347 ? 34.613 -31.126 -29.476 1.00 91.12 347 ASN A N 1
ATOM 2957 C CA . ASN A 1 347 ? 35.556 -30.680 -30.509 1.00 91.12 347 ASN A CA 1
ATOM 2958 C C . ASN A 1 347 ? 35.129 -31.126 -31.914 1.00 91.12 347 ASN A C 1
ATOM 2960 O O . ASN A 1 347 ? 35.426 -30.455 -32.897 1.00 91.12 347 ASN A O 1
ATOM 2964 N N . SER A 1 348 ? 34.393 -32.238 -32.004 1.00 89.69 348 SER A N 1
ATOM 2965 C CA . SER A 1 348 ? 33.811 -32.736 -33.252 1.00 89.69 348 SER A CA 1
ATOM 2966 C C . SER A 1 348 ? 32.628 -31.900 -33.762 1.00 89.69 348 SER A C 1
ATOM 2968 O O . SER A 1 348 ? 32.299 -31.991 -34.939 1.00 89.69 348 SER A O 1
ATOM 2970 N N . GLU A 1 349 ? 31.963 -31.119 -32.899 1.00 88.69 349 GLU A N 1
ATOM 2971 C CA . GLU A 1 349 ? 30.719 -30.387 -33.194 1.00 88.69 349 GLU A CA 1
ATOM 2972 C C . GLU A 1 349 ? 30.673 -29.034 -32.443 1.00 88.69 349 GLU A C 1
ATOM 2974 O O . GLU A 1 349 ? 29.813 -28.798 -31.595 1.00 88.69 349 GLU A O 1
ATOM 2979 N N . LEU A 1 350 ? 31.603 -28.117 -32.745 1.00 82.62 350 LEU A N 1
ATOM 2980 C CA . LEU A 1 350 ? 31.758 -26.844 -32.012 1.00 82.62 350 LEU A CA 1
ATOM 2981 C C . LEU A 1 350 ? 30.556 -25.885 -32.105 1.00 82.62 350 LEU A C 1
ATOM 2983 O O . LEU A 1 350 ? 30.376 -25.026 -31.241 1.00 82.62 350 LEU A O 1
ATOM 2987 N N . THR A 1 351 ? 29.725 -26.017 -33.137 1.00 83.81 351 THR A N 1
ATOM 2988 C CA . THR A 1 351 ? 28.554 -25.154 -33.360 1.00 83.81 351 THR A CA 1
ATOM 2989 C C . THR A 1 351 ? 27.282 -25.675 -32.700 1.00 83.81 351 THR A C 1
ATOM 2991 O O . THR A 1 351 ? 26.274 -24.972 -32.692 1.00 83.81 351 THR A O 1
ATOM 2994 N N . LYS A 1 352 ? 27.300 -26.891 -32.141 1.00 89.12 352 LYS A N 1
ATOM 2995 C CA . LYS A 1 352 ? 26.106 -27.524 -31.584 1.00 89.12 352 LYS A CA 1
ATOM 2996 C C . LYS A 1 352 ? 26.003 -27.287 -30.073 1.00 89.12 352 LYS A C 1
ATOM 2998 O O . LYS A 1 352 ? 26.961 -27.596 -29.358 1.00 89.12 352 LYS A O 1
ATOM 3003 N N . PRO A 1 353 ? 24.854 -26.791 -29.576 1.00 90.81 353 PRO A N 1
ATOM 3004 C CA . PRO A 1 353 ? 24.590 -26.669 -28.146 1.00 90.81 353 PRO A CA 1
ATOM 3005 C C . PRO A 1 353 ? 24.816 -27.986 -27.399 1.00 90.81 353 PRO A C 1
ATOM 3007 O O . PRO A 1 353 ? 24.394 -29.047 -27.866 1.00 90.81 353 PRO A O 1
ATOM 3010 N N . PHE A 1 354 ? 25.494 -27.930 -26.250 1.00 91.31 354 PHE A N 1
ATOM 3011 C CA . PHE A 1 354 ? 25.807 -29.119 -25.447 1.00 91.31 354 PHE A CA 1
ATOM 3012 C C . PHE A 1 354 ? 25.605 -28.859 -23.951 1.00 91.31 354 PHE A C 1
ATOM 3014 O O . PHE A 1 354 ? 24.661 -29.397 -23.378 1.00 91.31 354 PHE A O 1
ATOM 3021 N N . TYR A 1 355 ? 26.432 -28.007 -23.339 1.00 91.62 355 TYR A N 1
ATOM 3022 C CA . TYR A 1 355 ? 26.254 -27.546 -21.957 1.00 91.62 355 TYR A CA 1
ATOM 3023 C C . TYR A 1 355 ? 26.555 -26.050 -21.851 1.00 91.62 355 TYR A C 1
ATOM 3025 O O . TYR A 1 355 ? 27.397 -25.523 -22.583 1.00 91.62 355 TYR A O 1
ATOM 3033 N N . THR A 1 356 ? 25.909 -25.384 -20.897 1.00 91.56 356 THR A N 1
ATOM 3034 C CA . THR A 1 356 ? 26.269 -24.031 -20.458 1.00 91.56 356 THR A CA 1
ATOM 3035 C C . THR A 1 356 ? 26.847 -24.069 -19.051 1.00 91.56 356 THR A C 1
ATOM 3037 O O . THR A 1 356 ? 26.461 -24.904 -18.234 1.00 91.56 356 THR A O 1
ATOM 3040 N N . MET A 1 357 ? 27.787 -23.171 -18.770 1.00 92.12 357 MET A N 1
ATOM 3041 C CA . MET A 1 357 ? 28.475 -23.055 -17.489 1.00 92.12 357 MET A CA 1
ATOM 3042 C C . MET A 1 357 ? 28.479 -21.590 -17.041 1.00 92.12 357 MET A C 1
ATOM 3044 O O . MET A 1 357 ? 29.026 -20.737 -17.734 1.00 92.12 357 MET A O 1
ATOM 3048 N N . GLU A 1 358 ? 27.859 -21.294 -15.899 1.00 92.19 358 GLU A N 1
ATOM 3049 C CA . GLU A 1 358 ? 27.883 -19.963 -15.274 1.00 92.19 358 GLU A CA 1
ATOM 3050 C C . GLU A 1 358 ? 29.058 -19.873 -14.302 1.00 92.19 358 GLU A C 1
ATOM 3052 O O . GLU A 1 358 ? 29.193 -20.707 -13.401 1.00 92.19 358 GLU A O 1
ATOM 3057 N N . VAL A 1 359 ? 29.871 -18.831 -14.454 1.00 90.81 359 VAL A N 1
ATOM 3058 C CA . VAL A 1 359 ? 30.995 -18.523 -13.567 1.00 90.81 359 VAL A CA 1
ATOM 3059 C C . VAL A 1 359 ? 30.797 -17.135 -12.956 1.00 90.81 359 VAL A C 1
ATOM 3061 O O . VAL A 1 359 ? 30.534 -16.163 -13.664 1.00 90.81 359 VAL A O 1
ATOM 3064 N N . THR A 1 360 ? 30.954 -17.046 -11.638 1.00 88.75 360 THR A N 1
ATOM 3065 C CA . THR A 1 360 ? 30.890 -15.808 -10.845 1.00 88.75 360 THR A CA 1
ATOM 3066 C C . THR A 1 360 ? 32.030 -15.832 -9.832 1.00 88.75 360 THR A C 1
ATOM 3068 O O . THR A 1 360 ? 32.270 -16.878 -9.231 1.00 88.75 360 THR A O 1
ATOM 3071 N N . ASP A 1 361 ? 32.748 -14.717 -9.660 1.00 82.31 361 ASP A N 1
ATOM 3072 C CA . ASP A 1 361 ? 33.929 -14.612 -8.779 1.00 82.31 361 ASP A CA 1
ATOM 3073 C C . ASP A 1 361 ? 34.912 -15.784 -8.974 1.00 82.31 361 ASP A C 1
ATOM 3075 O O . ASP A 1 361 ? 35.286 -16.506 -8.036 1.00 82.31 361 ASP A O 1
ATOM 3079 N N . GLU A 1 362 ? 35.220 -16.056 -10.249 1.00 83.25 362 GLU A N 1
ATOM 3080 C CA . GLU A 1 362 ? 36.115 -17.133 -10.684 1.00 83.25 362 GLU A CA 1
ATOM 3081 C C . GLU A 1 362 ? 35.741 -18.508 -10.098 1.00 83.25 362 GLU A C 1
ATOM 3083 O O . GLU A 1 362 ? 36.597 -19.350 -9.834 1.00 83.25 362 GLU A O 1
ATOM 3088 N N . SER A 1 363 ? 34.451 -18.737 -9.848 1.00 86.25 363 SER A N 1
ATOM 3089 C CA . SER A 1 363 ? 33.923 -19.968 -9.263 1.00 86.25 363 SER A CA 1
ATOM 3090 C C . SER A 1 363 ? 32.704 -20.431 -10.062 1.00 86.25 363 SER A C 1
ATOM 3092 O O . SER A 1 363 ? 31.898 -19.620 -10.523 1.00 86.25 363 SER A O 1
ATOM 3094 N N . ILE A 1 364 ? 32.569 -21.741 -10.264 1.00 91.00 364 ILE A N 1
ATOM 3095 C CA . ILE A 1 364 ? 31.491 -22.304 -11.086 1.00 91.00 364 ILE A CA 1
ATOM 3096 C C . ILE A 1 364 ? 30.213 -22.331 -10.257 1.00 91.00 364 ILE A C 1
ATOM 3098 O O . ILE A 1 364 ? 30.132 -23.022 -9.243 1.00 91.00 364 ILE A O 1
ATOM 3102 N N . ARG A 1 365 ? 29.201 -21.577 -10.685 1.00 88.00 365 ARG A N 1
ATOM 3103 C CA . ARG A 1 365 ? 27.912 -21.506 -9.989 1.00 88.00 365 ARG A CA 1
ATOM 3104 C C . ARG A 1 365 ? 26.967 -22.612 -10.436 1.00 88.00 365 ARG A C 1
ATOM 3106 O O . ARG A 1 365 ? 26.255 -23.190 -9.619 1.00 88.00 365 ARG A O 1
ATOM 3113 N N . GLN A 1 366 ? 26.944 -22.888 -11.736 1.00 88.25 366 GLN A N 1
ATOM 3114 C CA . GLN A 1 366 ? 26.134 -23.950 -12.321 1.00 88.25 366 GLN A CA 1
ATOM 3115 C C . GLN A 1 366 ? 26.720 -24.429 -13.649 1.00 88.25 366 GLN A C 1
ATOM 3117 O O . GLN A 1 366 ? 27.349 -23.661 -14.373 1.00 88.25 366 GLN A O 1
ATOM 3122 N N . CYS A 1 367 ? 26.467 -25.696 -13.974 1.00 89.25 367 CYS A N 1
ATOM 3123 C CA . CYS A 1 367 ? 26.730 -26.290 -15.279 1.00 89.25 367 CYS A CA 1
ATOM 3124 C C . CYS A 1 367 ? 25.533 -27.172 -15.654 1.00 89.25 367 CYS A C 1
ATOM 3126 O O . CYS A 1 367 ? 25.170 -28.064 -14.884 1.00 89.25 367 CYS A O 1
ATOM 3128 N N . GLN A 1 368 ? 24.872 -26.876 -16.774 1.00 86.69 368 GLN A N 1
ATOM 3129 C CA . GLN A 1 368 ? 23.600 -27.497 -17.153 1.00 86.69 368 GLN A CA 1
ATOM 3130 C C . GLN A 1 368 ? 23.556 -27.835 -18.641 1.00 86.69 368 GLN A C 1
ATOM 3132 O O . GLN A 1 368 ? 24.014 -27.063 -19.486 1.00 86.69 368 GLN A O 1
ATOM 3137 N N . GLY A 1 369 ? 23.005 -29.011 -18.941 1.00 84.19 369 GLY A N 1
ATOM 3138 C CA . GLY A 1 369 ? 22.692 -29.445 -20.297 1.00 84.19 369 GLY A CA 1
ATOM 3139 C C . GLY A 1 369 ? 21.204 -29.282 -20.606 1.00 84.19 369 GLY A C 1
ATOM 3140 O O . GLY A 1 369 ? 20.454 -28.628 -19.877 1.00 84.19 369 GLY A O 1
ATOM 3141 N N . PHE A 1 370 ? 20.765 -29.922 -21.686 1.00 83.25 370 PHE A N 1
ATOM 3142 C CA . PHE A 1 370 ? 19.373 -29.902 -22.138 1.00 83.25 370 PHE A CA 1
ATOM 3143 C C . PHE A 1 370 ? 18.372 -30.250 -21.016 1.00 83.25 370 PHE A C 1
ATOM 3145 O O . PHE A 1 370 ? 18.487 -31.294 -20.373 1.00 83.25 370 PHE A O 1
ATOM 3152 N N . GLY A 1 371 ? 17.361 -29.400 -20.802 1.00 71.62 371 GLY A N 1
ATOM 3153 C CA . GLY A 1 371 ? 16.255 -29.662 -19.873 1.00 71.62 371 GLY A CA 1
ATOM 3154 C C . GLY A 1 371 ? 16.669 -29.779 -18.401 1.00 71.62 371 GLY A C 1
ATOM 3155 O O . GLY A 1 371 ? 16.072 -30.568 -17.671 1.00 71.62 371 GLY A O 1
ATOM 3156 N N . TYR A 1 372 ? 17.691 -29.026 -17.973 1.00 62.59 372 TYR A N 1
ATOM 3157 C CA . TYR A 1 372 ? 18.273 -29.082 -16.621 1.00 62.59 372 TYR A CA 1
ATOM 3158 C C . TYR A 1 372 ? 18.905 -30.439 -16.265 1.00 62.59 372 TYR A C 1
ATOM 3160 O O . TYR A 1 372 ? 19.036 -30.780 -15.086 1.00 62.59 372 TYR A O 1
ATOM 3168 N N . CYS A 1 373 ? 19.304 -31.237 -17.261 1.00 67.56 373 CYS A N 1
ATOM 3169 C CA . CYS A 1 373 ? 19.967 -32.506 -16.992 1.00 67.56 373 CYS A CA 1
ATOM 3170 C C . CYS A 1 373 ? 21.333 -32.285 -16.317 1.00 67.56 373 CYS A C 1
ATOM 3172 O O . CYS A 1 373 ? 22.084 -31.364 -16.654 1.00 67.56 373 CYS A O 1
ATOM 3174 N N . GLY A 1 374 ? 21.647 -33.138 -15.338 1.00 64.88 374 GLY A N 1
ATOM 3175 C CA . GLY A 1 374 ? 22.947 -33.125 -14.674 1.00 64.88 374 GLY A CA 1
ATOM 3176 C C . GLY A 1 374 ? 24.085 -33.466 -15.641 1.00 64.88 374 GLY A C 1
ATOM 3177 O O . GLY A 1 374 ? 23.891 -34.145 -16.653 1.00 64.88 374 GLY A O 1
ATOM 3178 N N . SER A 1 375 ? 25.290 -32.998 -15.325 1.00 76.06 375 SER A N 1
ATOM 3179 C CA . SER A 1 375 ? 26.488 -33.278 -16.119 1.00 76.06 375 SER A CA 1
ATOM 3180 C C . SER A 1 375 ? 26.784 -34.778 -16.189 1.00 76.06 375 SER A C 1
ATOM 3182 O O . SER A 1 375 ? 26.748 -35.479 -15.174 1.00 76.06 375 SER A O 1
ATOM 3184 N N . THR A 1 376 ? 27.101 -35.266 -17.391 1.00 84.69 376 THR A N 1
ATOM 3185 C CA . THR A 1 376 ? 27.687 -36.603 -17.578 1.00 84.69 376 THR A CA 1
ATOM 3186 C C . THR A 1 376 ? 29.050 -36.684 -16.887 1.00 84.69 376 THR A C 1
ATOM 3188 O O . THR A 1 376 ? 29.665 -35.657 -16.606 1.00 84.69 376 THR A O 1
ATOM 3191 N N . GLU A 1 377 ? 29.548 -37.892 -16.627 1.00 85.00 377 GLU A N 1
ATOM 3192 C CA . GLU A 1 377 ? 30.852 -38.072 -15.971 1.00 85.00 377 GLU A CA 1
ATOM 3193 C C . GLU A 1 377 ? 32.006 -37.442 -16.771 1.00 85.00 377 GLU A C 1
ATOM 3195 O O . GLU A 1 377 ? 32.909 -36.835 -16.204 1.00 85.00 377 GLU A O 1
ATOM 3200 N N . GLU A 1 378 ? 31.925 -37.499 -18.103 1.00 89.88 378 GLU A N 1
ATOM 3201 C CA . GLU A 1 378 ? 32.843 -36.811 -19.018 1.00 89.88 378 GLU A CA 1
ATOM 3202 C C . GLU A 1 378 ? 32.850 -35.292 -18.778 1.00 89.88 378 GLU A C 1
ATOM 3204 O O . GLU A 1 378 ? 33.910 -34.686 -18.620 1.00 89.88 378 GLU A O 1
ATOM 3209 N N . VAL A 1 379 ? 31.664 -34.678 -18.696 1.00 89.38 379 VAL A N 1
ATOM 3210 C CA . VAL A 1 379 ? 31.521 -33.231 -18.489 1.00 89.38 379 VAL A CA 1
ATOM 3211 C C . VAL A 1 379 ? 31.924 -32.829 -17.072 1.00 89.38 379 VAL A C 1
ATOM 3213 O O . VAL A 1 379 ? 32.547 -31.787 -16.913 1.00 89.38 379 VAL A O 1
ATOM 3216 N N . LYS A 1 380 ? 31.635 -33.642 -16.048 1.00 90.31 380 LYS A N 1
ATOM 3217 C CA . LYS A 1 380 ? 32.091 -33.380 -14.671 1.00 90.31 380 LYS A CA 1
ATOM 3218 C C . LYS A 1 380 ? 33.613 -33.341 -14.583 1.00 90.31 380 LYS A C 1
ATOM 3220 O O . LYS A 1 380 ? 34.157 -32.343 -14.132 1.00 90.31 380 LYS A O 1
ATOM 3225 N N . ASN A 1 381 ? 34.288 -34.365 -15.108 1.00 92.12 381 ASN A N 1
ATOM 3226 C CA . ASN A 1 381 ? 35.752 -34.421 -15.113 1.00 92.12 381 ASN A CA 1
ATOM 3227 C C . ASN A 1 381 ? 36.370 -33.224 -15.852 1.00 92.12 381 ASN A C 1
ATOM 3229 O O . ASN A 1 381 ? 37.382 -32.675 -15.420 1.00 92.12 381 ASN A O 1
ATOM 3233 N N . PHE A 1 382 ? 35.749 -32.793 -16.954 1.00 94.94 382 PHE A N 1
ATOM 3234 C CA . PHE A 1 382 ? 36.178 -31.610 -17.696 1.00 94.94 382 PHE A CA 1
ATOM 3235 C C . PHE A 1 382 ? 35.970 -30.305 -16.914 1.00 94.94 382 PHE A C 1
ATOM 3237 O O . PHE A 1 382 ? 36.866 -29.464 -16.874 1.00 94.94 382 PHE A O 1
ATOM 3244 N N . VAL A 1 383 ? 34.809 -30.138 -16.276 1.00 93.06 383 VAL A N 1
ATOM 3245 C CA . VAL A 1 383 ? 34.472 -28.977 -15.436 1.00 93.06 383 VAL A CA 1
ATOM 3246 C C . VAL A 1 383 ? 35.417 -28.881 -14.234 1.00 93.06 383 VAL A C 1
ATOM 3248 O O . VAL A 1 383 ? 35.942 -27.801 -13.967 1.00 93.06 383 VAL A O 1
ATOM 3251 N N . ASP A 1 384 ? 35.716 -30.002 -13.573 1.00 93.00 384 ASP A N 1
ATOM 3252 C CA . ASP A 1 384 ? 36.680 -30.059 -12.469 1.00 93.00 384 ASP A CA 1
ATOM 3253 C C . ASP A 1 384 ? 38.082 -29.661 -12.948 1.00 93.00 384 ASP A C 1
ATOM 3255 O O . ASP A 1 384 ? 38.761 -28.840 -12.326 1.00 93.00 384 ASP A O 1
ATOM 3259 N N . ALA A 1 385 ? 38.519 -30.186 -14.097 1.00 93.25 385 ALA A N 1
ATOM 3260 C CA . ALA A 1 385 ? 39.801 -29.817 -14.688 1.00 93.25 385 ALA A CA 1
ATOM 3261 C C . ALA A 1 385 ? 39.862 -28.323 -15.057 1.00 93.25 385 ALA A C 1
ATOM 3263 O O . ALA A 1 385 ? 40.891 -27.683 -14.825 1.00 93.25 385 ALA A O 1
ATOM 3264 N N . TYR A 1 386 ? 38.767 -27.757 -15.572 1.00 95.19 386 TYR A N 1
ATOM 3265 C CA . TYR A 1 386 ? 38.646 -26.331 -15.875 1.00 95.19 386 TYR A CA 1
ATOM 3266 C C . TYR A 1 386 ? 38.746 -25.468 -14.611 1.00 95.19 386 TYR A C 1
ATOM 3268 O O . TYR A 1 386 ? 39.489 -24.483 -14.588 1.00 95.19 386 TYR A O 1
ATOM 3276 N N . GLU A 1 387 ? 38.072 -25.861 -13.527 1.00 93.38 387 GLU A N 1
ATOM 3277 C CA . GLU A 1 387 ? 38.164 -25.166 -12.243 1.00 93.38 387 GLU A CA 1
ATOM 3278 C C . GLU A 1 387 ? 39.611 -25.141 -11.723 1.00 93.38 387 GLU A C 1
ATOM 3280 O O . GLU A 1 387 ? 40.117 -24.085 -11.335 1.00 93.38 387 GLU A O 1
ATOM 3285 N N . GLN A 1 388 ? 40.316 -26.278 -11.769 1.00 92.88 388 GLN A N 1
ATOM 3286 C CA . GLN A 1 388 ? 41.696 -26.368 -11.278 1.00 92.88 388 GLN A CA 1
ATOM 3287 C C . GLN A 1 388 ? 42.704 -25.613 -12.149 1.00 92.88 388 GLN A C 1
ATOM 3289 O O . GLN A 1 388 ? 43.602 -24.961 -11.617 1.00 92.88 388 GLN A O 1
ATOM 3294 N N . LYS A 1 389 ? 42.601 -25.744 -13.476 1.00 92.75 389 LYS A N 1
ATOM 3295 C CA . LYS A 1 389 ? 43.639 -25.286 -14.412 1.00 92.75 389 LYS A CA 1
ATOM 3296 C C . LYS A 1 389 ? 43.410 -23.866 -14.930 1.00 92.75 389 LYS A C 1
ATOM 3298 O O . LYS A 1 389 ? 44.377 -23.231 -15.338 1.00 92.75 389 LYS A O 1
ATOM 3303 N N . VAL A 1 390 ? 42.168 -23.375 -14.924 1.00 93.00 390 VAL A N 1
ATOM 3304 C CA . VAL A 1 390 ? 41.812 -22.048 -15.455 1.00 93.00 390 VAL A CA 1
ATOM 3305 C C . VAL A 1 390 ? 41.341 -21.123 -14.338 1.00 93.00 390 VAL A C 1
ATOM 3307 O O . VAL A 1 390 ? 41.945 -20.076 -14.119 1.00 93.00 390 VAL A O 1
ATOM 3310 N N . LEU A 1 391 ? 40.310 -21.509 -13.582 1.00 92.56 391 LEU A N 1
ATOM 3311 C CA . LEU A 1 391 ? 39.672 -20.594 -12.628 1.00 92.56 391 LEU A CA 1
ATOM 3312 C C . LEU A 1 391 ? 40.504 -20.338 -11.365 1.00 92.56 391 LEU A C 1
ATOM 3314 O O . LEU A 1 391 ? 40.666 -19.186 -10.963 1.00 92.56 391 LEU A O 1
ATOM 3318 N N . LYS A 1 392 ? 41.094 -21.376 -10.756 1.00 90.44 392 LYS A N 1
ATOM 3319 C CA . LYS A 1 392 ? 41.941 -21.212 -9.558 1.00 90.44 392 LYS A CA 1
ATOM 3320 C C . LYS A 1 392 ? 43.134 -20.265 -9.775 1.00 90.44 392 LYS A C 1
ATOM 3322 O O . LYS A 1 392 ? 43.327 -19.391 -8.928 1.00 90.44 392 LYS A O 1
ATOM 3327 N N . PRO A 1 393 ? 43.919 -20.373 -10.866 1.00 90.94 393 PRO A N 1
ATOM 3328 C CA . PRO A 1 393 ? 44.972 -19.401 -11.160 1.00 90.94 393 PRO A CA 1
ATOM 3329 C C . PRO A 1 393 ? 44.455 -17.965 -11.299 1.00 90.94 393 PRO A C 1
ATOM 3331 O O . PRO A 1 393 ? 45.063 -17.050 -10.749 1.00 90.94 393 PRO A O 1
ATOM 3334 N N . LEU A 1 394 ? 43.322 -17.763 -11.982 1.00 87.88 394 LEU A N 1
ATOM 3335 C CA . LEU A 1 394 ? 42.717 -16.436 -12.147 1.00 87.88 394 LEU A CA 1
ATOM 3336 C C . LEU A 1 394 ? 42.286 -15.837 -10.807 1.00 87.88 394 LEU A C 1
ATOM 3338 O O . LEU A 1 394 ? 42.579 -14.674 -10.538 1.00 87.88 394 LEU A O 1
ATOM 3342 N N . LYS A 1 395 ? 41.681 -16.649 -9.936 1.00 87.38 395 LYS A N 1
ATOM 3343 C CA . LYS A 1 395 ? 41.264 -16.241 -8.591 1.00 87.38 395 LYS A CA 1
ATOM 3344 C C . LYS A 1 395 ? 42.443 -15.795 -7.724 1.00 87.38 395 LYS A C 1
ATOM 3346 O O . LYS A 1 395 ? 42.362 -14.772 -7.050 1.00 87.38 395 LYS A O 1
ATOM 3351 N N . LEU A 1 396 ? 43.553 -16.535 -7.765 1.00 86.06 396 LEU A N 1
ATOM 3352 C CA . LEU A 1 396 ? 44.777 -16.177 -7.040 1.00 86.06 396 LEU A CA 1
ATOM 3353 C C . LEU A 1 396 ? 45.404 -14.883 -7.575 1.00 86.06 396 LEU A C 1
ATOM 3355 O O . LEU A 1 396 ? 45.862 -14.055 -6.791 1.00 86.06 396 LEU A O 1
ATOM 3359 N N . LEU A 1 397 ? 45.403 -14.687 -8.897 1.00 84.00 397 LEU A N 1
ATOM 3360 C CA . LEU A 1 397 ? 45.887 -13.453 -9.520 1.00 84.00 397 LEU A CA 1
ATOM 3361 C C . LEU A 1 397 ? 45.015 -12.247 -9.155 1.00 84.00 397 LEU A C 1
ATOM 3363 O O . LEU A 1 397 ? 45.554 -11.190 -8.843 1.00 84.00 397 LEU A O 1
ATOM 3367 N N . ALA A 1 398 ? 43.689 -12.400 -9.145 1.00 80.50 398 ALA A N 1
ATOM 3368 C CA . ALA A 1 398 ? 42.768 -11.339 -8.746 1.00 80.50 398 ALA A CA 1
ATOM 3369 C C . ALA A 1 398 ? 42.989 -10.912 -7.283 1.00 80.50 398 ALA A C 1
ATOM 3371 O O . ALA A 1 398 ? 43.082 -9.720 -7.003 1.00 80.50 398 ALA A O 1
ATOM 3372 N N . GLN A 1 399 ? 43.171 -11.877 -6.373 1.00 80.06 399 GLN A N 1
ATOM 3373 C CA . GLN A 1 399 ? 43.470 -11.628 -4.954 1.00 80.06 399 GLN A CA 1
ATOM 3374 C C . GLN A 1 399 ? 44.840 -10.982 -4.710 1.00 80.06 399 GLN A C 1
ATOM 3376 O O . GLN A 1 399 ? 45.030 -10.321 -3.696 1.00 80.06 399 GLN A O 1
ATOM 3381 N N . ALA A 1 400 ? 45.808 -11.186 -5.606 1.00 74.38 400 ALA A N 1
ATOM 3382 C CA . ALA A 1 400 ? 47.137 -10.588 -5.492 1.00 74.38 400 ALA A CA 1
ATOM 3383 C C . ALA A 1 400 ? 47.192 -9.126 -5.978 1.00 74.38 400 ALA A C 1
ATOM 3385 O O . ALA A 1 400 ? 48.175 -8.435 -5.713 1.00 74.38 400 ALA A O 1
ATOM 3386 N N . VAL A 1 401 ? 46.176 -8.675 -6.723 1.00 71.56 401 VAL A N 1
ATOM 3387 C CA . VAL A 1 401 ? 46.108 -7.339 -7.346 1.00 71.56 401 VAL A CA 1
ATOM 3388 C C . VAL A 1 401 ? 45.047 -6.442 -6.679 1.00 71.56 401 VAL A C 1
ATOM 3390 O O . VAL A 1 401 ? 45.065 -5.229 -6.895 1.00 71.56 401 VAL A O 1
ATOM 3393 N N . SER A 1 402 ? 44.152 -7.013 -5.864 1.00 54.81 402 SER A N 1
ATOM 3394 C CA . SER A 1 402 ? 43.213 -6.298 -4.980 1.00 54.81 402 SER A CA 1
ATOM 3395 C C . SER A 1 402 ? 43.856 -5.931 -3.649 1.00 54.81 402 SER A C 1
ATOM 3397 O O . SER A 1 402 ? 43.613 -4.801 -3.172 1.00 54.81 402 SER A O 1
#

Organism: NCBI:txid1121323

InterPro domains:
  IPR025586 PcfJ-like protein [PF14284] (231-369)